Protein AF-0000000070123126 (afdb_homodimer)

Organism: Pyricularia oryzae (strain 70-15 / ATCC MYA-4617 / FGSC 8958) (NCBI:txid242507)

Structure (mmCIF, N/CA/C/O backbone):
data_AF-0000000070123126-model_v1
#
loop_
_entity.id
_entity.type
_entity.pdbx_description
1 polymer 'Oxidase ustYa'
#
loop_
_atom_site.group_PDB
_atom_site.id
_atom_site.type_symbol
_atom_site.label_atom_id
_atom_site.label_alt_id
_atom_site.label_comp_id
_atom_site.label_asym_id
_atom_site.label_entity_id
_atom_site.label_seq_id
_atom_site.pdbx_PDB_ins_code
_atom_site.Cartn_x
_atom_site.Cartn_y
_atom_site.Cartn_z
_atom_site.occupancy
_atom_site.B_iso_or_equiv
_atom_site.auth_seq_id
_atom_site.auth_comp_id
_atom_site.auth_asym_id
_atom_site.auth_atom_id
_atom_site.pdbx_PDB_model_num
ATOM 1 N N . MET A 1 1 ? 43.5 -0.468 22.641 1 24.11 1 MET A N 1
ATOM 2 C CA . MET A 1 1 ? 43.031 0.624 23.484 1 24.11 1 MET A CA 1
ATOM 3 C C . MET A 1 1 ? 44 1.804 23.453 1 24.11 1 MET A C 1
ATOM 5 O O . MET A 1 1 ? 44.625 2.146 24.469 1 24.11 1 MET A O 1
ATOM 9 N N . PRO A 1 2 ? 44.438 2.43 22.344 1 23.34 2 PRO A N 1
ATOM 10 C CA . PRO A 1 2 ? 45.688 3.223 22.344 1 23.34 2 PRO A CA 1
ATOM 11 C C . PRO A 1 2 ? 45.5 4.578 23.016 1 23.34 2 PRO A C 1
ATOM 13 O O . PRO A 1 2 ? 44.406 5.105 23.094 1 23.34 2 PRO A O 1
ATOM 16 N N . SER A 1 3 ? 46.406 5.023 24.047 1 23.77 3 SER A N 1
ATOM 17 C CA . SER A 1 3 ? 46.625 5.926 25.172 1 23.77 3 SER A CA 1
ATOM 18 C C . SER A 1 3 ? 46.969 7.328 24.688 1 23.77 3 SER A C 1
ATOM 20 O O . SER A 1 3 ? 47.469 8.148 25.469 1 23.77 3 SER A O 1
ATOM 22 N N . TYR A 1 4 ? 46.25 7.895 23.719 1 23 4 TYR A N 1
ATOM 23 C CA . TYR A 1 4 ? 46.844 9.102 23.172 1 23 4 TYR A CA 1
ATOM 24 C C . TYR A 1 4 ? 46.938 10.195 24.219 1 23 4 TYR A C 1
ATOM 26 O O . TYR A 1 4 ? 46 10.391 25.016 1 23 4 TYR A O 1
ATOM 34 N N . LYS A 1 5 ? 48.125 10.812 24.516 1 23.92 5 LYS A N 1
ATOM 35 C CA . LYS A 1 5 ? 48.906 11.57 25.5 1 23.92 5 LYS A CA 1
ATOM 36 C C . LYS A 1 5 ? 48.594 13.062 25.422 1 23.92 5 LYS A C 1
ATOM 38 O O . LYS A 1 5 ? 49.031 13.734 24.484 1 23.92 5 LYS A O 1
ATOM 43 N N . TYR A 1 6 ? 47.344 13.523 25.328 1 23.28 6 TYR A N 1
ATOM 44 C CA . TYR A 1 6 ? 47.219 14.938 24.984 1 23.28 6 TYR A CA 1
ATOM 45 C C . TYR A 1 6 ? 47.875 15.812 26.047 1 23.28 6 TYR A C 1
ATOM 47 O O . TYR A 1 6 ? 47.75 15.547 27.25 1 23.28 6 TYR A O 1
ATOM 55 N N . GLU A 1 7 ? 48.906 16.594 25.703 1 19.86 7 GLU A N 1
ATOM 56 C CA . GLU A 1 7 ? 49.969 17.406 26.344 1 19.86 7 GLU A CA 1
ATOM 57 C C . GLU A 1 7 ? 49.375 18.672 26.953 1 19.86 7 GLU A C 1
ATOM 59 O O . GLU A 1 7 ? 48.469 19.281 26.391 1 19.86 7 GLU A O 1
ATOM 64 N N . HIS A 1 8 ? 49.562 18.969 28.266 1 21.56 8 HIS A N 1
ATOM 65 C CA . HIS A 1 8 ? 49.156 19.844 29.375 1 21.56 8 HIS A CA 1
ATOM 66 C C . HIS A 1 8 ? 49.812 21.219 29.234 1 21.56 8 HIS A C 1
ATOM 68 O O . HIS A 1 8 ? 51 21.391 29.453 1 21.56 8 HIS A O 1
ATOM 74 N N . LEU A 1 9 ? 49.562 21.906 28.078 1 20.12 9 LEU A N 1
ATOM 75 C CA . LEU A 1 9 ? 50.344 23.109 27.891 1 20.12 9 LEU A CA 1
ATOM 76 C C . LEU A 1 9 ? 50.219 24.047 29.109 1 20.12 9 LEU A C 1
ATOM 78 O O . LEU A 1 9 ? 49.125 24.125 29.703 1 20.12 9 LEU A O 1
ATOM 82 N N . GLU A 1 10 ? 51.281 24.734 29.484 1 18.98 10 GLU A N 1
ATOM 83 C CA . GLU A 1 10 ? 52.062 25.422 30.531 1 18.98 10 GLU A CA 1
ATOM 84 C C . GLU A 1 10 ? 51.5 26.828 30.797 1 18.98 10 GLU A C 1
ATOM 86 O O . GLU A 1 10 ? 51.031 27.484 29.859 1 18.98 10 GLU A O 1
ATOM 91 N N . THR A 1 11 ? 51.188 27.219 32.031 1 22.55 11 THR A N 1
ATOM 92 C CA . THR A 1 11 ? 50.562 28.203 32.906 1 22.55 11 THR A CA 1
ATOM 93 C C . THR A 1 11 ? 51.406 29.484 32.969 1 22.55 11 THR A C 1
ATOM 95 O O . THR A 1 11 ? 51.188 30.328 33.844 1 22.55 11 THR A O 1
ATOM 98 N N . GLY A 1 12 ? 52 29.953 31.797 1 18.27 12 GLY A N 1
ATOM 99 C CA . GLY A 1 12 ? 53.062 30.906 32.125 1 18.27 12 GLY A CA 1
ATOM 100 C C . GLY A 1 12 ? 52.594 32.094 32.938 1 18.27 12 GLY A C 1
ATOM 101 O O . GLY A 1 12 ? 51.375 32.344 33.031 1 18.27 12 GLY A O 1
ATOM 102 N N . ASP A 1 13 ? 53.5 33 33.344 1 20.27 13 ASP A N 1
ATOM 103 C CA . ASP A 1 13 ? 54.094 33.812 34.438 1 20.27 13 ASP A CA 1
ATOM 104 C C . ASP A 1 13 ? 53.625 35.25 34.375 1 20.27 13 ASP A C 1
ATOM 106 O O . ASP A 1 13 ? 53.969 36.062 35.219 1 20.27 13 ASP A O 1
ATOM 110 N N . ARG A 1 14 ? 52.688 35.656 33.469 1 21.72 14 ARG A N 1
ATOM 111 C CA . ARG A 1 14 ? 52.938 37.031 33.094 1 21.72 14 ARG A CA 1
ATOM 112 C C . ARG A 1 14 ? 52.875 37.969 34.312 1 21.72 14 ARG A C 1
ATOM 114 O O . ARG A 1 14 ? 52.094 37.719 35.219 1 21.72 14 ARG A O 1
ATOM 121 N N . SER A 1 15 ? 53.906 38.938 34.406 1 20.16 15 SER A N 1
ATOM 122 C CA . SER A 1 15 ? 54.625 39.875 35.281 1 20.16 15 SER A CA 1
ATOM 123 C C . SER A 1 15 ? 53.719 41.062 35.688 1 20.16 15 SER A C 1
ATOM 125 O O . SER A 1 15 ? 52.812 41.438 34.938 1 20.16 15 SER A O 1
ATOM 127 N N . PRO A 1 16 ? 53.812 41.5 36.938 1 22.06 16 PRO A N 1
ATOM 128 C CA . PRO A 1 16 ? 53.094 42.312 37.875 1 22.06 16 PRO A CA 1
ATOM 129 C C . PRO A 1 16 ? 53.25 43.812 37.625 1 22.06 16 PRO A C 1
ATOM 131 O O . PRO A 1 16 ? 54.344 44.375 37.781 1 22.06 16 PRO A O 1
ATOM 134 N N . LEU A 1 17 ? 53.062 44.281 36.344 1 19.16 17 LEU A N 1
ATOM 135 C CA . LEU A 1 17 ? 53.594 45.625 36.156 1 19.16 17 LEU A CA 1
ATOM 136 C C . LEU A 1 17 ? 53 46.594 37.188 1 19.16 17 LEU A C 1
ATOM 138 O O . LEU A 1 17 ? 51.844 46.438 37.594 1 19.16 17 LEU A O 1
ATOM 142 N N . SER A 1 18 ? 53.875 47.406 37.781 1 20.62 18 SER A N 1
ATOM 143 C CA . SER A 1 18 ? 54.156 48.281 38.938 1 20.62 18 SER A CA 1
ATOM 144 C C . SER A 1 18 ? 53.438 49.625 38.812 1 20.62 18 SER A C 1
ATOM 146 O O . SER A 1 18 ? 53.562 50.469 39.688 1 20.62 18 SER A O 1
ATOM 148 N N . SER A 1 19 ? 52.688 49.875 37.75 1 20.16 19 SER A N 1
ATOM 149 C CA . SER A 1 19 ? 52.781 51.281 37.438 1 20.16 19 SER A CA 1
ATOM 150 C C . SER A 1 19 ? 52.312 52.156 38.594 1 20.16 19 SER A C 1
ATOM 152 O O . SER A 1 19 ? 51.375 51.781 39.312 1 20.16 19 SER A O 1
ATOM 154 N N . ALA A 1 20 ? 53.062 53.25 38.75 1 23.44 20 ALA A N 1
ATOM 155 C CA . ALA A 1 20 ? 53.375 54.375 39.656 1 23.44 20 ALA A CA 1
ATOM 156 C C . ALA A 1 20 ? 52.188 55.312 39.812 1 23.44 20 ALA A C 1
ATOM 158 O O . ALA A 1 20 ? 51.562 55.688 38.812 1 23.44 20 ALA A O 1
ATOM 159 N N . LEU A 1 21 ? 51.625 55.375 40.938 1 21.94 21 LEU A N 1
ATOM 160 C CA . LEU A 1 21 ? 50.5 56.031 41.594 1 21.94 21 LEU A CA 1
ATOM 161 C C . LEU A 1 21 ? 50.688 57.531 41.656 1 21.94 21 LEU A C 1
ATOM 163 O O . LEU A 1 21 ? 49.875 58.25 42.25 1 21.94 21 LEU A O 1
ATOM 167 N N . PRO A 1 22 ? 51.062 58.219 40.469 1 22.47 22 PRO A N 1
ATOM 168 C CA . PRO A 1 22 ? 51.531 59.531 40.875 1 22.47 22 PRO A CA 1
ATOM 169 C C . PRO A 1 22 ? 50.5 60.281 41.719 1 22.47 22 PRO A C 1
ATOM 171 O O . PRO A 1 22 ? 49.312 60 41.656 1 22.47 22 PRO A O 1
ATOM 174 N N . GLU A 1 23 ? 51 61.094 42.688 1 23.58 23 GLU A N 1
ATOM 175 C CA . GLU A 1 23 ? 50.594 61.781 43.906 1 23.58 23 GLU A CA 1
ATOM 176 C C . GLU A 1 23 ? 49.844 63.062 43.562 1 23.58 23 GLU A C 1
ATOM 178 O O . GLU A 1 23 ? 49.438 63.812 44.469 1 23.58 23 GLU A O 1
ATOM 183 N N . PHE A 1 24 ? 49.312 63.281 42.375 1 23.08 24 PHE A N 1
ATOM 184 C CA . PHE A 1 24 ? 49.094 64.688 42.125 1 23.08 24 PHE A CA 1
ATOM 185 C C . PHE A 1 24 ? 48.219 65.312 43.219 1 23.08 24 PHE A C 1
ATOM 187 O O . PHE A 1 24 ? 47.312 64.688 43.75 1 23.08 24 PHE A O 1
ATOM 194 N N . VAL A 1 25 ? 48.656 66.562 43.625 1 25.8 25 VAL A N 1
ATOM 195 C CA . VAL A 1 25 ? 48.594 67.625 44.625 1 25.8 25 VAL A CA 1
ATOM 196 C C . VAL A 1 25 ? 47.219 68.25 44.625 1 25.8 25 VAL A C 1
ATOM 198 O O . VAL A 1 25 ? 46.625 68.438 43.562 1 25.8 25 VAL A O 1
ATOM 201 N N . PRO A 1 26 ? 46.562 68.438 45.844 1 23.88 26 PRO A N 1
ATOM 202 C CA . PRO A 1 26 ? 45.188 68.688 46.281 1 23.88 26 PRO A CA 1
ATOM 203 C C . PRO A 1 26 ? 44.75 70.125 46.094 1 23.88 26 PRO A C 1
ATOM 205 O O . PRO A 1 26 ? 43.625 70.5 46.469 1 23.88 26 PRO A O 1
ATOM 208 N N . ALA A 1 27 ? 45.562 71 45.312 1 30.16 27 ALA A N 1
ATOM 209 C CA . ALA A 1 27 ? 45.406 72.375 45.844 1 30.16 27 ALA A CA 1
ATOM 210 C C . ALA A 1 27 ? 43.938 72.812 45.781 1 30.16 27 ALA A C 1
ATOM 212 O O . ALA A 1 27 ? 43.281 72.625 44.781 1 30.16 27 ALA A O 1
ATOM 213 N N . THR A 1 28 ? 43.344 73.062 46.969 1 27.06 28 THR A N 1
ATOM 214 C CA . THR A 1 28 ? 41.969 73.312 47.438 1 27.06 28 THR A CA 1
ATOM 215 C C . THR A 1 28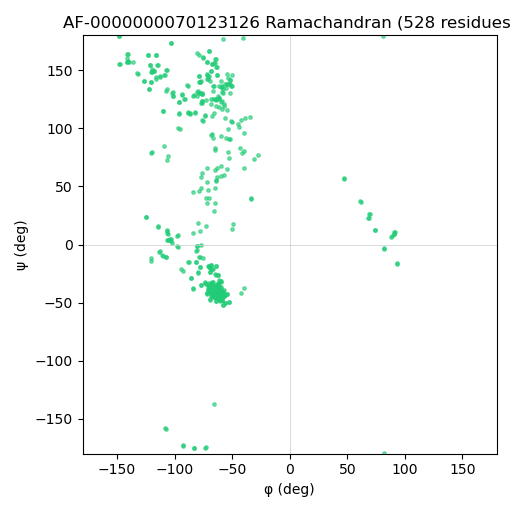 ? 41.469 74.688 46.969 1 27.06 28 THR A C 1
ATOM 217 O O . THR A 1 28 ? 41.875 75.688 47.5 1 27.06 28 THR A O 1
ATOM 220 N N . GLU A 1 29 ? 41.812 75.062 45.656 1 27.44 29 GLU A N 1
ATOM 221 C CA . GLU A 1 29 ? 41.438 76.438 45.438 1 27.44 29 GLU A CA 1
ATOM 222 C C . GLU A 1 29 ? 39.938 76.688 45.719 1 27.44 29 GLU A C 1
ATOM 224 O O . GLU A 1 29 ? 39.125 75.875 45.25 1 27.44 29 GLU A O 1
ATOM 229 N N . GLU A 1 30 ? 39.656 77.375 46.781 1 32.19 30 GLU A N 1
ATOM 230 C CA . GLU A 1 30 ? 38.375 77.688 47.406 1 32.19 30 GLU A CA 1
ATOM 231 C C . GLU A 1 30 ? 37.531 78.562 46.5 1 32.19 30 GLU A C 1
ATOM 233 O O . GLU A 1 30 ? 37.844 79.75 46.312 1 32.19 30 GLU A O 1
ATOM 238 N N . GLY A 1 31 ? 37.531 78.438 45.156 1 24.84 31 GLY A N 1
ATOM 239 C CA . GLY A 1 31 ? 36.938 79.562 44.375 1 24.84 31 GLY A CA 1
ATOM 240 C C . GLY A 1 31 ? 35.5 79.812 44.75 1 24.84 31 GLY A C 1
ATOM 241 O O . GLY A 1 31 ? 34.812 78.938 45.312 1 24.84 31 GLY A O 1
ATOM 242 N N . SER A 1 32 ? 35.156 81.062 45 1 34.38 32 SER A N 1
ATOM 243 C CA . SER A 1 32 ? 34 81.875 45.406 1 34.38 32 SER A CA 1
ATOM 244 C C . SER A 1 32 ? 32.844 81.688 44.438 1 34.38 32 SER A C 1
ATOM 246 O O . SER A 1 32 ? 32.938 82.062 43.25 1 34.38 32 SER A O 1
ATOM 248 N N . THR A 1 33 ? 32.281 80.5 44.219 1 30.58 33 THR A N 1
ATOM 249 C CA . THR A 1 33 ? 31.391 80.312 43.094 1 30.58 33 THR A CA 1
ATOM 250 C C . THR A 1 33 ? 30.109 81.125 43.25 1 30.58 33 THR A C 1
ATOM 252 O O . THR A 1 33 ? 29.438 81.062 44.281 1 30.58 33 THR A O 1
ATOM 255 N N . SER A 1 34 ? 30.156 82.375 42.688 1 35.53 34 SER A N 1
ATOM 256 C CA . SER A 1 34 ? 29.047 83.312 42.5 1 35.53 34 SER A CA 1
ATOM 257 C C . SER A 1 34 ? 27.812 82.562 41.969 1 35.53 34 SER A C 1
ATOM 259 O O . SER A 1 34 ? 27.891 81.812 41 1 35.53 34 SER A O 1
ATOM 261 N N . ARG A 1 35 ? 26.922 82.312 42.906 1 32.97 35 ARG A N 1
ATOM 262 C CA . ARG A 1 35 ? 25.719 81.562 42.688 1 32.97 35 ARG A CA 1
ATOM 263 C C . ARG A 1 35 ? 24.781 82.25 41.688 1 32.97 35 ARG A C 1
ATOM 265 O O . ARG A 1 35 ? 24.188 83.25 42 1 32.97 35 ARG A O 1
ATOM 272 N N . ARG A 1 36 ? 25.344 82.5 40.406 1 38.28 36 ARG A N 1
ATOM 273 C CA . ARG A 1 36 ? 24.344 83 39.469 1 38.28 36 ARG A CA 1
ATOM 274 C C . ARG A 1 36 ? 23.109 82.125 39.469 1 38.28 36 ARG A C 1
ATOM 276 O O . ARG A 1 36 ? 23.203 80.875 39.375 1 38.28 36 ARG A O 1
ATOM 283 N N . ALA A 1 37 ? 22.094 82.688 40.094 1 38.66 37 ALA A N 1
ATOM 284 C CA . ALA A 1 37 ? 20.75 82.062 40.125 1 38.66 37 ALA A CA 1
ATOM 285 C C . ALA A 1 37 ? 20.266 81.75 38.719 1 38.66 37 ALA A C 1
ATOM 287 O O . ALA A 1 37 ? 20.203 82.625 37.844 1 38.66 37 ALA A O 1
ATOM 288 N N . SER A 1 38 ? 20.781 80.625 38.188 1 34.97 38 SER A N 1
ATOM 289 C CA . SER A 1 38 ? 20.375 80.125 36.875 1 34.97 38 SER A CA 1
ATOM 290 C C . SER A 1 38 ? 18.859 80 36.781 1 34.97 38 SER A C 1
ATOM 292 O O . SER A 1 38 ? 18.234 79.312 37.562 1 34.97 38 SER A O 1
ATOM 294 N N . HIS A 1 39 ? 18.203 81.125 36.656 1 38.84 39 HIS A N 1
ATOM 295 C CA . HIS A 1 39 ? 16.812 80.938 36.25 1 38.84 39 HIS A CA 1
ATOM 296 C C . HIS A 1 39 ? 16.688 79.812 35.188 1 38.84 39 HIS A C 1
ATOM 298 O O . HIS A 1 39 ? 17.344 79.875 34.156 1 38.84 39 HIS A O 1
ATOM 304 N N . LEU A 1 40 ? 16.688 78.688 35.594 1 35.62 40 LEU A N 1
ATOM 305 C CA . LEU A 1 40 ? 16.469 77.562 34.656 1 35.62 40 LEU A CA 1
ATOM 306 C C . LEU A 1 40 ? 15.211 77.812 33.844 1 35.62 40 LEU A C 1
ATOM 308 O O . LEU A 1 40 ? 14.164 78.188 34.375 1 35.62 40 LEU A O 1
ATOM 312 N N . PRO A 1 41 ? 15.383 78.5 32.625 1 43.94 41 PRO A N 1
ATOM 313 C CA . PRO A 1 41 ? 14.219 78.562 31.75 1 43.94 41 PRO A CA 1
ATOM 314 C C . PRO A 1 41 ? 13.352 77.312 31.797 1 43.94 41 PRO A C 1
ATOM 316 O O . PRO A 1 41 ? 13.859 76.188 32 1 43.94 41 PRO A O 1
ATOM 319 N N . TRP A 1 42 ? 12.18 77.438 32.375 1 39.72 42 TRP A N 1
ATOM 320 C CA . TRP A 1 42 ? 11.125 76.438 32.375 1 39.72 42 TRP A CA 1
ATOM 321 C C . TRP A 1 42 ? 11.055 75.75 31 1 39.72 42 TRP A C 1
ATOM 323 O O . TRP A 1 42 ? 11.125 76.438 29.953 1 39.72 42 TRP A O 1
ATOM 333 N N . THR A 1 43 ? 11.469 74.5 30.969 1 41.12 43 THR A N 1
ATOM 334 C CA . THR A 1 43 ? 11.391 73.5 29.906 1 41.12 43 THR A CA 1
ATOM 335 C C . THR A 1 43 ? 10.023 73.562 29.219 1 41.12 43 THR A C 1
ATOM 337 O O . THR A 1 43 ? 8.992 73.438 29.891 1 41.12 43 THR A O 1
ATOM 340 N N . THR A 1 44 ? 9.688 74.438 28.344 1 47.62 44 THR A N 1
ATOM 341 C CA . THR A 1 44 ? 8.688 74.188 27.328 1 47.62 44 THR A CA 1
ATOM 342 C C . THR A 1 44 ? 8.688 72.688 26.953 1 47.62 44 THR A C 1
ATOM 344 O O . THR A 1 44 ? 9.641 72.188 26.344 1 47.62 44 THR A O 1
ATOM 347 N N . SER A 1 45 ? 8.188 71.812 27.766 1 50.28 45 SER A N 1
ATOM 348 C CA . SER A 1 45 ? 7.988 70.375 27.766 1 50.28 45 SER A CA 1
ATOM 349 C C . SER A 1 45 ? 7.48 69.875 26.406 1 50.28 45 SER A C 1
ATOM 351 O O . SER A 1 45 ? 6.59 70.5 25.812 1 50.28 45 SER A O 1
ATOM 353 N N . ASN A 1 46 ? 8.195 69.188 25.516 1 56.72 46 ASN A N 1
ATOM 354 C CA . ASN A 1 46 ? 8.141 68.438 24.25 1 56.72 46 ASN A CA 1
ATOM 355 C C . ASN A 1 46 ? 6.828 67.688 24.094 1 56.72 46 ASN A C 1
ATOM 357 O O . ASN A 1 46 ? 6.77 66.438 24.328 1 56.72 46 ASN A O 1
ATOM 361 N N . ARG A 1 47 ? 5.766 68.25 24.469 1 64.19 47 ARG A N 1
ATOM 362 C CA . ARG A 1 47 ? 4.422 67.75 24.25 1 64.19 47 ARG A CA 1
ATOM 363 C C . ARG A 1 47 ? 4.27 67.188 22.812 1 64.19 47 ARG A C 1
ATOM 365 O O . ARG A 1 47 ? 3.611 66.188 22.594 1 64.19 47 ARG A O 1
ATOM 372 N N . ALA A 1 48 ? 4.898 68 21.922 1 74.38 48 ALA A N 1
ATOM 373 C CA . ALA A 1 48 ? 4.848 67.562 20.547 1 74.38 48 ALA A CA 1
ATOM 374 C C . ALA A 1 48 ? 5.59 66.188 20.406 1 74.38 48 ALA A C 1
ATOM 376 O O . ALA A 1 48 ? 5.141 65.312 19.703 1 74.38 48 ALA A O 1
ATOM 377 N N . GLY A 1 49 ? 6.629 66.188 21.156 1 72.31 49 GLY A N 1
ATOM 378 C CA . GLY A 1 49 ? 7.414 64.938 21.141 1 72.31 49 GLY A CA 1
ATOM 379 C C . GLY A 1 49 ? 6.715 63.781 21.812 1 72.31 49 GLY A C 1
ATOM 380 O O . GLY A 1 49 ? 6.762 62.656 21.312 1 72.31 49 GLY A O 1
ATOM 381 N N . THR A 1 50 ? 5.984 64.25 22.875 1 82.94 50 THR A N 1
ATOM 382 C CA . THR A 1 50 ? 5.246 63.219 23.594 1 82.94 50 THR A CA 1
ATOM 383 C C . THR A 1 50 ? 4.035 62.75 22.797 1 82.94 50 THR A C 1
ATOM 385 O O . THR A 1 50 ? 3.736 61.531 22.75 1 82.94 50 THR A O 1
ATOM 388 N N . THR A 1 51 ? 3.461 63.656 22.062 1 85.88 51 THR A N 1
ATOM 389 C CA . THR A 1 51 ? 2.326 63.312 21.203 1 85.88 51 THR A CA 1
ATOM 390 C C . THR A 1 51 ? 2.783 62.469 20 1 85.88 51 THR A C 1
ATOM 392 O O . THR A 1 51 ? 2.131 61.5 19.641 1 85.88 51 THR A O 1
ATOM 395 N N . ALA A 1 52 ? 3.92 62.906 19.469 1 87.19 52 ALA A N 1
ATOM 396 C CA . ALA A 1 52 ? 4.469 62.156 18.344 1 87.19 52 ALA A CA 1
ATOM 397 C C . ALA A 1 52 ? 4.875 60.75 18.75 1 87.19 52 ALA A C 1
ATOM 399 O O . ALA A 1 52 ? 4.648 59.781 18.016 1 87.19 52 ALA A O 1
ATOM 400 N N . LEU A 1 53 ? 5.352 60.625 19.938 1 85.69 53 LEU A N 1
ATOM 401 C CA . LEU A 1 53 ? 5.762 59.344 20.453 1 85.69 53 LEU A CA 1
ATOM 402 C C . LEU A 1 53 ? 4.547 58.438 20.703 1 85.69 53 LEU A C 1
ATOM 404 O O . LEU A 1 53 ? 4.574 57.25 20.406 1 85.69 53 LEU A O 1
ATOM 408 N N . VAL A 1 54 ? 3.512 59.094 21.156 1 81.44 54 VAL A N 1
ATOM 409 C CA . VAL A 1 54 ? 2.279 58.344 21.406 1 81.44 54 VAL A CA 1
ATOM 410 C C . VAL A 1 54 ? 1.688 57.844 20.094 1 81.44 54 VAL A C 1
ATOM 412 O O . VAL A 1 54 ? 1.244 56.688 19.984 1 81.44 54 VAL A O 1
ATOM 415 N N . TRP A 1 55 ? 1.822 58.688 19.031 1 83.69 55 TRP A N 1
ATOM 416 C CA . TRP A 1 55 ? 1.296 58.312 17.719 1 83.69 55 TRP A CA 1
ATOM 417 C C . TRP A 1 55 ? 2.172 57.219 17.078 1 83.69 55 TRP A C 1
ATOM 419 O O . TRP A 1 55 ? 1.663 56.312 16.453 1 83.69 55 TRP A O 1
ATOM 429 N N . LEU A 1 56 ? 3.41 57.281 17.328 1 86.62 56 LEU A N 1
ATOM 430 C CA . LEU A 1 56 ? 4.332 56.281 16.812 1 86.62 56 LEU A CA 1
ATOM 431 C C . LEU A 1 56 ? 4.086 54.938 17.484 1 86.62 56 LEU A C 1
ATOM 433 O O . LEU A 1 56 ? 4.051 53.906 16.812 1 86.62 56 LEU A O 1
ATOM 437 N N . VAL A 1 57 ? 3.842 54.906 18.719 1 80.25 57 VAL A N 1
ATOM 438 C CA . VAL A 1 57 ? 3.562 53.688 19.453 1 80.25 57 VAL A CA 1
ATOM 439 C C . VAL A 1 57 ? 2.234 53.094 18.984 1 80.25 57 VAL A C 1
ATOM 441 O O . VAL A 1 57 ? 2.119 51.875 18.812 1 80.25 57 VAL A O 1
ATOM 444 N N . ARG A 1 58 ? 1.312 54.031 18.703 1 78.44 58 ARG A N 1
ATOM 445 C CA . ARG A 1 58 ? 0.013 53.562 18.219 1 78.44 58 ARG A CA 1
ATOM 446 C C . ARG A 1 58 ? 0.127 52.969 16.828 1 78.44 58 ARG A C 1
ATOM 448 O O . ARG A 1 58 ? -0.487 51.938 16.547 1 78.44 58 ARG A O 1
ATOM 455 N N . ILE A 1 59 ? 0.957 53.5 16.016 1 81 59 ILE A N 1
ATOM 456 C CA . ILE A 1 59 ? 1.142 52.969 14.664 1 81 59 ILE A CA 1
ATOM 457 C C . ILE A 1 59 ? 1.877 51.625 14.719 1 81 59 ILE A C 1
ATOM 459 O O . ILE A 1 59 ? 1.491 50.688 14.039 1 81 59 ILE A O 1
ATOM 463 N N . VAL A 1 60 ? 2.871 51.531 15.555 1 78.38 60 VAL A N 1
ATOM 464 C CA . VAL A 1 60 ? 3.623 50.281 15.711 1 78.38 60 VAL A CA 1
ATOM 465 C C . VAL A 1 60 ? 2.705 49.188 16.25 1 78.38 60 VAL A C 1
ATOM 467 O O . VAL A 1 60 ? 2.758 48.062 15.781 1 78.38 60 VAL A O 1
ATOM 470 N N . LEU A 1 61 ? 1.855 49.562 17.125 1 78.06 61 LEU A N 1
ATOM 471 C CA . LEU A 1 61 ? 0.903 48.625 17.688 1 78.06 61 LEU A CA 1
ATOM 472 C C . LEU A 1 61 ? -0.107 48.188 16.625 1 78.06 61 LEU A C 1
ATOM 474 O O . LEU A 1 61 ? -0.467 47 16.547 1 78.06 61 LEU A O 1
ATOM 478 N N . LEU A 1 62 ? -0.507 49.156 15.797 1 78.44 62 LEU A N 1
ATOM 479 C CA . LEU A 1 62 ? -1.444 48.812 14.727 1 78.44 62 LEU A CA 1
ATOM 480 C C . LEU A 1 62 ? -0.795 47.906 13.695 1 78.44 62 LEU A C 1
ATOM 482 O O . LEU A 1 62 ? -1.409 46.938 13.242 1 78.44 62 LEU A O 1
ATOM 486 N N . VAL A 1 63 ? 0.423 48.188 13.352 1 77.81 63 VAL A N 1
ATOM 487 C CA . VAL A 1 63 ? 1.164 47.375 12.414 1 77.81 63 VAL A CA 1
ATOM 488 C C . VAL A 1 63 ? 1.353 45.969 12.992 1 77.81 63 VAL A C 1
ATOM 490 O O . VAL A 1 63 ? 1.166 44.969 12.297 1 77.81 63 VAL A O 1
ATOM 493 N N . TRP A 1 64 ? 1.671 45.969 14.25 1 74.12 64 TRP A N 1
ATOM 494 C CA . TRP A 1 64 ? 1.813 44.688 14.938 1 74.12 64 TRP A CA 1
ATOM 495 C C . TRP A 1 64 ? 0.496 43.938 14.938 1 74.12 64 TRP A C 1
ATOM 497 O O . TRP A 1 64 ? 0.474 42.719 14.703 1 74.12 64 TRP A O 1
ATOM 507 N N . MET A 1 65 ? -0.591 44.625 15.141 1 74.62 65 MET A N 1
ATOM 508 C CA . MET A 1 65 ? -1.902 44 15.141 1 74.62 65 MET A CA 1
ATOM 509 C C . MET A 1 65 ? -2.246 43.469 13.75 1 74.62 65 MET A C 1
ATOM 511 O O . MET A 1 65 ? -2.795 42.344 13.617 1 74.62 65 MET A O 1
ATOM 515 N N . VAL A 1 66 ? -1.852 44.156 12.711 1 73.38 66 VAL A N 1
ATOM 516 C CA . VAL A 1 66 ? -2.115 43.75 11.336 1 73.38 66 VAL A CA 1
ATOM 517 C C . VAL A 1 66 ? -1.253 42.531 10.992 1 73.38 66 VAL A C 1
ATOM 519 O O . VAL A 1 66 ? -1.734 41.562 10.391 1 73.38 66 VAL A O 1
ATOM 522 N N . ILE A 1 67 ? -0.034 42.531 11.484 1 70.69 67 ILE A N 1
ATOM 523 C CA . ILE A 1 67 ? 0.868 41.438 11.234 1 70.69 67 ILE A CA 1
ATOM 524 C C . ILE A 1 67 ? 0.354 40.188 11.953 1 70.69 67 ILE A C 1
ATOM 526 O O . ILE A 1 67 ? 0.308 39.094 11.367 1 70.69 67 ILE A O 1
ATOM 530 N N . VAL A 1 68 ? -0.091 40.406 13.086 1 69.38 68 VAL A N 1
ATOM 531 C CA . VAL A 1 68 ? -0.598 39.281 13.859 1 69.38 68 VAL A CA 1
ATOM 532 C C . VAL A 1 68 ? -1.901 38.75 13.242 1 69.38 68 VAL A C 1
ATOM 534 O O . VAL A 1 68 ? -2.125 37.562 13.156 1 69.38 68 VAL A O 1
ATOM 537 N N . ALA A 1 69 ? -2.748 39.719 12.781 1 70.62 69 ALA A N 1
ATOM 538 C CA . ALA A 1 69 ? -3.998 39.344 12.133 1 70.62 69 ALA A CA 1
ATOM 539 C C . ALA A 1 69 ? -3.732 38.594 10.828 1 70.62 69 ALA A C 1
ATOM 541 O O . ALA A 1 69 ? -4.352 37.562 10.562 1 70.62 69 ALA A O 1
ATOM 542 N N . ALA A 1 70 ? -2.795 39.031 10.086 1 70.06 70 ALA A N 1
ATOM 543 C CA . ALA A 1 70 ? -2.443 38.375 8.828 1 70.06 70 ALA A CA 1
ATOM 544 C C . ALA A 1 70 ? -1.84 37 9.078 1 70.06 70 ALA A C 1
ATOM 546 O O . ALA A 1 70 ? -2.182 36.031 8.398 1 70.06 70 ALA A O 1
ATOM 547 N N . ALA A 1 71 ? -1.004 36.969 10.023 1 66.56 71 ALA A N 1
ATOM 548 C CA . ALA A 1 71 ? -0.414 35.688 10.391 1 66.56 71 ALA A CA 1
ATOM 549 C C . ALA A 1 71 ? -1.48 34.719 10.891 1 66.56 71 ALA A C 1
ATOM 551 O O . ALA A 1 71 ? -1.452 33.531 10.555 1 66.56 71 ALA A O 1
ATOM 552 N N . SER A 1 72 ? -2.4 35.281 11.578 1 69.25 72 SER A N 1
ATOM 553 C CA . SER A 1 72 ? -3.492 34.438 12.07 1 69.25 72 SER A CA 1
ATOM 554 C C . SER A 1 72 ? -4.352 33.938 10.922 1 69.25 72 SER A C 1
ATOM 556 O O . SER A 1 72 ? -4.77 32.781 10.93 1 69.25 72 SER A O 1
ATOM 558 N N . LEU A 1 73 ? -4.555 34.719 9.969 1 69.38 73 LEU A N 1
ATOM 559 C CA . LEU A 1 73 ? -5.355 34.312 8.82 1 69.38 73 LEU A CA 1
ATOM 560 C C . LEU A 1 73 ? -4.633 33.25 8.008 1 69.38 73 LEU A C 1
ATOM 562 O O . LEU A 1 73 ? -5.258 32.281 7.527 1 69.38 73 LEU A O 1
ATOM 566 N N . ILE A 1 74 ? -3.406 33.375 7.926 1 63.75 74 ILE A N 1
ATOM 567 C CA . ILE A 1 74 ? -2.609 32.375 7.195 1 63.75 74 ILE A CA 1
ATOM 568 C C . ILE A 1 74 ? -2.631 31.047 7.938 1 63.75 74 ILE A C 1
ATOM 570 O O . ILE A 1 74 ? -2.807 29.984 7.324 1 63.75 74 ILE A O 1
ATOM 574 N N . VAL A 1 75 ? -2.473 31.141 9.141 1 63.06 75 VAL A N 1
ATOM 575 C CA . VAL A 1 75 ? -2.514 29.938 9.961 1 63.06 75 VAL A CA 1
ATOM 576 C C . VAL A 1 75 ? -3.895 29.297 9.867 1 63.06 75 VAL A C 1
ATOM 578 O O . VAL A 1 75 ? -4.008 28.078 9.727 1 63.06 75 VAL A O 1
ATOM 581 N N . LEU A 1 76 ? -4.863 30.172 9.906 1 65.81 76 LEU A N 1
ATOM 582 C CA . LEU A 1 76 ? -6.219 29.641 9.812 1 65.81 76 LEU A CA 1
ATOM 583 C C . LEU A 1 76 ? -6.457 29 8.453 1 65.81 76 LEU A C 1
ATOM 585 O O . LEU A 1 76 ? -7.105 27.953 8.367 1 65.81 76 LEU A O 1
ATOM 589 N N . ALA A 1 77 ? -5.977 29.562 7.414 1 63.62 77 ALA A N 1
ATOM 590 C CA . ALA A 1 77 ? -6.113 28.984 6.074 1 63.62 77 ALA A CA 1
ATOM 591 C C . ALA A 1 77 ? -5.359 27.672 5.957 1 63.62 77 ALA A C 1
ATOM 593 O O . ALA A 1 77 ? -5.863 26.703 5.367 1 63.62 77 ALA A O 1
ATOM 594 N N . ASP A 1 78 ? -4.203 27.672 6.461 1 62.94 78 ASP A N 1
ATOM 595 C CA . ASP A 1 78 ? -3.4 26.453 6.445 1 62.94 78 ASP A CA 1
ATOM 596 C C . ASP A 1 78 ? -4.051 25.359 7.285 1 62.94 78 ASP A C 1
ATOM 598 O O . ASP A 1 78 ? -4.051 24.188 6.895 1 62.94 78 ASP A O 1
ATOM 602 N N . LEU A 1 79 ? -4.5 25.875 8.32 1 61.56 79 LEU A N 1
ATOM 603 C CA . LEU A 1 79 ? -5.242 24.922 9.148 1 61.56 79 LEU A CA 1
ATOM 604 C C . LEU A 1 79 ? -6.461 24.391 8.406 1 61.56 79 LEU A C 1
ATOM 606 O O . LEU A 1 79 ? -6.777 23.203 8.492 1 61.56 79 LEU A O 1
ATOM 610 N N . GLY A 1 80 ? -7.105 25.281 7.719 1 58.91 80 GLY A N 1
ATOM 611 C CA . GLY A 1 80 ? -8.234 24.844 6.91 1 58.91 80 GLY A CA 1
ATOM 612 C C . GLY A 1 80 ? -7.852 23.859 5.828 1 58.91 80 GLY A C 1
ATOM 613 O O . GLY A 1 80 ? -8.555 22.859 5.613 1 58.91 80 GLY A O 1
ATOM 614 N N . ARG A 1 81 ? -6.785 24.094 5.227 1 61.12 81 ARG A N 1
ATOM 615 C CA . ARG A 1 81 ? -6.285 23.203 4.18 1 61.12 81 ARG A CA 1
ATOM 616 C C . ARG A 1 81 ? -5.832 21.875 4.762 1 61.12 81 ARG A C 1
ATOM 618 O O . ARG A 1 81 ? -6.094 20.812 4.184 1 61.12 81 ARG A O 1
ATOM 625 N N . SER A 1 82 ? -5.07 22.125 5.82 1 59.38 82 SER A N 1
ATOM 626 C CA . SER A 1 82 ? -4.609 20.922 6.5 1 59.38 82 SER A CA 1
ATOM 627 C C . SER A 1 82 ? -5.781 20.078 7 1 59.38 82 SER A C 1
ATOM 629 O O . SER A 1 82 ? -5.746 18.859 6.941 1 59.38 82 SER A O 1
ATOM 631 N N . LEU A 1 83 ? -6.715 20.938 7.41 1 58.34 83 LEU A N 1
ATOM 632 C CA . LEU A 1 83 ? -7.898 20.266 7.934 1 58.34 83 LEU A CA 1
ATOM 633 C C . LEU A 1 83 ? -8.672 19.562 6.812 1 58.34 83 LEU A C 1
ATOM 635 O O . LEU A 1 83 ? -9.414 18.625 7.062 1 58.34 83 LEU A O 1
ATOM 639 N N . HIS A 1 84 ? -8.281 20.078 5.656 1 59.91 84 HIS A N 1
ATOM 640 C CA . HIS A 1 84 ? -9.094 19.5 4.586 1 59.91 84 HIS A CA 1
ATOM 641 C C . HIS A 1 84 ? -8.289 18.5 3.766 1 59.91 84 HIS A C 1
ATOM 643 O O . HIS A 1 84 ? -8.828 17.859 2.863 1 59.91 84 HIS A O 1
ATOM 649 N N . ARG A 1 85 ? -7.051 18.312 4.242 1 71.44 85 ARG A N 1
ATOM 650 C CA . ARG A 1 85 ? -6.277 17.375 3.434 1 71.44 85 ARG A CA 1
ATOM 651 C C . ARG A 1 85 ? -6.512 15.938 3.881 1 71.44 85 ARG A C 1
ATOM 653 O O . ARG A 1 85 ? -6.371 15.625 5.062 1 71.44 85 ARG A O 1
ATOM 660 N N . VAL A 1 86 ? -7.16 15.188 2.973 1 84.94 86 VAL A N 1
ATOM 661 C CA . VAL A 1 86 ? -7.355 13.766 3.225 1 84.94 86 VAL A CA 1
ATOM 662 C C . VAL A 1 86 ? -6.055 13.008 2.963 1 84.94 86 VAL A C 1
ATOM 664 O O . VAL A 1 86 ? -5.418 13.203 1.925 1 84.94 86 VAL A O 1
ATOM 667 N N . ALA A 1 87 ? -5.594 12.336 3.945 1 92.62 87 ALA A N 1
ATOM 668 C CA . ALA A 1 87 ? -4.328 11.609 3.887 1 92.62 87 ALA A CA 1
ATOM 669 C C . ALA A 1 87 ? -4.379 10.508 2.834 1 92.62 87 ALA A C 1
ATOM 671 O O . ALA A 1 87 ? -5.434 9.914 2.596 1 92.62 87 ALA A O 1
ATOM 672 N N . VAL A 1 88 ? -3.215 10.289 2.203 1 97 88 VAL A N 1
ATOM 673 C CA . VAL A 1 88 ? -3.092 9.188 1.254 1 97 88 VAL A CA 1
ATOM 674 C C . VAL A 1 88 ? -3.6 7.895 1.893 1 97 88 VAL A C 1
ATOM 676 O O . VAL A 1 88 ? -3.291 7.605 3.051 1 97 88 VAL A O 1
ATOM 679 N N . GLY A 1 89 ? -4.383 7.094 1.141 1 97.88 89 GLY A N 1
ATOM 680 C CA . GLY A 1 89 ? -4.879 5.816 1.621 1 97.88 89 GLY A CA 1
ATOM 681 C C . GLY A 1 89 ? -5.992 5.953 2.643 1 97.88 89 GLY A C 1
ATOM 682 O O . GLY A 1 89 ? -6.297 5.008 3.371 1 97.88 89 GLY A O 1
ATOM 683 N N . SER A 1 90 ? -6.566 7.16 2.797 1 97.44 90 SER A N 1
ATOM 684 C CA . SER A 1 90 ? -7.672 7.371 3.727 1 97.44 90 SER A CA 1
ATOM 685 C C . SER A 1 90 ? -8.992 7.555 2.986 1 97.44 90 SER A C 1
ATOM 687 O O . SER A 1 90 ? -9.008 8.008 1.841 1 97.44 90 SER A O 1
ATOM 689 N N . ASP A 1 91 ? -10.031 7.129 3.686 1 96.88 91 ASP A N 1
ATOM 690 C CA . ASP A 1 91 ? -11.375 7.332 3.143 1 96.88 91 ASP A CA 1
ATOM 691 C C . ASP A 1 91 ? -11.648 8.812 2.908 1 96.88 91 ASP A C 1
ATOM 693 O O . ASP A 1 91 ? -11.586 9.617 3.842 1 96.88 91 ASP A O 1
ATOM 697 N N . HIS A 1 92 ? -11.984 9.172 1.703 1 95 92 HIS A N 1
ATOM 698 C CA . HIS A 1 92 ? -12.234 10.562 1.352 1 95 92 HIS A CA 1
ATOM 699 C C . HIS A 1 92 ? -13.695 10.938 1.588 1 95 92 HIS A C 1
ATOM 701 O O . HIS A 1 92 ? -14.047 12.117 1.577 1 95 92 HIS A O 1
ATOM 707 N N . SER A 1 93 ? -14.531 9.93 1.756 1 94 93 SER A N 1
ATOM 708 C CA . SER A 1 93 ? -15.969 10.188 1.866 1 94 93 SER A CA 1
ATOM 709 C C . SER A 1 93 ? -16.344 10.625 3.277 1 94 93 SER A C 1
ATOM 711 O O . SER A 1 93 ? -17.469 11.086 3.512 1 94 93 SER A O 1
ATOM 713 N N . GLY A 1 94 ? -15.523 10.453 4.215 1 92.19 94 GLY A N 1
ATOM 714 C CA . GLY A 1 94 ? -15.766 10.914 5.574 1 92.19 94 GLY A CA 1
ATOM 715 C C . GLY A 1 94 ? -16.453 9.875 6.441 1 92.19 94 GLY A C 1
ATOM 716 O O . GLY A 1 94 ? -16.891 10.18 7.555 1 92.19 94 GLY A O 1
ATOM 717 N N . ASN A 1 95 ? -16.578 8.625 6 1 95.5 95 ASN A N 1
ATOM 718 C CA . ASN A 1 95 ? -17.234 7.566 6.766 1 95.5 95 ASN A CA 1
ATOM 719 C C . ASN A 1 95 ? -16.281 6.918 7.758 1 95.5 95 ASN A C 1
ATOM 721 O O . ASN A 1 95 ? -16.688 6.488 8.836 1 95.5 95 ASN A O 1
ATOM 725 N N . VAL A 1 96 ? -15.023 6.766 7.344 1 96.81 96 VAL A N 1
ATOM 726 C CA . VAL A 1 96 ? -14 6.148 8.188 1 96.81 96 VAL A CA 1
ATOM 727 C C . VAL A 1 96 ? -13.117 7.223 8.805 1 96.81 96 VAL A C 1
ATOM 729 O O . VAL A 1 96 ? -12.617 8.109 8.102 1 96.81 96 VAL A O 1
ATOM 732 N N . PRO A 1 97 ? -12.922 7.223 10.109 1 95 97 PRO A N 1
ATOM 733 C CA . PRO A 1 97 ? -12.094 8.258 10.734 1 95 97 PRO A CA 1
ATOM 734 C C . PRO A 1 97 ? -10.609 8.117 10.406 1 95 97 PRO A C 1
ATOM 736 O O . PRO A 1 97 ? -10.195 7.105 9.828 1 95 97 PRO A O 1
ATOM 739 N N . ALA A 1 98 ? -9.898 9.148 10.703 1 93.19 98 ALA A N 1
ATOM 740 C CA . ALA A 1 98 ? -8.445 9.055 10.648 1 93.19 98 ALA A CA 1
ATOM 741 C C . ALA A 1 98 ? -7.91 8.211 11.805 1 93.19 98 ALA A C 1
ATOM 743 O O . ALA A 1 98 ? -8.492 8.188 12.891 1 93.19 98 ALA A O 1
ATOM 744 N N . PHE A 1 99 ? -6.844 7.496 11.555 1 95.81 99 PHE A N 1
ATOM 745 C CA . PHE A 1 99 ? -6.188 6.68 12.57 1 95.81 99 PHE A CA 1
ATOM 746 C C . PHE A 1 99 ? -4.766 7.164 12.82 1 95.81 99 PHE A C 1
ATOM 748 O O . PHE A 1 99 ? -4.137 7.738 11.93 1 95.81 99 PHE A O 1
ATOM 755 N N . PRO A 1 100 ? -4.32 6.984 14.047 1 93.31 100 PRO A N 1
ATOM 756 C CA . PRO A 1 100 ? -2.938 7.391 14.312 1 93.31 100 PRO A CA 1
ATOM 757 C C . PRO A 1 100 ? -1.922 6.582 13.508 1 93.31 100 PRO A C 1
ATOM 759 O O . PRO A 1 100 ? -2.23 5.484 13.047 1 93.31 100 PRO A O 1
ATOM 762 N N . SER A 1 101 ? -0.789 7.188 13.242 1 94.75 101 SER A N 1
ATOM 763 C CA . SER A 1 101 ? 0.334 6.527 12.586 1 94.75 101 SER A CA 1
ATOM 764 C C . SER A 1 101 ? 1.588 6.574 13.453 1 94.75 101 SER A C 1
ATOM 766 O O . SER A 1 101 ? 1.685 7.391 14.367 1 94.75 101 SER A O 1
ATOM 768 N N . ALA A 1 102 ? 2.477 5.621 13.25 1 95.75 102 ALA A N 1
ATOM 769 C CA . ALA A 1 102 ? 3.74 5.543 13.984 1 95.75 102 ALA A CA 1
ATOM 770 C C . ALA A 1 102 ? 4.84 4.941 13.109 1 95.75 102 ALA A C 1
ATOM 772 O O . ALA A 1 102 ?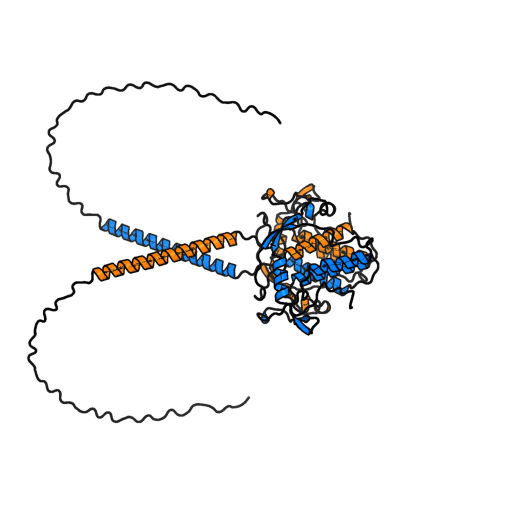 4.555 4.238 12.141 1 95.75 102 ALA A O 1
ATOM 773 N N . ILE A 1 103 ? 6.031 5.277 13.438 1 96 103 ILE A N 1
ATOM 774 C CA . ILE A 1 103 ? 7.176 4.641 12.797 1 96 103 ILE A CA 1
ATOM 775 C C . ILE A 1 103 ? 7.371 3.238 13.359 1 96 103 ILE A C 1
ATOM 777 O O . ILE A 1 103 ? 7.484 3.062 14.578 1 96 103 ILE A O 1
ATOM 781 N N . LYS A 1 104 ? 7.375 2.24 12.5 1 95.94 104 LYS A N 1
ATOM 782 C CA . LYS A 1 104 ? 7.508 0.843 12.906 1 95.94 104 LYS A CA 1
ATOM 783 C C . LYS A 1 104 ? 8.547 0.12 12.055 1 95.94 104 LYS A C 1
ATOM 785 O O . LYS A 1 104 ? 8.68 0.387 10.859 1 95.94 104 LYS A O 1
ATOM 790 N N . TYR A 1 105 ? 9.234 -0.848 12.711 1 94.88 105 TYR A N 1
ATOM 791 C CA . TYR A 1 105 ? 10.094 -1.765 11.961 1 94.88 105 TYR A CA 1
ATOM 792 C C . TYR A 1 105 ? 9.266 -2.855 11.289 1 94.88 105 TYR A C 1
ATOM 794 O O . TYR A 1 105 ? 8.312 -3.367 11.875 1 94.88 105 TYR A O 1
ATOM 802 N N . PHE A 1 106 ? 9.672 -3.164 10.055 1 95.19 106 PHE A N 1
ATOM 803 C CA . PHE A 1 106 ? 9.125 -4.387 9.477 1 95.19 106 PHE A CA 1
ATOM 804 C C . PHE A 1 106 ? 9.75 -5.617 10.125 1 95.19 106 PHE A C 1
ATOM 806 O O . PHE A 1 106 ? 10.953 -5.848 10 1 95.19 106 PHE A O 1
ATOM 813 N N . ASP A 1 107 ? 8.922 -6.312 10.859 1 91.94 107 ASP A N 1
ATOM 814 C CA . ASP A 1 107 ? 9.336 -7.566 11.484 1 91.94 107 ASP A CA 1
ATOM 815 C C . ASP A 1 107 ? 8.914 -8.766 10.633 1 91.94 107 ASP A C 1
ATOM 817 O O . ASP A 1 107 ? 7.781 -9.234 10.727 1 91.94 107 ASP A O 1
ATOM 821 N N . TYR A 1 108 ? 9.844 -9.273 9.898 1 91.56 108 TYR A N 1
ATOM 822 C CA . TYR A 1 108 ? 9.555 -10.359 8.977 1 91.56 108 TYR A CA 1
ATOM 823 C C . TYR A 1 108 ? 9.469 -11.695 9.711 1 91.56 108 TYR A C 1
ATOM 825 O O . TYR A 1 108 ? 10.336 -12.016 10.523 1 91.56 108 TYR A O 1
ATOM 833 N N . VAL A 1 109 ? 8.43 -12.391 9.438 1 87.69 109 VAL A N 1
ATOM 834 C CA . VAL A 1 109 ? 8.234 -13.711 10.023 1 87.69 109 VAL A CA 1
ATOM 835 C C . VAL A 1 109 ? 7.984 -14.734 8.93 1 87.69 109 VAL A C 1
ATOM 837 O O . VAL A 1 109 ? 7.285 -14.453 7.949 1 87.69 109 VAL A O 1
ATOM 840 N N . PRO A 1 110 ? 8.523 -15.914 9.055 1 86.12 110 PRO A N 1
ATOM 841 C CA . PRO A 1 110 ? 8.398 -16.922 8 1 86.12 110 PRO A CA 1
ATOM 842 C C . PRO A 1 110 ? 7.059 -17.656 8.039 1 86.12 110 PRO A C 1
ATOM 844 O O . PRO A 1 110 ? 6.719 -18.375 7.102 1 86.12 110 PRO A O 1
ATOM 847 N N . ASP A 1 111 ? 6.16 -17.391 8.969 1 90.81 111 ASP A N 1
ATOM 848 C CA . ASP A 1 111 ? 4.98 -18.203 9.234 1 90.81 111 ASP A CA 1
ATOM 849 C C . ASP A 1 111 ? 3.859 -17.891 8.25 1 90.81 111 ASP A C 1
ATOM 851 O O . ASP A 1 111 ? 2.848 -18.594 8.211 1 90.81 111 ASP A O 1
ATOM 855 N N . PHE A 1 112 ? 4.047 -16.938 7.434 1 95.19 112 PHE A N 1
ATOM 856 C CA . PHE A 1 112 ? 2.961 -16.531 6.551 1 95.19 112 PHE A CA 1
ATOM 857 C C . PHE A 1 112 ? 3.203 -17.031 5.129 1 95.19 112 PHE A C 1
ATOM 859 O O . PHE A 1 112 ? 2.457 -16.688 4.211 1 95.19 112 PHE A O 1
ATOM 866 N N . THR A 1 113 ? 4.207 -17.781 4.941 1 94.56 113 THR A N 1
ATOM 867 C CA . THR A 1 113 ? 4.508 -18.359 3.639 1 94.56 113 THR A CA 1
ATOM 868 C C . THR A 1 113 ? 5.02 -19.797 3.793 1 94.56 113 THR A C 1
ATOM 870 O O . THR A 1 113 ? 5.352 -20.219 4.898 1 94.56 113 THR A O 1
ATOM 873 N N . VAL A 1 114 ? 5.023 -20.531 2.709 1 93.5 114 VAL A N 1
ATOM 874 C CA . VAL A 1 114 ? 5.602 -21.875 2.654 1 93.5 114 VAL A CA 1
ATOM 875 C C . VAL A 1 114 ? 6.336 -22.062 1.33 1 93.5 114 VAL A C 1
ATOM 877 O O . VAL A 1 114 ? 6.133 -21.297 0.384 1 93.5 114 VAL A O 1
ATOM 880 N N . ASP A 1 115 ? 7.281 -23.047 1.396 1 91.31 115 ASP A N 1
ATOM 881 C CA . ASP A 1 115 ? 7.762 -23.562 0.119 1 91.31 115 ASP A CA 1
ATOM 882 C C . ASP A 1 115 ? 6.73 -24.5 -0.517 1 91.31 115 ASP A C 1
ATOM 884 O O . ASP A 1 115 ? 6.582 -25.641 -0.099 1 91.31 115 ASP A O 1
ATOM 888 N N . ALA A 1 116 ? 6.113 -24 -1.532 1 90.56 116 ALA A N 1
ATOM 889 C CA . ALA A 1 116 ? 4.941 -24.672 -2.09 1 90.56 116 ALA A CA 1
ATOM 890 C C . ALA A 1 116 ? 5.301 -26.047 -2.625 1 90.56 116 ALA A C 1
ATOM 892 O O . ALA A 1 116 ? 4.48 -26.969 -2.584 1 90.56 116 ALA A O 1
ATOM 893 N N . SER A 1 117 ? 6.48 -26.172 -3.133 1 90.25 117 SER A N 1
ATOM 894 C CA . SER A 1 117 ? 6.875 -27.438 -3.723 1 90.25 117 SER A CA 1
ATOM 895 C C . SER A 1 117 ? 7.039 -28.516 -2.654 1 90.25 117 SER A C 1
ATOM 897 O O . SER A 1 117 ? 6.895 -29.703 -2.939 1 90.25 117 SER A O 1
ATOM 899 N N . GLU A 1 118 ? 7.27 -28.156 -1.469 1 92 118 GLU A N 1
ATOM 900 C CA . GLU A 1 118 ? 7.551 -29.109 -0.393 1 92 118 GLU A CA 1
ATOM 901 C C . GLU A 1 118 ? 6.43 -29.109 0.643 1 92 118 GLU A C 1
ATOM 903 O O . GLU A 1 118 ? 6.41 -29.953 1.54 1 92 118 GLU A O 1
ATOM 908 N N . ALA A 1 119 ? 5.539 -28.234 0.475 1 93.38 119 ALA A N 1
ATOM 909 C CA . ALA A 1 119 ? 4.535 -28.031 1.516 1 93.38 119 ALA A CA 1
ATOM 910 C C . ALA A 1 119 ? 3.473 -29.125 1.474 1 93.38 119 ALA A C 1
ATOM 912 O O . ALA A 1 119 ? 3.053 -29.547 0.394 1 93.38 119 ALA A O 1
ATOM 913 N N . SER A 1 120 ? 3.047 -29.578 2.674 1 94.69 120 SER A N 1
ATOM 914 C CA . SER A 1 120 ? 1.905 -30.484 2.803 1 94.69 120 SER A CA 1
ATOM 915 C C . SER A 1 120 ? 0.587 -29.719 2.729 1 94.69 120 SER A C 1
ATOM 917 O O . SER A 1 120 ? 0.567 -28.5 2.852 1 94.69 120 SER A O 1
ATOM 919 N N . ASP A 1 121 ? -0.503 -30.453 2.52 1 92.5 121 ASP A N 1
ATOM 920 C CA . ASP A 1 121 ? -1.822 -29.828 2.539 1 92.5 121 ASP A CA 1
ATOM 921 C C . ASP A 1 121 ? -2.107 -29.188 3.895 1 92.5 121 ASP A C 1
ATOM 923 O O . ASP A 1 121 ? -2.729 -28.109 3.967 1 92.5 121 ASP A O 1
ATOM 927 N N . ALA A 1 122 ? -1.681 -29.828 4.93 1 93.69 122 ALA A N 1
ATOM 928 C CA . ALA A 1 122 ? -1.883 -29.297 6.277 1 93.69 122 ALA A CA 1
ATOM 929 C C . ALA A 1 122 ? -1.177 -27.953 6.457 1 93.69 122 ALA A C 1
ATOM 931 O O . ALA A 1 122 ? -1.702 -27.062 7.109 1 93.69 122 ALA A O 1
ATOM 932 N N . GLU A 1 123 ? 0.008 -27.859 5.926 1 93.75 123 GLU A N 1
ATOM 933 C CA . GLU A 1 123 ? 0.756 -26.609 6.008 1 93.75 123 GLU A CA 1
ATOM 934 C C . GLU A 1 123 ? 0.06 -25.5 5.227 1 93.75 123 GLU A C 1
ATOM 936 O O . GLU A 1 123 ? -0.003 -24.344 5.688 1 93.75 123 GLU A O 1
ATOM 941 N N . VAL A 1 124 ? -0.416 -25.844 4.09 1 90.81 124 VAL A N 1
ATOM 942 C CA . VAL A 1 124 ? -1.138 -24.875 3.271 1 90.81 124 VAL A CA 1
ATOM 943 C C . VAL A 1 124 ? -2.418 -24.453 3.984 1 90.81 124 VAL A C 1
ATOM 945 O O . VAL A 1 124 ? -2.779 -23.266 3.973 1 90.81 124 VAL A O 1
ATOM 948 N N . ASP A 1 125 ? -3.104 -25.375 4.672 1 89.5 125 ASP A N 1
ATOM 949 C CA . ASP A 1 125 ? -4.301 -25.062 5.441 1 89.5 125 ASP A CA 1
ATOM 950 C C . ASP A 1 125 ? -3.973 -24.141 6.613 1 89.5 125 ASP A C 1
ATOM 952 O O . ASP A 1 125 ? -4.754 -23.234 6.941 1 89.5 125 ASP A O 1
ATOM 956 N N . SER A 1 126 ? -2.916 -24.406 7.207 1 93.31 126 SER A N 1
ATOM 957 C CA . SER A 1 126 ? -2.5 -23.562 8.328 1 93.31 126 SER A CA 1
ATOM 958 C C . SER A 1 126 ? -2.244 -22.125 7.875 1 93.31 126 SER A C 1
ATOM 960 O O . SER A 1 126 ? -2.459 -21.188 8.641 1 93.31 126 SER A O 1
ATOM 962 N N . LEU A 1 127 ? -1.739 -21.953 6.656 1 94.5 127 LEU A N 1
ATOM 963 C CA . LEU A 1 127 ? -1.546 -20.625 6.105 1 94.5 127 LEU A CA 1
ATOM 964 C C . LEU A 1 127 ? -2.873 -19.875 6.004 1 94.5 127 LEU A C 1
ATOM 966 O O . LEU A 1 127 ? -2.945 -18.688 6.309 1 94.5 127 LEU A O 1
ATOM 970 N N . ARG A 1 128 ? -3.865 -20.562 5.574 1 94.19 128 ARG A N 1
ATOM 971 C CA . ARG A 1 128 ? -5.184 -19.938 5.469 1 94.19 128 ARG A CA 1
ATOM 972 C C . ARG A 1 128 ? -5.645 -19.406 6.82 1 94.19 128 ARG A C 1
ATOM 974 O O . ARG A 1 128 ? -6.184 -18.297 6.902 1 94.19 128 ARG A O 1
ATOM 981 N N . GLU A 1 129 ? -5.461 -20.172 7.797 1 94.88 129 GLU A N 1
ATOM 982 C CA . GLU A 1 129 ? -5.855 -19.766 9.141 1 94.88 129 GLU A CA 1
ATOM 983 C C . GLU A 1 129 ? -5.082 -18.531 9.586 1 94.88 129 GLU A C 1
ATOM 985 O O . GLU A 1 129 ? -5.66 -17.594 10.141 1 94.88 129 GLU A O 1
ATOM 990 N N . ARG A 1 130 ? -3.809 -18.516 9.336 1 96.31 130 ARG A N 1
ATOM 991 C CA . ARG A 1 130 ? -2.963 -17.391 9.742 1 96.31 130 ARG A CA 1
ATOM 992 C C . ARG A 1 130 ? -3.35 -16.109 9 1 96.31 130 ARG A C 1
ATOM 994 O O . ARG A 1 130 ? -3.461 -15.047 9.609 1 96.31 130 ARG A O 1
ATOM 1001 N N . TRP A 1 131 ? -3.539 -16.266 7.73 1 97.62 131 TRP A N 1
ATOM 1002 C CA . TRP A 1 131 ? -3.955 -15.102 6.949 1 97.62 131 TRP A CA 1
ATOM 1003 C C . TRP A 1 131 ? -5.367 -14.664 7.332 1 97.62 131 TRP A C 1
ATOM 1005 O O . TRP A 1 131 ? -5.688 -13.477 7.285 1 97.62 131 TRP A O 1
ATOM 1015 N N . GLY A 1 132 ? -6.219 -15.633 7.691 1 97.12 132 GLY A N 1
ATOM 1016 C CA . GLY A 1 132 ? -7.559 -15.32 8.164 1 97.12 132 GLY A CA 1
ATOM 1017 C C . GLY A 1 132 ? -7.57 -14.453 9.406 1 97.12 132 GLY A C 1
ATOM 1018 O O . GLY A 1 132 ? -8.492 -13.656 9.602 1 97.12 132 GLY A O 1
ATOM 1019 N N . GLU A 1 133 ? -6.578 -14.609 10.203 1 96.88 133 GLU A N 1
ATOM 1020 C CA . GLU A 1 133 ? -6.484 -13.828 11.43 1 96.88 133 GLU A CA 1
ATOM 1021 C C . GLU A 1 133 ? -6.238 -12.352 11.133 1 96.88 133 GLU A C 1
ATOM 1023 O O . GLU A 1 133 ? -6.48 -11.492 11.977 1 96.88 133 GLU A O 1
ATOM 1028 N N . LEU A 1 134 ? -5.742 -12.07 9.969 1 98 134 LEU A N 1
ATOM 1029 C CA . LEU A 1 134 ? -5.484 -10.688 9.578 1 98 134 LEU A CA 1
ATOM 1030 C C . LEU A 1 134 ? -6.777 -9.984 9.172 1 98 134 LEU A C 1
ATOM 1032 O O . LEU A 1 134 ? -6.824 -8.758 9.102 1 98 134 LEU A O 1
ATOM 1036 N N . ILE A 1 135 ? -7.797 -10.781 8.852 1 98.44 135 ILE A N 1
ATOM 1037 C CA . ILE A 1 135 ? -9.078 -10.273 8.375 1 98.44 135 ILE A CA 1
ATOM 1038 C C . ILE A 1 135 ? -10.039 -10.117 9.547 1 98.44 135 ILE A C 1
ATOM 1040 O O . ILE A 1 135 ? -10.18 -11.023 10.375 1 98.44 135 ILE A O 1
ATOM 1044 N N . PRO A 1 136 ? -10.664 -8.938 9.672 1 98.44 136 PRO A N 1
ATOM 1045 C CA . PRO A 1 136 ? -11.625 -8.766 10.766 1 98.44 136 PRO A CA 1
ATOM 1046 C C . PRO A 1 136 ? -12.875 -9.625 10.602 1 98.44 136 PRO A C 1
ATOM 1048 O O . PRO A 1 136 ? -13.227 -9.992 9.484 1 98.44 136 PRO A O 1
ATOM 1051 N N . LYS A 1 137 ? -13.508 -9.891 11.82 1 97.12 137 LYS A N 1
ATOM 1052 C CA . LYS A 1 137 ? -14.875 -10.383 11.727 1 97.12 137 LYS A CA 1
ATOM 1053 C C . LYS A 1 137 ? -15.734 -9.469 10.859 1 97.12 137 LYS A C 1
ATOM 1055 O O . LYS A 1 137 ? -15.664 -8.242 10.984 1 97.12 137 LYS A O 1
ATOM 1060 N N . GLY A 1 138 ? -16.594 -10.086 9.992 1 96.19 138 GLY A N 1
ATOM 1061 C CA . GLY A 1 138 ? -17.312 -9.312 8.992 1 96.19 138 GLY A CA 1
ATOM 1062 C C . GLY A 1 138 ? -16.594 -9.25 7.656 1 96.19 138 GLY A C 1
ATOM 1063 O O . GLY A 1 138 ? -17.156 -8.789 6.664 1 96.19 138 GLY A O 1
ATOM 1064 N N . ARG A 1 139 ? -15.258 -9.586 7.566 1 96.56 139 ARG A N 1
ATOM 1065 C CA . ARG A 1 139 ? -14.406 -9.758 6.395 1 96.56 139 ARG A CA 1
ATOM 1066 C C . ARG A 1 139 ? -14.156 -8.422 5.699 1 96.56 139 ARG A C 1
ATOM 1068 O O . ARG A 1 139 ? -13.938 -8.383 4.488 1 96.56 139 ARG A O 1
ATOM 1075 N N . GLY A 1 140 ? -14.305 -7.375 6.453 1 97.31 140 GLY A N 1
ATOM 1076 C CA . GLY A 1 140 ? -13.938 -6.062 5.941 1 97.31 140 GLY A CA 1
ATOM 1077 C C . GLY A 1 140 ? -15.062 -5.371 5.203 1 97.31 140 GLY A C 1
ATOM 1078 O O . GLY A 1 140 ? -14.859 -4.316 4.594 1 97.31 140 GLY A O 1
ATOM 1079 N N . TRP A 1 141 ? -16.266 -5.957 5.227 1 96.75 141 TRP A N 1
ATOM 1080 C CA . TRP A 1 141 ? -17.453 -5.305 4.68 1 96.75 141 TRP A CA 1
ATOM 1081 C C . TRP A 1 141 ? -18.062 -4.344 5.691 1 96.75 141 TRP A C 1
ATOM 1083 O O . TRP A 1 141 ? -18.297 -4.715 6.848 1 96.75 141 TRP A O 1
ATOM 1093 N N . ALA A 1 142 ? -18.281 -3.133 5.215 1 95.81 142 ALA A N 1
ATOM 1094 C CA . ALA A 1 142 ? -18.781 -2.121 6.137 1 95.81 142 ALA A CA 1
ATOM 1095 C C . ALA A 1 142 ? -20.141 -1.591 5.68 1 95.81 142 ALA A C 1
ATOM 1097 O O . ALA A 1 142 ? -20.406 -1.496 4.477 1 95.81 142 ALA A O 1
ATOM 1098 N N . HIS A 1 143 ? -20.844 -1.207 6.691 1 90.69 143 HIS A N 1
ATOM 1099 C CA . HIS A 1 143 ? -22.109 -0.509 6.461 1 90.69 143 HIS A CA 1
ATOM 1100 C C . HIS A 1 143 ? -21.891 0.997 6.348 1 90.69 143 HIS A C 1
ATOM 1102 O O . HIS A 1 143 ? -21.531 1.65 7.332 1 90.69 143 HIS A O 1
ATOM 1108 N N . ILE A 1 144 ? -22.125 1.484 5.164 1 92.38 144 ILE A N 1
ATOM 1109 C CA . ILE A 1 144 ? -21.859 2.895 4.902 1 92.38 144 ILE A CA 1
ATOM 1110 C C . ILE A 1 144 ? -23.188 3.654 4.801 1 92.38 144 ILE A C 1
ATOM 1112 O O . ILE A 1 144 ? -24.094 3.23 4.094 1 92.38 144 ILE A O 1
ATOM 1116 N N . THR A 1 145 ? -23.25 4.801 5.48 1 84.88 145 THR A N 1
ATOM 1117 C CA . THR A 1 145 ? -24.516 5.504 5.613 1 84.88 145 THR A CA 1
ATOM 1118 C C . THR A 1 145 ? -24.422 6.902 5.012 1 84.88 145 THR A C 1
ATOM 1120 O O . THR A 1 145 ? -25.453 7.539 4.75 1 84.88 145 THR A O 1
ATOM 1123 N N . HIS A 1 146 ? -23.297 7.363 4.754 1 89.75 146 HIS A N 1
ATOM 1124 C CA . HIS A 1 146 ? -23.203 8.742 4.273 1 89.75 146 HIS A CA 1
ATOM 1125 C C . HIS A 1 146 ? -22.141 8.867 3.184 1 89.75 146 HIS A C 1
ATOM 1127 O O . HIS A 1 146 ? -21.312 7.977 3.014 1 89.75 146 HIS A O 1
ATOM 1133 N N . GLY A 1 147 ? -22.281 9.898 2.469 1 89.94 147 GLY A N 1
ATOM 1134 C CA . GLY A 1 147 ? -21.312 10.203 1.416 1 89.94 147 GLY A CA 1
ATOM 1135 C C . GLY A 1 147 ? -21.391 9.234 0.249 1 89.94 147 GLY A C 1
ATOM 1136 O O . GLY A 1 147 ? -20.406 9.023 -0.451 1 89.94 147 GLY A O 1
ATOM 1137 N N . LEU A 1 148 ? -22.547 8.664 0.076 1 90.81 148 LEU A N 1
ATOM 1138 C CA . LEU A 1 148 ? -22.703 7.613 -0.924 1 90.81 148 LEU A CA 1
ATOM 1139 C C . LEU A 1 148 ? -22.484 8.156 -2.33 1 90.81 148 LEU A C 1
ATOM 1141 O O . LEU A 1 148 ? -22.078 7.418 -3.23 1 90.81 148 LEU A O 1
ATOM 1145 N N . ASP A 1 149 ? -22.703 9.438 -2.52 1 91.56 149 ASP A N 1
ATOM 1146 C CA . ASP A 1 149 ? -22.516 10.07 -3.82 1 91.56 149 ASP A CA 1
ATOM 1147 C C . ASP A 1 149 ? -21.031 10.102 -4.203 1 91.56 149 ASP A C 1
ATOM 1149 O O . ASP A 1 149 ? -20.703 10.242 -5.383 1 91.56 149 ASP A O 1
ATOM 1153 N N . GLN A 1 150 ? -20.188 9.93 -3.254 1 93.44 150 GLN A N 1
ATOM 1154 C CA . GLN A 1 150 ? -18.75 9.984 -3.498 1 93.44 150 GLN A CA 1
ATOM 1155 C C . GLN A 1 150 ? -18.172 8.586 -3.686 1 93.44 150 GLN A C 1
ATOM 1157 O O . GLN A 1 150 ? -16.969 8.43 -3.955 1 93.44 150 GLN A O 1
ATOM 1162 N N . LEU A 1 151 ? -19.047 7.613 -3.557 1 95.38 151 LEU A N 1
ATOM 1163 C CA . LEU A 1 151 ? -18.562 6.234 -3.574 1 95.38 151 LEU A CA 1
ATOM 1164 C C . LEU A 1 151 ? -19.094 5.492 -4.801 1 95.38 151 LEU A C 1
ATOM 1166 O O . LEU A 1 151 ? -20.109 5.879 -5.375 1 95.38 151 LEU A O 1
ATOM 1170 N N . SER A 1 152 ? -18.312 4.488 -5.176 1 93.38 152 SER A N 1
ATOM 1171 C CA . SER A 1 152 ? -18.797 3.584 -6.223 1 93.38 152 SER A CA 1
ATOM 1172 C C . SER A 1 152 ? -20.031 2.816 -5.773 1 93.38 152 SER A C 1
ATOM 1174 O O . SER A 1 152 ? -20.281 2.678 -4.574 1 93.38 152 SER A O 1
ATOM 1176 N N . PRO A 1 153 ? -20.797 2.289 -6.855 1 92.62 153 PRO A N 1
ATOM 1177 C CA . PRO A 1 153 ? -21.953 1.475 -6.465 1 92.62 153 PRO A CA 1
ATOM 1178 C C . PRO A 1 153 ? -21.578 0.326 -5.535 1 92.62 153 PRO A C 1
ATOM 1180 O O . PRO A 1 153 ? -20.531 -0.297 -5.707 1 92.62 153 PRO A O 1
ATOM 1183 N N . PRO A 1 154 ? -22.438 0.14 -4.539 1 94 154 PRO A N 1
ATOM 1184 C CA . PRO A 1 154 ? -22.125 -0.894 -3.549 1 94 154 PRO A CA 1
ATOM 1185 C C . PRO A 1 154 ? -22.125 -2.301 -4.141 1 94 154 PRO A C 1
ATOM 1187 O O . PRO A 1 154 ? -22.734 -2.525 -5.195 1 94 154 PRO A O 1
ATOM 1190 N N . SER A 1 155 ? -21.375 -3.18 -3.455 1 92.88 155 SER A N 1
ATOM 1191 C CA . SER A 1 155 ? -21.484 -4.617 -3.689 1 92.88 155 SER A CA 1
ATOM 1192 C C . SER A 1 155 ? -22.484 -5.258 -2.73 1 92.88 155 SER A C 1
ATOM 1194 O O . SER A 1 155 ? -23.297 -4.562 -2.125 1 92.88 155 SER A O 1
ATOM 1196 N N . SER A 1 156 ? -22.484 -6.645 -2.83 1 90.5 156 SER A N 1
ATOM 1197 C CA . SER A 1 156 ? -23.344 -7.391 -1.909 1 90.5 156 SER A CA 1
ATOM 1198 C C . SER A 1 156 ? -22.516 -8.383 -1.09 1 90.5 156 SER A C 1
ATOM 1200 O O . SER A 1 156 ? -21.625 -9.055 -1.622 1 90.5 156 SER A O 1
ATOM 1202 N N . ASP A 1 157 ? -22.812 -8.367 0.24 1 86.88 157 ASP A N 1
ATOM 1203 C CA . ASP A 1 157 ? -22.141 -9.375 1.048 1 86.88 157 ASP A CA 1
ATOM 1204 C C . ASP A 1 157 ? -22.875 -10.711 0.981 1 86.88 157 ASP A C 1
ATOM 1206 O O . ASP A 1 157 ? -23.797 -10.875 0.186 1 86.88 157 ASP A O 1
ATOM 1210 N N . ALA A 1 158 ? -22.344 -11.648 1.796 1 83.44 158 ALA A N 1
ATOM 1211 C CA . ALA A 1 158 ? -22.891 -13 1.758 1 83.44 158 ALA A CA 1
ATOM 1212 C C . ALA A 1 158 ? -24.344 -13.031 2.221 1 83.44 158 ALA A C 1
ATOM 1214 O O . ALA A 1 158 ? -25.094 -13.93 1.854 1 83.44 158 ALA A O 1
ATOM 1215 N N . GLU A 1 159 ? -24.781 -11.992 2.924 1 86.44 159 GLU A N 1
ATOM 1216 C CA . GLU A 1 159 ? -26.141 -11.953 3.465 1 86.44 159 GLU A CA 1
ATOM 1217 C C . GLU A 1 159 ? -27.031 -11.047 2.629 1 86.44 159 GLU A C 1
ATOM 1219 O O . GLU A 1 159 ? -28.203 -10.844 2.963 1 86.44 159 GLU A O 1
ATOM 1224 N N . GLY A 1 160 ? -26.547 -10.508 1.598 1 88.25 160 GLY A N 1
ATOM 1225 C CA . GLY A 1 160 ? -27.344 -9.75 0.647 1 88.25 160 GLY A CA 1
ATOM 1226 C C . GLY A 1 160 ? -27.422 -8.273 0.974 1 88.25 160 GLY A C 1
ATOM 1227 O O . GLY A 1 160 ? -28.188 -7.531 0.347 1 88.25 160 GLY A O 1
ATOM 1228 N N . HIS A 1 161 ? -26.656 -7.855 1.901 1 90.69 161 HIS A N 1
ATOM 1229 C CA . HIS A 1 161 ? -26.641 -6.438 2.252 1 90.69 161 HIS A CA 1
ATOM 1230 C C . HIS A 1 161 ? -25.812 -5.633 1.264 1 90.69 161 HIS A C 1
ATOM 1232 O O . HIS A 1 161 ? -24.797 -6.125 0.751 1 90.69 161 HIS A O 1
ATOM 1238 N N . ASP A 1 162 ? -26.266 -4.363 0.985 1 92.69 162 ASP A N 1
ATOM 1239 C CA . ASP A 1 162 ? -25.391 -3.43 0.273 1 92.69 162 ASP A CA 1
ATOM 1240 C C . ASP A 1 162 ? -24.188 -3.045 1.124 1 92.69 162 ASP A C 1
ATOM 1242 O O . ASP A 1 162 ? -24.344 -2.561 2.246 1 92.69 162 ASP A O 1
ATOM 1246 N N . VAL A 1 163 ? -23.016 -3.277 0.492 1 95.25 163 VAL A N 1
ATOM 1247 C CA . VAL A 1 163 ? -21.828 -3.09 1.319 1 95.25 163 VAL A CA 1
ATOM 1248 C C . VAL A 1 163 ? -20.719 -2.451 0.49 1 95.25 163 VAL A C 1
ATOM 1250 O O . VAL A 1 163 ? -20.766 -2.455 -0.742 1 95.25 163 VAL A O 1
ATOM 1253 N N . HIS A 1 164 ? -19.797 -1.806 1.175 1 97.25 164 HIS A N 1
ATOM 1254 C CA . HIS A 1 164 ? -18.5 -1.399 0.642 1 97.25 164 HIS A CA 1
ATOM 1255 C C . HIS A 1 164 ? -17.359 -2.105 1.367 1 97.25 164 HIS A C 1
ATOM 1257 O O . HIS A 1 164 ? -17.469 -2.395 2.561 1 97.25 164 HIS A O 1
ATOM 1263 N N . ALA A 1 165 ? -16.391 -2.418 0.59 1 97.5 165 ALA A N 1
ATOM 1264 C CA . ALA A 1 165 ? -15.211 -3.057 1.163 1 97.5 165 ALA A CA 1
ATOM 1265 C C . ALA A 1 165 ? -14.203 -2.018 1.639 1 97.5 165 ALA A C 1
ATOM 1267 O O . ALA A 1 165 ? -13.969 -1.013 0.961 1 97.5 165 ALA A O 1
ATOM 1268 N N . ILE A 1 166 ? -13.641 -2.248 2.828 1 98.44 166 ILE A N 1
ATOM 1269 C CA . ILE A 1 166 ? -12.484 -1.467 3.25 1 98.44 166 ILE A CA 1
ATOM 1270 C C . ILE A 1 166 ? -11.242 -1.956 2.518 1 98.44 166 ILE A C 1
ATOM 1272 O O . ILE A 1 166 ? -10.914 -3.145 2.555 1 98.44 166 ILE A O 1
ATOM 1276 N N . ALA A 1 167 ? -10.523 -1.118 1.953 1 98.75 167 ALA A N 1
ATOM 1277 C CA . ALA A 1 167 ? -9.523 -1.421 0.927 1 98.75 167 ALA A CA 1
ATOM 1278 C C . ALA A 1 167 ? -8.453 -2.357 1.466 1 98.75 167 ALA A C 1
ATOM 1280 O O . ALA A 1 167 ? -8.062 -3.316 0.794 1 98.75 167 ALA A O 1
ATOM 1281 N N . VAL A 1 168 ? -7.969 -2.123 2.672 1 98.88 168 VAL A N 1
ATOM 1282 C CA . VAL A 1 168 ? -6.836 -2.902 3.164 1 98.88 168 VAL A CA 1
ATOM 1283 C C . VAL A 1 168 ? -7.223 -4.375 3.254 1 98.88 168 VAL A C 1
ATOM 1285 O O . VAL A 1 168 ? -6.402 -5.258 2.982 1 98.88 168 VAL A O 1
ATOM 1288 N N . PHE A 1 169 ? -8.406 -4.688 3.586 1 98.62 169 PHE A N 1
ATOM 1289 C CA . PHE A 1 169 ? -8.805 -6.082 3.729 1 98.62 169 PHE A CA 1
ATOM 1290 C C . PHE A 1 169 ? -9.023 -6.727 2.365 1 98.62 169 PHE A C 1
ATOM 1292 O O . PHE A 1 169 ? -8.766 -7.918 2.188 1 98.62 169 PHE A O 1
ATOM 1299 N N . HIS A 1 170 ? -9.531 -5.938 1.432 1 98.06 170 HIS A N 1
ATOM 1300 C CA . HIS A 1 170 ? -9.547 -6.398 0.047 1 98.06 170 HIS A CA 1
ATOM 1301 C C . HIS A 1 170 ? -8.133 -6.664 -0.46 1 98.06 170 HIS A C 1
ATOM 1303 O O . HIS A 1 170 ? -7.883 -7.688 -1.101 1 98.06 170 HIS A O 1
ATOM 1309 N N . GLU A 1 171 ? -7.211 -5.746 -0.151 1 98.69 171 GLU A N 1
ATOM 1310 C CA . GLU A 1 171 ? -5.816 -5.879 -0.557 1 98.69 171 GLU A CA 1
ATOM 1311 C C . GLU A 1 171 ? -5.199 -7.16 -0.009 1 98.69 171 GLU A C 1
ATOM 1313 O O . GLU A 1 171 ? -4.562 -7.918 -0.749 1 98.69 171 GLU A O 1
ATOM 1318 N N . ILE A 1 172 ? -5.387 -7.41 1.253 1 98.62 172 ILE A N 1
ATOM 1319 C CA . ILE A 1 172 ? -4.844 -8.602 1.901 1 98.62 172 ILE A CA 1
ATOM 1320 C C . ILE A 1 172 ? -5.492 -9.852 1.316 1 98.62 172 ILE A C 1
ATOM 1322 O O . ILE A 1 172 ? -4.82 -10.859 1.083 1 98.62 172 ILE A O 1
ATOM 1326 N N . HIS A 1 173 ? -6.738 -9.773 1.067 1 97.75 173 HIS A N 1
ATOM 1327 C CA . HIS A 1 173 ? -7.43 -10.891 0.445 1 97.75 173 HIS A CA 1
ATOM 1328 C C . HIS A 1 173 ? -6.844 -11.203 -0.929 1 97.75 173 HIS A C 1
ATOM 1330 O O . HIS A 1 173 ? -6.625 -12.375 -1.265 1 97.75 173 HIS A O 1
ATOM 1336 N N . CYS A 1 174 ? -6.641 -10.172 -1.68 1 97.81 174 CYS A N 1
ATOM 1337 C CA . CYS A 1 174 ? -6.074 -10.367 -3.01 1 97.81 174 CYS A CA 1
ATOM 1338 C C . CYS A 1 174 ? -4.676 -10.969 -2.922 1 97.81 174 CYS A C 1
ATOM 1340 O O . CYS A 1 174 ? -4.336 -11.875 -3.686 1 97.81 174 CYS A O 1
ATOM 1342 N N . LEU A 1 175 ? -3.861 -10.438 -2.037 1 98.5 175 LEU A N 1
ATOM 1343 C CA . LEU A 1 175 ? -2.514 -10.977 -1.897 1 98.5 175 LEU A CA 1
ATOM 1344 C C . LEU A 1 175 ? -2.559 -12.445 -1.508 1 98.5 175 LEU A C 1
ATOM 1346 O O . LEU A 1 175 ? -1.809 -13.266 -2.055 1 98.5 175 LEU A O 1
ATOM 1350 N N . TYR A 1 176 ? -3.398 -12.773 -0.581 1 97.56 176 TYR A N 1
ATOM 1351 C CA . TYR A 1 176 ? -3.561 -14.172 -0.193 1 97.56 176 TYR A CA 1
ATOM 1352 C C . TYR A 1 176 ? -4.023 -15.016 -1.375 1 97.56 176 TYR A C 1
ATOM 1354 O O . TYR A 1 176 ? -3.543 -16.141 -1.574 1 97.56 176 TYR A O 1
ATOM 1362 N N . THR A 1 177 ? -5.023 -14.531 -2.111 1 96.62 177 THR A N 1
ATOM 1363 C CA . THR A 1 177 ? -5.559 -15.258 -3.258 1 96.62 177 THR A CA 1
ATOM 1364 C C . THR A 1 177 ? -4.453 -15.57 -4.262 1 96.62 177 THR A C 1
ATOM 1366 O O . THR A 1 177 ? -4.379 -16.688 -4.793 1 96.62 177 THR A O 1
ATOM 1369 N N . ILE A 1 178 ? -3.602 -14.57 -4.516 1 96.94 178 ILE A N 1
ATOM 1370 C CA . ILE A 1 178 ? -2.461 -14.797 -5.395 1 96.94 178 ILE A CA 1
ATOM 1371 C C . ILE A 1 178 ? -1.57 -15.891 -4.809 1 96.94 178 ILE A C 1
ATOM 1373 O O . ILE A 1 178 ? -1.15 -16.812 -5.523 1 96.94 178 ILE A O 1
ATOM 1377 N N . MET A 1 179 ? -1.263 -15.828 -3.52 1 96.81 179 MET A N 1
ATOM 1378 C CA . MET A 1 179 ? -0.394 -16.812 -2.879 1 96.81 179 MET A CA 1
ATOM 1379 C C . MET A 1 179 ? -0.996 -18.203 -2.967 1 96.81 179 MET A C 1
ATOM 1381 O O . MET A 1 179 ? -0.299 -19.172 -3.299 1 96.81 179 MET A O 1
ATOM 1385 N N . ALA A 1 180 ? -2.262 -18.297 -2.648 1 95.62 180 ALA A N 1
ATOM 1386 C CA . ALA A 1 180 ? -2.939 -19.594 -2.699 1 95.62 180 ALA A CA 1
ATOM 1387 C C . ALA A 1 180 ? -2.91 -20.172 -4.109 1 95.62 180 ALA A C 1
ATOM 1389 O O . ALA A 1 180 ? -2.654 -21.359 -4.293 1 95.62 180 ALA A O 1
ATOM 1390 N N . ASP A 1 181 ? -3.158 -19.328 -5.074 1 95.69 181 ASP A N 1
ATOM 1391 C CA . ASP A 1 181 ? -3.156 -19.781 -6.461 1 95.69 181 ASP A CA 1
ATOM 1392 C C . ASP A 1 181 ? -1.746 -20.156 -6.91 1 95.69 181 ASP A C 1
ATOM 1394 O O . ASP A 1 181 ? -1.569 -21.078 -7.699 1 95.69 181 ASP A O 1
ATOM 1398 N N . TYR A 1 182 ? -0.805 -19.359 -6.48 1 95.88 182 TYR A N 1
ATOM 1399 C CA . TYR A 1 182 ? 0.587 -19.703 -6.754 1 95.88 182 TYR A CA 1
ATOM 1400 C C . TYR A 1 182 ? 0.935 -21.078 -6.188 1 95.88 182 TYR A C 1
ATOM 1402 O O . TYR A 1 182 ? 1.528 -21.906 -6.879 1 95.88 182 TYR A O 1
ATOM 1410 N N . ASN A 1 183 ? 0.651 -21.281 -4.914 1 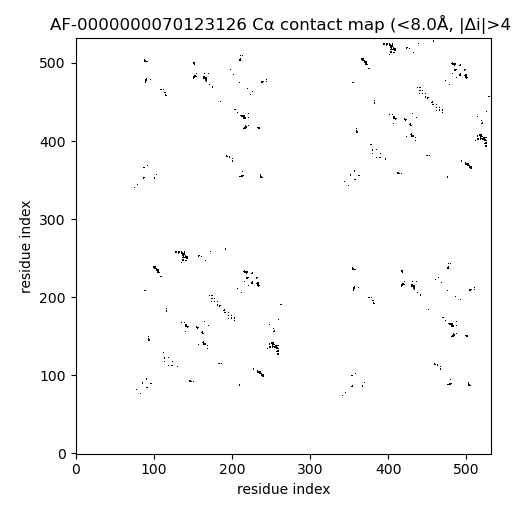94.94 183 ASN A N 1
ATOM 1411 C CA . ASN A 1 183 ? 0.902 -22.578 -4.285 1 94.94 183 ASN A CA 1
ATOM 1412 C C . ASN A 1 183 ? 0.234 -23.703 -5.055 1 94.94 183 ASN A C 1
ATOM 1414 O O . ASN A 1 183 ? 0.831 -24.766 -5.246 1 94.94 183 ASN A O 1
ATOM 1418 N N . ASN A 1 184 ? -0.973 -23.469 -5.48 1 94.62 184 ASN A N 1
ATOM 1419 C CA . ASN A 1 184 ? -1.68 -24.469 -6.273 1 94.62 184 ASN A CA 1
ATOM 1420 C C . ASN A 1 184 ? -0.967 -24.734 -7.598 1 94.62 184 ASN A C 1
ATOM 1422 O O . ASN A 1 184 ? -0.805 -25.891 -7.996 1 94.62 184 ASN A O 1
ATOM 1426 N N . ALA A 1 185 ? -0.584 -23.688 -8.25 1 95.06 185 ALA A N 1
ATOM 1427 C CA . ALA A 1 185 ? 0.092 -23.844 -9.539 1 95.06 185 ALA A CA 1
ATOM 1428 C C . ALA A 1 185 ? 1.376 -24.656 -9.391 1 95.06 185 ALA A C 1
ATOM 1430 O O . ALA A 1 185 ? 1.629 -25.562 -10.172 1 95.06 185 ALA A O 1
ATOM 1431 N N . VAL A 1 186 ? 2.146 -24.328 -8.406 1 95.06 186 VAL A N 1
ATOM 1432 C CA . VAL A 1 186 ? 3.408 -25.016 -8.156 1 95.06 186 VAL A CA 1
ATOM 1433 C C . VAL A 1 186 ? 3.145 -26.484 -7.875 1 95.06 186 VAL A C 1
ATOM 1435 O O . VAL A 1 186 ? 3.936 -27.359 -8.266 1 95.06 186 VAL A O 1
ATOM 1438 N N . ARG A 1 187 ? 2.053 -26.781 -7.328 1 93.44 187 ARG A N 1
ATOM 1439 C CA . ARG A 1 187 ? 1.71 -28.141 -6.926 1 93.44 187 ARG A CA 1
ATOM 1440 C C . ARG A 1 187 ? 0.84 -28.828 -7.98 1 93.44 187 ARG A C 1
ATOM 1442 O O . ARG A 1 187 ? 0.253 -29.875 -7.727 1 93.44 187 ARG A O 1
ATOM 1449 N N . ASN A 1 188 ? 0.661 -28.234 -9.078 1 92.94 188 ASN A N 1
ATOM 1450 C CA . ASN A 1 188 ? -0.12 -28.766 -10.195 1 92.94 188 ASN A CA 1
ATOM 1451 C C . ASN A 1 188 ? -1.576 -28.984 -9.805 1 92.94 188 ASN A C 1
ATOM 1453 O O . ASN A 1 188 ? -2.156 -30.031 -10.133 1 92.94 188 ASN A O 1
ATOM 1457 N N . LYS A 1 189 ? -2.098 -28.094 -8.992 1 92.44 189 LYS A N 1
ATOM 1458 C CA . LYS A 1 189 ? -3.51 -28.094 -8.617 1 92.44 189 LYS A CA 1
ATOM 1459 C C . LYS A 1 189 ? -4.273 -27.016 -9.383 1 92.44 189 LYS A C 1
ATOM 1461 O O . LYS A 1 189 ? -3.676 -26.203 -10.094 1 92.44 189 LYS A O 1
ATOM 1466 N N . THR A 1 190 ? -5.59 -27.031 -9.203 1 91.44 190 THR A N 1
ATOM 1467 C CA . THR A 1 190 ? -6.449 -26.109 -9.945 1 91.44 190 THR A CA 1
ATOM 1468 C C . THR A 1 190 ? -6.184 -24.656 -9.531 1 91.44 190 THR A C 1
ATOM 1470 O O . THR A 1 190 ? -6.012 -24.375 -8.352 1 91.44 190 THR A O 1
ATOM 1473 N N . THR A 1 191 ? -6.109 -23.766 -10.578 1 91.56 191 THR A N 1
ATOM 1474 C CA . THR A 1 191 ? -5.922 -22.344 -10.359 1 91.56 191 THR A CA 1
ATOM 1475 C C . THR A 1 191 ? -7.137 -21.547 -10.844 1 91.56 191 THR A C 1
ATOM 1477 O O . THR A 1 191 ? -8.016 -22.109 -11.508 1 91.56 191 THR A O 1
ATOM 1480 N N . MET A 1 192 ? -7.227 -20.328 -10.391 1 88.94 192 MET A N 1
ATOM 1481 C CA . MET A 1 192 ? -8.289 -19.406 -10.758 1 88.94 192 MET A CA 1
ATOM 1482 C C . MET A 1 192 ? -7.723 -18.156 -11.422 1 88.94 192 MET A C 1
ATOM 1484 O O . MET A 1 192 ? -7.707 -17.078 -10.82 1 88.94 192 MET A O 1
ATOM 1488 N N . PRO A 1 193 ? -7.379 -18.281 -12.719 1 88 193 PRO A N 1
ATOM 1489 C CA . PRO A 1 193 ? -6.633 -17.219 -13.398 1 88 193 PRO A CA 1
ATOM 1490 C C . PRO A 1 193 ? -7.367 -15.875 -13.391 1 88 193 PRO A C 1
ATOM 1492 O O . PRO A 1 193 ? -6.742 -14.82 -13.234 1 88 193 PRO A O 1
ATOM 1495 N N . ALA A 1 194 ? -8.68 -15.891 -13.578 1 85.25 194 ALA A N 1
ATOM 1496 C CA . ALA A 1 194 ? -9.438 -14.641 -13.602 1 85.25 194 ALA A CA 1
ATOM 1497 C C . ALA A 1 194 ? -9.289 -13.883 -12.281 1 85.25 194 ALA A C 1
ATOM 1499 O O . ALA A 1 194 ? -9.109 -12.664 -12.273 1 85.25 194 ALA A O 1
ATOM 1500 N N . HIS A 1 195 ? -9.328 -14.648 -11.172 1 88.75 195 HIS A N 1
ATOM 1501 C CA . HIS A 1 195 ? -9.195 -14.023 -9.867 1 88.75 195 HIS A CA 1
ATOM 1502 C C . HIS A 1 195 ? -7.793 -13.469 -9.656 1 88.75 195 HIS A C 1
ATOM 1504 O O . HIS A 1 195 ? -7.625 -12.359 -9.141 1 88.75 195 HIS A O 1
ATOM 1510 N N . VAL A 1 196 ? -6.879 -14.164 -10.086 1 93.75 196 VAL A N 1
ATOM 1511 C CA . VAL A 1 196 ? -5.488 -13.766 -9.898 1 93.75 196 VAL A CA 1
ATOM 1512 C C . VAL A 1 196 ? -5.184 -12.531 -10.742 1 93.75 196 VAL A C 1
ATOM 1514 O O . VAL A 1 196 ? -4.496 -11.617 -10.297 1 93.75 196 VAL A O 1
ATOM 1517 N N . ARG A 1 197 ? -5.707 -12.469 -11.961 1 93.06 197 ARG A N 1
ATOM 1518 C CA . ARG A 1 197 ? -5.492 -11.305 -12.812 1 93.06 197 ARG A CA 1
ATOM 1519 C C . ARG A 1 197 ? -6.117 -10.055 -12.195 1 93.06 197 ARG A C 1
ATOM 1521 O O . ARG A 1 197 ? -5.52 -8.977 -12.227 1 93.06 197 ARG A O 1
ATOM 1528 N N . HIS A 1 198 ? -7.312 -10.227 -11.68 1 93.62 198 HIS A N 1
ATOM 1529 C CA . HIS A 1 198 ? -7.961 -9.156 -10.93 1 93.62 198 HIS A CA 1
ATOM 1530 C C . HIS A 1 198 ? -7.055 -8.633 -9.82 1 93.62 198 HIS A C 1
ATOM 1532 O O . HIS A 1 198 ? -6.875 -7.426 -9.672 1 93.62 198 HIS A O 1
ATOM 1538 N N . CYS A 1 199 ? -6.535 -9.57 -9.062 1 96.56 199 CYS A N 1
ATOM 1539 C CA . CYS A 1 199 ? -5.738 -9.227 -7.891 1 96.56 199 CYS A CA 1
ATOM 1540 C C . CYS A 1 199 ? -4.453 -8.516 -8.297 1 96.56 199 CYS A C 1
ATOM 1542 O O . CYS A 1 199 ? -4.051 -7.535 -7.66 1 96.56 199 CYS A O 1
ATOM 1544 N N . PHE A 1 200 ? -3.791 -8.961 -9.367 1 97.19 200 PHE A N 1
ATOM 1545 C CA . PHE A 1 200 ? -2.557 -8.32 -9.805 1 97.19 200 PHE A CA 1
ATOM 1546 C C . PHE A 1 200 ? -2.818 -6.887 -10.242 1 97.19 200 PHE A C 1
ATOM 1548 O O . PHE A 1 200 ? -2.076 -5.973 -9.875 1 97.19 200 PHE A O 1
ATOM 1555 N N . GLU A 1 201 ? -3.803 -6.688 -11.062 1 96.56 201 GLU A N 1
ATOM 1556 C CA . GLU A 1 201 ? -4.125 -5.352 -11.555 1 96.56 201 GLU A CA 1
ATOM 1557 C C . GLU A 1 201 ? -4.523 -4.422 -10.414 1 96.56 201 GLU A C 1
ATOM 1559 O O . GLU A 1 201 ? -4.066 -3.275 -10.352 1 96.56 201 GLU A O 1
ATOM 1564 N N . TYR A 1 202 ? -5.371 -4.93 -9.562 1 97.38 202 TYR A N 1
ATOM 1565 C CA . TYR A 1 202 ? -5.824 -4.152 -8.414 1 97.38 202 TYR A CA 1
ATOM 1566 C C . TYR A 1 202 ? -4.652 -3.75 -7.531 1 97.38 202 TYR A C 1
ATOM 1568 O O . TYR A 1 202 ? -4.508 -2.58 -7.168 1 97.38 202 TYR A O 1
ATOM 1576 N N . LEU A 1 203 ? -3.719 -4.695 -7.172 1 98.56 203 LEU A N 1
ATOM 1577 C CA . LEU A 1 203 ? -2.59 -4.414 -6.293 1 98.56 203 LEU A CA 1
ATOM 1578 C C . LEU A 1 203 ? -1.576 -3.508 -6.984 1 98.56 203 LEU A C 1
ATOM 1580 O O . LEU A 1 203 ? -0.934 -2.68 -6.332 1 98.56 203 LEU A O 1
ATOM 1584 N N . ARG A 1 204 ? -1.409 -3.633 -8.297 1 98.38 204 ARG A N 1
ATOM 1585 C CA . ARG A 1 204 ? -0.547 -2.721 -9.047 1 98.38 204 ARG A CA 1
ATOM 1586 C C . ARG A 1 204 ? -0.974 -1.271 -8.836 1 98.38 204 ARG A C 1
ATOM 1588 O O . ARG A 1 204 ? -0.156 -0.425 -8.469 1 98.38 204 ARG A O 1
ATOM 1595 N N . LEU A 1 205 ? -2.244 -1.018 -9.016 1 98 205 LEU A N 1
ATOM 1596 C CA . LEU A 1 205 ? -2.764 0.337 -8.867 1 98 205 LEU A CA 1
ATOM 1597 C C . LEU A 1 205 ? -2.688 0.787 -7.41 1 98 205 LEU A C 1
ATOM 1599 O O . LEU A 1 205 ? -2.41 1.955 -7.133 1 98 205 LEU A O 1
ATOM 1603 N N . THR A 1 206 ? -2.939 -0.16 -6.48 1 98.69 206 THR A N 1
ATOM 1604 C CA . THR A 1 206 ? -2.885 0.138 -5.055 1 98.69 206 THR A CA 1
ATOM 1605 C C . THR A 1 206 ? -1.491 0.619 -4.656 1 98.69 206 THR A C 1
ATOM 1607 O O . THR A 1 206 ? -1.351 1.651 -3.998 1 98.69 206 THR A O 1
ATOM 1610 N N . LEU A 1 207 ? -0.47 -0.117 -5.094 1 98.88 207 LEU A N 1
ATOM 1611 C CA . LEU A 1 207 ? 0.905 0.224 -4.746 1 98.88 207 LEU A CA 1
ATOM 1612 C C . LEU A 1 207 ? 1.313 1.551 -5.379 1 98.88 207 LEU A C 1
ATOM 1614 O O . LEU A 1 207 ? 1.944 2.387 -4.727 1 98.88 207 LEU A O 1
ATOM 1618 N N . MET A 1 208 ? 0.937 1.791 -6.594 1 98.69 208 MET A N 1
ATOM 1619 C CA . MET A 1 208 ? 1.235 3.049 -7.277 1 98.69 208 MET A CA 1
ATOM 1620 C C . MET A 1 208 ? 0.508 4.211 -6.609 1 98.69 208 MET A C 1
ATOM 1622 O O . MET A 1 208 ? 1.03 5.328 -6.559 1 98.69 208 MET A O 1
ATOM 1626 N N . CYS A 1 209 ? -0.707 3.959 -6.137 1 98.75 209 CYS A N 1
ATOM 1627 C CA . CYS A 1 209 ? -1.493 4.984 -5.457 1 98.75 209 CYS A CA 1
ATOM 1628 C C . CYS A 1 209 ? -0.83 5.402 -4.148 1 98.75 209 CYS A C 1
ATOM 1630 O O . CYS A 1 209 ? -0.73 6.594 -3.855 1 98.75 209 CYS A O 1
ATOM 1632 N N . HIS A 1 210 ? -0.394 4.422 -3.387 1 98.75 210 HIS A N 1
ATOM 1633 C CA . HIS A 1 210 ? 0.275 4.742 -2.133 1 98.75 210 HIS A CA 1
ATOM 1634 C C . HIS A 1 210 ? 1.617 5.426 -2.381 1 98.75 210 HIS A C 1
ATOM 1636 O O . HIS A 1 210 ? 1.978 6.371 -1.678 1 98.75 210 HIS A O 1
ATOM 1642 N N . ALA A 1 211 ? 2.357 4.902 -3.383 1 98.81 211 ALA A N 1
ATOM 1643 C CA . ALA A 1 211 ? 3.658 5.438 -3.779 1 98.81 211 ALA A CA 1
ATOM 1644 C C . ALA A 1 211 ? 4.547 5.676 -2.562 1 98.81 211 ALA A C 1
ATOM 1646 O O . ALA A 1 211 ? 5.051 6.785 -2.361 1 98.81 211 ALA A O 1
ATOM 1647 N N . ASP A 1 212 ? 4.766 4.645 -1.792 1 98.88 212 ASP A N 1
ATOM 1648 C CA . ASP A 1 212 ? 5.52 4.684 -0.542 1 98.88 212 ASP A CA 1
ATOM 1649 C C . ASP A 1 212 ? 6.957 5.129 -0.784 1 98.88 212 ASP A C 1
ATOM 1651 O O . ASP A 1 212 ? 7.676 4.527 -1.586 1 98.88 212 ASP A O 1
ATOM 1655 N N . THR A 1 213 ? 7.434 6.148 -0.09 1 98.56 213 THR A N 1
ATOM 1656 C CA . THR A 1 213 ? 8.75 6.715 -0.347 1 98.56 213 THR A CA 1
ATOM 1657 C C . THR A 1 213 ? 9.734 6.324 0.754 1 98.56 213 THR A C 1
ATOM 1659 O O . THR A 1 213 ? 10.805 6.922 0.875 1 98.56 213 THR A O 1
ATOM 1662 N N . THR A 1 214 ? 9.336 5.387 1.575 1 98.31 214 THR A N 1
ATOM 1663 C CA . THR A 1 214 ? 10.258 4.859 2.578 1 98.31 214 THR A CA 1
ATOM 1664 C C . THR A 1 214 ? 11.57 4.426 1.933 1 98.31 214 THR A C 1
ATOM 1666 O O . THR A 1 214 ? 11.57 3.842 0.846 1 98.31 214 THR A O 1
ATOM 1669 N N . LEU A 1 215 ? 12.648 4.688 2.65 1 97.81 215 LEU A N 1
ATOM 1670 C CA . LEU A 1 215 ? 13.953 4.219 2.205 1 97.81 215 LEU A CA 1
ATOM 1671 C C . LEU A 1 215 ? 14.32 2.908 2.893 1 97.81 215 LEU A C 1
ATOM 1673 O O . LEU A 1 215 ? 14.43 2.854 4.121 1 97.81 215 LEU A O 1
ATOM 1677 N N . GLU A 1 216 ? 14.578 1.901 2.01 1 97.19 216 GLU A N 1
ATOM 1678 C CA . GLU A 1 216 ? 14.797 0.552 2.523 1 97.19 216 GLU A CA 1
ATOM 1679 C C . GLU A 1 216 ? 16.234 0.107 2.305 1 97.19 216 GLU A C 1
ATOM 1681 O O . GLU A 1 216 ? 16.844 0.414 1.272 1 97.19 216 GLU A O 1
ATOM 1686 N N . GLY A 1 217 ? 16.703 -0.648 3.291 1 95 217 GLY A N 1
ATOM 1687 C CA . GLY A 1 217 ? 18.078 -1.132 3.215 1 95 217 GLY A CA 1
ATOM 1688 C C . GLY A 1 217 ? 18.172 -2.615 2.916 1 95 217 GLY A C 1
ATOM 1689 O O . GLY A 1 217 ? 17.219 -3.213 2.404 1 95 217 GLY A O 1
ATOM 1690 N N . ARG A 1 218 ? 19.281 -3.205 3.252 1 92.38 218 ARG A N 1
ATOM 1691 C CA . ARG A 1 218 ? 19.688 -4.555 2.885 1 92.38 218 ARG A CA 1
ATOM 1692 C C . ARG A 1 218 ? 18.703 -5.594 3.408 1 92.38 218 ARG A C 1
ATOM 1694 O O . ARG A 1 218 ? 18.312 -6.508 2.68 1 92.38 218 ARG A O 1
ATOM 1701 N N . PRO A 1 219 ? 18.234 -5.492 4.586 1 90.75 219 PRO A N 1
ATOM 1702 C CA . PRO A 1 219 ? 17.344 -6.535 5.098 1 90.75 219 PRO A CA 1
ATOM 1703 C C . PRO A 1 219 ? 16.047 -6.656 4.289 1 90.75 219 PRO A C 1
ATOM 1705 O O . PRO A 1 219 ? 15.445 -7.727 4.246 1 90.75 219 PRO A O 1
ATOM 1708 N N . ASP A 1 220 ? 15.625 -5.594 3.656 1 94.12 220 ASP A N 1
ATOM 1709 C CA . ASP A 1 220 ? 14.352 -5.578 2.953 1 94.12 220 ASP A CA 1
ATOM 1710 C C . ASP A 1 220 ? 14.5 -6.117 1.532 1 94.12 220 ASP A C 1
ATOM 1712 O O . ASP A 1 220 ? 13.547 -6.664 0.969 1 94.12 220 ASP A O 1
ATOM 1716 N N . VAL A 1 221 ? 15.727 -5.922 0.985 1 90.88 221 VAL A N 1
ATOM 1717 C CA . VAL A 1 221 ? 15.789 -6.094 -0.462 1 90.88 221 VAL A CA 1
ATOM 1718 C C . VAL A 1 221 ? 16.516 -7.395 -0.795 1 90.88 221 VAL A C 1
ATOM 1720 O O . VAL A 1 221 ? 16.469 -7.871 -1.932 1 90.88 221 VAL A O 1
ATOM 1723 N N . ILE A 1 222 ? 17.141 -8.016 0.188 1 85.38 222 ILE A N 1
ATOM 1724 C CA . ILE A 1 222 ? 17.844 -9.273 -0.046 1 85.38 222 ILE A CA 1
ATOM 1725 C C . ILE A 1 222 ? 17.094 -10.422 0.625 1 85.38 222 ILE A C 1
ATOM 1727 O O . ILE A 1 222 ? 17.078 -10.523 1.853 1 85.38 222 ILE A O 1
ATOM 1731 N N . PRO A 1 223 ? 16.547 -11.375 -0.153 1 83.88 223 PRO A N 1
ATOM 1732 C CA . PRO A 1 223 ? 15.695 -12.445 0.379 1 83.88 223 PRO A CA 1
ATOM 1733 C C . PRO A 1 223 ? 16.375 -13.266 1.461 1 83.88 223 PRO A C 1
ATOM 1735 O O . PRO A 1 223 ? 15.781 -13.562 2.496 1 83.88 223 PRO A O 1
ATOM 1738 N N . ASP A 1 224 ? 17.594 -13.57 1.359 1 82.44 224 ASP A N 1
ATOM 1739 C CA . ASP A 1 224 ? 18.312 -14.43 2.297 1 82.44 224 ASP A CA 1
ATOM 1740 C C . ASP A 1 224 ? 18.531 -13.734 3.635 1 82.44 224 ASP A C 1
ATOM 1742 O O . ASP A 1 224 ? 18.703 -14.391 4.664 1 82.44 224 ASP A O 1
ATOM 1746 N N . THR A 1 225 ? 18.422 -12.477 3.66 1 82.56 225 THR A N 1
ATOM 1747 C CA . THR A 1 225 ? 18.719 -11.703 4.863 1 82.56 225 THR A CA 1
ATOM 1748 C C . THR A 1 225 ? 17.453 -11.453 5.672 1 82.56 225 THR A C 1
ATOM 1750 O O . THR A 1 225 ? 17.516 -11.328 6.898 1 82.56 225 THR A O 1
ATOM 1753 N N . MET A 1 226 ? 16.344 -11.539 5.062 1 83.06 226 MET A N 1
ATOM 1754 C CA . MET A 1 226 ? 15.086 -11.078 5.637 1 83.06 226 MET A CA 1
ATOM 1755 C C . MET A 1 226 ? 14.68 -11.945 6.816 1 83.06 226 MET A C 1
ATOM 1757 O O . MET A 1 226 ? 14.164 -11.445 7.816 1 83.06 226 MET A O 1
ATOM 1761 N N . PHE A 1 227 ? 15.031 -13.242 6.742 1 81.12 227 PHE A N 1
ATOM 1762 C CA . PHE A 1 227 ? 14.508 -14.148 7.758 1 81.12 227 PHE A CA 1
ATOM 1763 C C . PHE A 1 227 ? 15.602 -14.523 8.758 1 81.12 227 PHE A C 1
ATOM 1765 O O . PHE A 1 227 ? 15.398 -15.406 9.594 1 81.12 227 PHE A O 1
ATOM 1772 N N . GLN A 1 228 ? 16.703 -13.836 8.633 1 84.75 228 GLN A N 1
ATOM 1773 C CA . GLN A 1 228 ? 17.766 -14.125 9.57 1 84.75 228 GLN A CA 1
ATOM 1774 C C . GLN A 1 228 ? 17.422 -13.633 10.977 1 84.75 228 GLN A C 1
ATOM 1776 O O . GLN A 1 228 ? 16.812 -12.57 11.133 1 84.75 228 GLN A O 1
ATOM 1781 N N . PRO A 1 229 ? 17.859 -14.469 11.93 1 82.56 229 PRO A N 1
ATOM 1782 C CA . PRO A 1 229 ? 17.562 -14.078 13.312 1 82.56 229 PRO A CA 1
ATOM 1783 C C . PRO A 1 229 ? 18.156 -12.711 13.672 1 82.56 229 PRO A C 1
ATOM 1785 O O . PRO A 1 229 ? 19.297 -12.414 13.328 1 82.56 229 PRO A O 1
ATOM 1788 N N . GLY A 1 230 ? 17.359 -11.906 14.336 1 82.69 230 GLY A N 1
ATOM 1789 C CA . GLY A 1 230 ? 17.812 -10.625 14.852 1 82.69 230 GLY A CA 1
ATOM 1790 C C . GLY A 1 230 ? 17.812 -9.523 13.812 1 82.69 230 GLY A C 1
ATOM 1791 O O . GLY A 1 230 ? 18.125 -8.367 14.109 1 82.69 230 GLY A O 1
ATOM 1792 N N . VAL A 1 231 ? 17.469 -9.906 12.609 1 85.31 231 VAL A N 1
ATOM 1793 C CA . VAL A 1 231 ? 17.453 -8.906 11.547 1 85.31 231 VAL A CA 1
ATOM 1794 C C . VAL A 1 231 ? 16.078 -8.281 11.445 1 85.31 231 VAL A C 1
ATOM 1796 O O . VAL A 1 231 ? 15.062 -8.992 11.398 1 85.31 231 VAL A O 1
ATOM 1799 N N . MET A 1 232 ? 16.078 -6.965 11.539 1 90.12 232 MET A N 1
ATOM 1800 C CA . MET A 1 232 ? 14.844 -6.215 11.344 1 90.12 232 MET A CA 1
ATOM 1801 C C . MET A 1 232 ? 14.875 -5.453 10.023 1 90.12 232 MET A C 1
ATOM 1803 O O . MET A 1 232 ? 15.93 -4.996 9.586 1 90.12 232 MET A O 1
ATOM 1807 N N . GLY A 1 233 ? 13.719 -5.367 9.453 1 93.69 233 GLY A N 1
ATOM 1808 C CA . GLY A 1 233 ? 13.602 -4.562 8.25 1 93.69 233 GLY A CA 1
ATOM 1809 C C . GLY A 1 233 ? 13.656 -3.072 8.516 1 93.69 233 GLY A C 1
ATOM 1810 O O . GLY A 1 233 ? 13.945 -2.648 9.641 1 93.69 233 GLY A O 1
ATOM 1811 N N . SER A 1 234 ? 13.453 -2.346 7.504 1 95.44 234 SER A N 1
ATOM 1812 C CA . SER A 1 234 ? 13.492 -0.89 7.602 1 95.44 234 SER A CA 1
ATOM 1813 C C . SER A 1 234 ? 12.273 -0.353 8.352 1 95.44 234 SER A C 1
ATOM 1815 O O . SER A 1 234 ? 11.258 -1.034 8.453 1 95.44 234 SER A O 1
ATOM 1817 N N . ARG A 1 235 ? 12.453 0.847 8.891 1 95.62 235 ARG A N 1
ATOM 1818 C CA . ARG A 1 235 ? 11.359 1.532 9.555 1 95.62 235 ARG A CA 1
ATOM 1819 C C . ARG A 1 235 ? 10.43 2.203 8.547 1 95.62 235 ARG A C 1
ATOM 1821 O O . ARG A 1 235 ? 10.898 2.883 7.629 1 95.62 235 ARG A O 1
ATOM 1828 N N . HIS A 1 236 ? 9.195 1.977 8.734 1 97.88 236 HIS A N 1
ATOM 1829 C CA . HIS A 1 236 ? 8.141 2.588 7.93 1 97.88 236 HIS A CA 1
ATOM 1830 C C . HIS A 1 236 ? 7.191 3.402 8.797 1 97.88 236 HIS A C 1
ATOM 1832 O O . HIS A 1 236 ? 7.027 3.119 9.984 1 97.88 236 HIS A O 1
ATOM 1838 N N . VAL A 1 237 ? 6.613 4.5 8.211 1 97.94 237 VAL A N 1
ATOM 1839 C CA . VAL A 1 237 ? 5.5 5.176 8.867 1 97.94 237 VAL A CA 1
ATOM 1840 C C . VAL A 1 237 ? 4.195 4.445 8.562 1 97.94 237 VAL A C 1
ATOM 1842 O O . VAL A 1 237 ? 3.729 4.453 7.422 1 97.94 237 VAL A O 1
ATOM 1845 N N . CYS A 1 238 ? 3.641 3.875 9.633 1 98.25 238 CYS A N 1
ATOM 1846 C CA . CYS A 1 238 ? 2.512 2.975 9.43 1 98.25 238 CYS A CA 1
ATOM 1847 C C . CYS A 1 238 ? 1.277 3.477 10.172 1 98.25 238 CYS A C 1
ATOM 1849 O O . CYS A 1 238 ? 1.385 3.996 11.281 1 98.25 238 CYS A O 1
ATOM 1851 N N . ARG A 1 239 ? 0.157 3.33 9.477 1 98 239 ARG A N 1
ATOM 1852 C CA . ARG A 1 239 ? -1.125 3.5 10.156 1 98 239 ARG A CA 1
ATOM 1853 C C . ARG A 1 239 ? -1.369 2.377 11.156 1 98 239 ARG A C 1
ATOM 1855 O O . ARG A 1 239 ? -0.915 1.249 10.961 1 98 239 ARG A O 1
ATOM 1862 N N . ASP A 1 240 ? -2.072 2.688 12.211 1 98.19 240 ASP A N 1
ATOM 1863 C CA . ASP A 1 240 ? -2.404 1.675 13.211 1 98.19 240 ASP A CA 1
ATOM 1864 C C . ASP A 1 240 ? -3.373 0.64 12.641 1 98.19 240 ASP A C 1
ATOM 1866 O O . ASP A 1 240 ? -4.59 0.807 12.734 1 98.19 240 ASP A O 1
ATOM 1870 N N . TYR A 1 241 ? -2.838 -0.444 12.156 1 98.62 241 TYR A N 1
ATOM 1871 C CA . TYR A 1 241 ? -3.625 -1.499 11.523 1 98.62 241 TYR A CA 1
ATOM 1872 C C . TYR A 1 241 ? -4.641 -2.074 12.508 1 98.62 241 TYR A C 1
ATOM 1874 O O . TYR A 1 241 ? -5.777 -2.373 12.125 1 98.62 241 TYR A O 1
ATOM 1882 N N . GLY A 1 242 ? -4.219 -2.295 13.719 1 98.56 242 GLY A N 1
ATOM 1883 C CA . GLY A 1 242 ? -5.117 -2.818 14.734 1 98.56 242 GLY A CA 1
ATOM 1884 C C . GLY A 1 242 ? -6.34 -1.945 14.953 1 98.56 242 GLY A C 1
ATOM 1885 O O . GLY A 1 242 ? -7.457 -2.453 15.086 1 98.56 242 GLY A O 1
ATOM 1886 N N . ALA A 1 243 ? -6.113 -0.648 14.992 1 98.62 243 ALA A N 1
ATOM 1887 C CA . ALA A 1 243 ? -7.227 0.281 15.164 1 98.62 243 ALA A CA 1
ATOM 1888 C C . ALA A 1 243 ? -8.18 0.228 13.977 1 98.62 243 ALA A C 1
ATOM 1890 O O . ALA A 1 243 ? -9.398 0.288 14.141 1 98.62 243 ALA A O 1
ATOM 1891 N N . VAL A 1 244 ? -7.645 0.143 12.781 1 98.69 244 VAL A N 1
ATOM 1892 C CA . VAL A 1 244 ? -8.469 0.032 11.586 1 98.69 244 VAL A CA 1
ATOM 1893 C C . VAL A 1 244 ? -9.297 -1.247 11.641 1 98.69 244 VAL A C 1
ATOM 1895 O O . VAL A 1 244 ? -10.5 -1.225 11.375 1 98.69 244 VAL A O 1
ATOM 1898 N N . LYS A 1 245 ? -8.633 -2.312 11.977 1 98.75 245 LYS A N 1
ATOM 1899 C CA . LYS A 1 245 ? -9.312 -3.6 12.086 1 98.75 245 LYS A CA 1
ATOM 1900 C C . LYS A 1 245 ? -10.43 -3.545 13.133 1 98.75 245 LYS A C 1
ATOM 1902 O O . LYS A 1 245 ? -11.539 -4.031 12.891 1 98.75 245 LYS A O 1
ATOM 1907 N N . ALA A 1 246 ? -10.172 -2.955 14.266 1 98.5 246 ALA A N 1
ATOM 1908 C CA . ALA A 1 246 ? -11.18 -2.824 15.312 1 98.5 246 ALA A CA 1
ATOM 1909 C C . ALA A 1 246 ? -12.375 -2.004 14.828 1 98.5 246 ALA A C 1
ATOM 1911 O O . ALA A 1 246 ? -13.523 -2.35 15.109 1 98.5 246 ALA A O 1
ATOM 1912 N N . TRP A 1 247 ? -12.07 -0.958 14.227 1 98.38 247 TRP A N 1
ATOM 1913 C CA . TRP A 1 247 ? -13.148 -0.142 13.672 1 98.38 247 TRP A CA 1
ATOM 1914 C C . TRP A 1 247 ? -14 -0.953 12.703 1 98.38 247 TRP A C 1
ATOM 1916 O O . TRP A 1 247 ? -15.234 -0.862 12.727 1 98.38 247 TRP A O 1
ATOM 1926 N N . ALA A 1 248 ? -13.367 -1.73 11.82 1 98.38 248 ALA A N 1
ATOM 1927 C CA . ALA A 1 248 ? -14.078 -2.557 10.844 1 98.38 248 ALA A CA 1
ATOM 1928 C C . ALA A 1 248 ? -15.008 -3.547 11.539 1 98.38 248 ALA A C 1
ATOM 1930 O O . ALA A 1 248 ? -16.141 -3.748 11.102 1 98.38 248 ALA A O 1
ATOM 1931 N N . VAL A 1 249 ? -14.539 -4.141 12.586 1 98.19 249 VAL A N 1
ATOM 1932 C CA . VAL A 1 249 ? -15.344 -5.098 13.336 1 98.19 249 VAL A CA 1
ATOM 1933 C C . VAL A 1 249 ? -16.594 -4.414 13.875 1 98.19 249 VAL A C 1
ATOM 1935 O O . VAL A 1 249 ? -17.688 -4.98 13.82 1 98.19 249 VAL A O 1
ATOM 1938 N N . ASN A 1 250 ? -16.453 -3.215 14.305 1 97.19 250 ASN A N 1
ATOM 1939 C CA . ASN A 1 250 ? -17.547 -2.494 14.945 1 97.19 250 ASN A CA 1
ATOM 1940 C C . ASN A 1 250 ? -18.531 -1.951 13.914 1 97.19 250 ASN A C 1
ATOM 1942 O O . ASN A 1 250 ? -19.641 -1.545 14.266 1 97.19 250 ASN A O 1
ATOM 1946 N N . HIS A 1 251 ? -18.188 -1.999 12.656 1 96.56 251 HIS A N 1
ATOM 1947 C CA . HIS A 1 251 ? -19.062 -1.46 11.617 1 96.56 251 HIS A CA 1
ATOM 1948 C C . HIS A 1 251 ? -19.375 -2.514 10.555 1 96.56 251 HIS A C 1
ATOM 1950 O O . HIS A 1 251 ? -19.719 -2.176 9.422 1 96.56 251 HIS A O 1
ATOM 1956 N N . ARG A 1 252 ? -19.266 -3.717 10.953 1 96.25 252 ARG A N 1
ATOM 1957 C CA . ARG A 1 252 ? -19.438 -4.836 10.031 1 96.25 252 ARG A CA 1
ATOM 1958 C C . ARG A 1 252 ? -20.906 -5.062 9.695 1 96.25 252 ARG A C 1
ATOM 1960 O O . ARG A 1 252 ? -21.781 -4.66 10.453 1 96.25 252 ARG A O 1
ATOM 1967 N N . THR A 1 253 ? -21.125 -5.785 8.562 1 94.81 253 THR A N 1
ATOM 1968 C CA . THR A 1 253 ? -22.484 -6.043 8.094 1 94.81 253 THR A CA 1
ATOM 1969 C C . THR A 1 253 ? -22.844 -7.52 8.258 1 94.81 253 THR A C 1
ATOM 1971 O O . THR A 1 253 ? -24 -7.91 8.047 1 94.81 253 THR A O 1
ATOM 1974 N N . ASN A 1 254 ? -21.875 -8.312 8.578 1 94.38 254 ASN A N 1
ATOM 1975 C CA . ASN A 1 254 ? -22.078 -9.75 8.719 1 94.38 254 ASN A CA 1
ATOM 1976 C C . ASN A 1 254 ? -21.156 -10.336 9.781 1 94.38 254 ASN A C 1
ATOM 1978 O O . ASN A 1 254 ? -20.359 -9.617 10.391 1 94.38 254 ASN A O 1
ATOM 1982 N N . GLU A 1 255 ? -21.312 -11.711 9.969 1 94.69 255 GLU A N 1
ATOM 1983 C CA . GLU A 1 255 ? -20.578 -12.336 11.07 1 94.69 255 GLU A CA 1
ATOM 1984 C C . GLU A 1 255 ? -19.531 -13.32 10.555 1 94.69 255 GLU A C 1
ATOM 1986 O O . GLU A 1 255 ? -19.031 -14.148 11.312 1 94.69 255 GLU A O 1
ATOM 1991 N N . GLN A 1 256 ? -19.219 -13.234 9.281 1 93.88 256 GLN A N 1
ATOM 1992 C CA . GLN A 1 256 ? -18.266 -14.18 8.703 1 93.88 256 GLN A CA 1
ATOM 1993 C C . GLN A 1 256 ? -16.859 -13.922 9.211 1 93.88 256 GLN A C 1
ATOM 1995 O O . GLN A 1 256 ? -16.484 -12.781 9.484 1 93.88 256 GLN A O 1
ATOM 2000 N N . THR A 1 257 ? -16.125 -15.062 9.367 1 94.69 257 THR A N 1
ATOM 2001 C CA . THR A 1 257 ? -14.75 -14.961 9.828 1 94.69 257 THR A CA 1
ATOM 2002 C C . THR A 1 257 ? -13.797 -15.617 8.836 1 94.69 257 THR A C 1
ATOM 2004 O O . THR A 1 257 ? -14.227 -16.359 7.941 1 94.69 257 THR A O 1
ATOM 2007 N N . GLY A 1 258 ? -12.539 -15.281 8.984 1 93.69 258 GLY A N 1
ATOM 2008 C CA . GLY A 1 258 ? -11.516 -15.891 8.148 1 93.69 258 GLY A CA 1
ATOM 2009 C C . GLY A 1 258 ? -11.406 -15.25 6.781 1 93.69 258 GLY A C 1
ATOM 2010 O O . GLY A 1 258 ? -12.07 -14.25 6.504 1 93.69 258 GLY A O 1
ATOM 2011 N N . ILE A 1 259 ? -10.492 -15.758 6.008 1 93.19 259 ILE A N 1
ATOM 2012 C CA . ILE A 1 259 ? -10.242 -15.234 4.672 1 93.19 259 ILE A CA 1
ATOM 2013 C C . ILE A 1 259 ? -10.906 -16.141 3.629 1 93.19 259 ILE A C 1
ATOM 2015 O O . ILE A 1 259 ? -10.852 -17.359 3.736 1 93.19 259 ILE A O 1
ATOM 2019 N N . LEU A 1 260 ? -11.641 -15.5 2.729 1 84.56 260 LEU A N 1
ATOM 2020 C CA . LEU A 1 260 ? -12.328 -16.266 1.69 1 84.56 260 LEU A CA 1
ATOM 2021 C C . LEU A 1 260 ? -11.336 -16.953 0.772 1 84.56 260 LEU A C 1
ATOM 2023 O O . LEU A 1 260 ? -10.352 -16.344 0.343 1 84.56 260 LEU A O 1
ATOM 2027 N N . ASN A 1 261 ? -11.484 -18.219 0.657 1 77.38 261 ASN A N 1
ATOM 2028 C CA . ASN A 1 261 ? -10.719 -18.984 -0.314 1 77.38 261 ASN A CA 1
ATOM 2029 C C . ASN A 1 261 ? -11.5 -19.203 -1.604 1 77.38 261 ASN A C 1
ATOM 2031 O O . ASN A 1 261 ? -12.523 -19.906 -1.604 1 77.38 261 ASN A O 1
ATOM 2035 N N . VAL A 1 262 ? -11.055 -18.609 -2.6 1 72.81 262 VAL A N 1
ATOM 2036 C CA . VAL A 1 262 ? -11.805 -18.625 -3.854 1 72.81 262 VAL A CA 1
ATOM 2037 C C . VAL A 1 262 ? -11.812 -20.047 -4.426 1 72.81 262 VAL A C 1
ATOM 2039 O O . VAL A 1 262 ? -12.641 -20.359 -5.289 1 72.81 262 VAL A O 1
ATOM 2042 N N . HIS A 1 263 ? -10.883 -20.859 -4.016 1 69.62 263 HIS A N 1
ATOM 2043 C CA . HIS A 1 263 ? -10.852 -22.234 -4.488 1 69.62 263 HIS A CA 1
ATOM 2044 C C . HIS A 1 263 ? -11.859 -23.094 -3.738 1 69.62 263 HIS A C 1
ATOM 2046 O O . HIS A 1 263 ? -12.188 -24.203 -4.18 1 69.62 263 HIS A O 1
ATOM 2052 N N . HIS A 1 264 ? -12.258 -22.734 -2.51 1 56.78 264 HIS A N 1
ATOM 2053 C CA . HIS A 1 264 ? -13.172 -23.578 -1.742 1 56.78 264 HIS A CA 1
ATOM 2054 C C . HIS A 1 264 ? -14.57 -22.969 -1.699 1 56.78 264 HIS A C 1
ATOM 2056 O O . HIS A 1 264 ? -14.773 -21.906 -1.126 1 56.78 264 HIS A O 1
ATOM 2062 N N . HIS A 1 265 ? -15.273 -23.094 -2.779 1 41.56 265 HIS A N 1
ATOM 2063 C CA . HIS A 1 265 ? -16.688 -22.719 -2.732 1 41.56 265 HIS A CA 1
ATOM 2064 C C . HIS A 1 265 ? -17.391 -23.359 -1.543 1 41.56 265 HIS A C 1
ATOM 2066 O O . HIS A 1 265 ? -18.594 -23.203 -1.365 1 41.56 265 HIS A O 1
ATOM 2072 N N . GLY A 1 266 ? -16.766 -23.844 -0.545 1 32.72 266 GLY A N 1
ATOM 2073 C CA . GLY A 1 266 ? -17.703 -24.578 0.285 1 32.72 266 GLY A CA 1
ATOM 2074 C C . GLY A 1 266 ? -18.703 -23.688 0.995 1 32.72 266 GLY A C 1
ATOM 2075 O O . GLY A 1 266 ? -18.453 -22.5 1.174 1 32.72 266 GLY A O 1
ATOM 2076 N N . MET B 1 1 ? -49.438 18.547 -19.156 1 26.14 1 MET B N 1
ATOM 2077 C CA . MET B 1 1 ? -49.031 19.875 -18.734 1 26.14 1 MET B CA 1
ATOM 2078 C C . MET B 1 1 ? -50.188 20.625 -18.078 1 26.14 1 MET B C 1
ATOM 2080 O O . MET B 1 1 ? -51.125 21.016 -18.75 1 26.14 1 MET B O 1
ATOM 2084 N N . PRO B 1 2 ? -50.656 20.297 -16.812 1 25.91 2 PRO B N 1
ATOM 2085 C CA . PRO B 1 2 ? -51.906 20.688 -16.109 1 25.91 2 PRO B CA 1
ATOM 2086 C C . PRO B 1 2 ? -51.938 22.172 -15.758 1 25.91 2 PRO B C 1
ATOM 2088 O O . PRO B 1 2 ? -50.875 22.797 -15.609 1 25.91 2 PRO B O 1
ATOM 2091 N N . SER B 1 3 ? -52.906 23.016 -16.203 1 26.91 3 SER B N 1
ATOM 2092 C CA . SER B 1 3 ? -53.312 24.406 -16.375 1 26.91 3 SER B CA 1
ATOM 2093 C C . SER B 1 3 ? -53.656 25.047 -15.031 1 26.91 3 SER B C 1
ATOM 2095 O O . SER B 1 3 ? -54.312 26.094 -14.992 1 26.91 3 SER B O 1
ATOM 2097 N N . TYR B 1 4 ? -52.906 24.672 -13.938 1 24.27 4 TYR B N 1
ATOM 2098 C CA . TYR B 1 4 ? -53.594 25 -12.695 1 24.27 4 TYR B CA 1
ATOM 2099 C C . TYR B 1 4 ? -53.812 26.516 -12.562 1 24.27 4 TYR B C 1
ATOM 2101 O O . TYR B 1 4 ? -52.938 27.297 -12.969 1 24.27 4 TYR B O 1
ATOM 2109 N N . LYS B 1 5 ? -54.969 27.109 -12.312 1 27.66 5 LYS B N 1
ATOM 2110 C CA . LYS B 1 5 ? -55.938 28.203 -12.398 1 27.66 5 LYS B CA 1
ATOM 2111 C C . LYS B 1 5 ? -55.656 29.266 -11.344 1 27.66 5 LYS B C 1
ATOM 2113 O O . LYS B 1 5 ? -56.438 30.188 -11.172 1 27.66 5 LYS B O 1
ATOM 2118 N N . TYR B 1 6 ? -54.531 29.297 -10.57 1 22.08 6 TYR B N 1
ATOM 2119 C CA . TYR B 1 6 ? -54.812 29.766 -9.219 1 22.08 6 TYR B CA 1
ATOM 2120 C C . TYR B 1 6 ? -55.031 31.266 -9.18 1 22.08 6 TYR B C 1
ATOM 2122 O O . TYR B 1 6 ? -55.625 31.797 -8.234 1 22.08 6 TYR B O 1
ATOM 2130 N N . GLU B 1 7 ? -54.719 32.031 -10.273 1 20.97 7 GLU B N 1
ATOM 2131 C CA . GLU B 1 7 ? -54.062 33.219 -9.742 1 20.97 7 GLU B CA 1
ATOM 2132 C C . GLU B 1 7 ? -55.031 34.062 -8.914 1 20.97 7 GLU B C 1
ATOM 2134 O O . GLU B 1 7 ? -56.25 33.844 -8.945 1 20.97 7 GLU B O 1
ATOM 2139 N N . HIS B 1 8 ? -54.969 35.469 -9.125 1 22.03 8 HIS B N 1
ATOM 2140 C CA . HIS B 1 8 ? -54.531 36.656 -8.391 1 22.03 8 HIS B CA 1
ATOM 2141 C C . HIS B 1 8 ? -55.75 37.5 -7.965 1 22.03 8 HIS B C 1
ATOM 2143 O O . HIS B 1 8 ? -56.531 37.938 -8.805 1 22.03 8 HIS B O 1
ATOM 2149 N N . LEU B 1 9 ? -56.312 37.156 -6.883 1 21.81 9 LEU B N 1
ATOM 2150 C CA . LEU B 1 9 ? -57.5 37.719 -6.223 1 21.81 9 LEU B CA 1
ATOM 2151 C C . LEU B 1 9 ? -57.375 39.219 -6.051 1 21.81 9 LEU B C 1
ATOM 2153 O O . LEU B 1 9 ? -56.281 39.75 -5.793 1 21.81 9 LEU B O 1
ATOM 2157 N N . GLU B 1 10 ? -58.312 39.969 -6.414 1 22.53 10 GLU B N 1
ATOM 2158 C CA . GLU B 1 10 ? -58.844 41.312 -6.699 1 22.53 10 GLU B CA 1
ATOM 2159 C C . GLU B 1 10 ? -58.906 42.156 -5.438 1 22.53 10 GLU B C 1
ATOM 2161 O O . GLU B 1 10 ? -59.531 41.781 -4.445 1 22.53 10 GLU B O 1
ATOM 2166 N N . THR B 1 11 ? -57.656 42.75 -5.152 1 25.16 11 THR B N 1
ATOM 2167 C CA . THR B 1 11 ? -57.375 43.594 -3.996 1 25.16 11 THR B CA 1
ATOM 2168 C C . THR B 1 11 ? -58.406 44.719 -3.861 1 25.16 11 THR B C 1
ATOM 2170 O O . THR B 1 11 ? -58.656 45.438 -4.812 1 25.16 11 THR B O 1
ATOM 2173 N N . GLY B 1 12 ? -59.312 44.656 -2.926 1 21.25 12 GLY B N 1
ATOM 2174 C CA . GLY B 1 12 ? -60.531 45.312 -2.482 1 21.25 12 GLY B CA 1
ATOM 2175 C C . GLY B 1 12 ? -60.312 46.75 -2.117 1 21.25 12 GLY B C 1
ATOM 2176 O O . GLY B 1 12 ? -59.188 47.188 -1.815 1 21.25 12 GLY B O 1
ATOM 2177 N N . ASP B 1 13 ? -61.125 47.625 -2.479 1 24.3 13 ASP B N 1
ATOM 2178 C CA . ASP B 1 13 ? -61.5 49.031 -2.668 1 24.3 13 ASP B CA 1
ATOM 2179 C C . ASP B 1 13 ? -61.594 49.75 -1.33 1 24.3 13 ASP B C 1
ATOM 2181 O O . ASP B 1 13 ? -62.5 49.5 -0.538 1 24.3 13 ASP B O 1
ATOM 2185 N N . ARG B 1 14 ? -60.469 49.688 -0.571 1 23.84 14 ARG B N 1
ATOM 2186 C CA . ARG B 1 14 ? -60.594 50.219 0.78 1 23.84 14 ARG B CA 1
ATOM 2187 C C . ARG B 1 14 ? -61.125 51.656 0.752 1 23.84 14 ARG B C 1
ATOM 2189 O O . ARG B 1 14 ? -60.656 52.469 -0.055 1 23.84 14 ARG B O 1
ATOM 2196 N N . SER B 1 15 ? -62.312 51.969 1.294 1 23.06 15 SER B N 1
ATOM 2197 C CA . SER B 1 15 ? -63.25 53.062 1.424 1 23.06 15 SER B CA 1
ATOM 2198 C C . SER B 1 15 ? -62.625 54.219 2.217 1 23.06 15 SER B C 1
ATOM 2200 O O . SER B 1 15 ? -61.938 54 3.197 1 23.06 15 SER B O 1
ATOM 2202 N N . PRO B 1 16 ? -62.5 55.375 1.653 1 24.5 16 PRO B N 1
ATOM 2203 C CA . PRO B 1 16 ? -61.844 56.656 1.923 1 24.5 16 PRO B CA 1
ATOM 2204 C C . PRO B 1 16 ? -62.406 57.375 3.148 1 24.5 16 PRO B C 1
ATOM 2206 O O . PRO B 1 16 ? -63.594 57.719 3.17 1 24.5 16 PRO B O 1
ATOM 2209 N N . LEU B 1 17 ? -62.25 56.781 4.324 1 21.3 17 LEU B N 1
ATOM 2210 C CA . LEU B 1 17 ? -62.906 57.344 5.492 1 21.3 17 LEU B CA 1
ATOM 2211 C C . LEU B 1 17 ? -62.625 58.844 5.613 1 21.3 17 LEU B C 1
ATOM 2213 O O . LEU B 1 17 ? -61.594 59.312 5.148 1 21.3 17 LEU B O 1
ATOM 2217 N N . SER B 1 18 ? -63.594 59.562 6.105 1 23.52 18 SER B N 1
ATOM 2218 C CA . SER B 1 18 ? -64.25 60.875 6.258 1 23.52 18 SER B CA 1
ATOM 2219 C C . SER B 1 18 ? -63.469 61.75 7.281 1 23.52 18 SER B C 1
ATOM 2221 O O . SER B 1 18 ? -63.5 61.438 8.477 1 23.52 18 SER B O 1
ATOM 2223 N N . SER B 1 19 ? -62.25 62.094 7.09 1 22.17 19 SER B N 1
ATOM 2224 C CA . SER B 1 19 ? -61.344 62.719 8.023 1 22.17 19 SER B CA 1
ATOM 2225 C C . SER B 1 19 ? -61.875 64.062 8.492 1 22.17 19 SER B C 1
ATOM 2227 O O . SER B 1 19 ? -61.812 65.062 7.762 1 22.17 19 SER B O 1
ATOM 2229 N N . ALA B 1 20 ? -63.062 64.125 9.117 1 25.5 20 ALA B N 1
ATOM 2230 C CA . ALA B 1 20 ? -63.625 65.438 9.453 1 25.5 20 ALA B CA 1
ATOM 2231 C C . ALA B 1 20 ? -62.688 66.188 10.352 1 25.5 20 ALA B C 1
ATOM 2233 O O . ALA B 1 20 ? -62.25 65.75 11.398 1 25.5 20 ALA B O 1
ATOM 2234 N N . LEU B 1 21 ? -61.844 67 9.789 1 23.25 21 LEU B N 1
ATOM 2235 C CA . LEU B 1 21 ? -60.75 67.812 10.289 1 23.25 21 LEU B CA 1
ATOM 2236 C C . LEU B 1 21 ? -61.281 68.875 11.266 1 23.25 21 LEU B C 1
ATOM 2238 O O . LEU B 1 21 ? -62.062 69.75 10.883 1 23.25 21 LEU B O 1
ATOM 2242 N N . PRO B 1 22 ? -61.844 68.5 12.469 1 25.94 22 PRO B N 1
ATOM 2243 C CA . PRO B 1 22 ? -62.5 69.562 13.219 1 25.94 22 PRO B CA 1
ATOM 2244 C C . PRO B 1 22 ? -61.531 70.688 13.516 1 25.94 22 PRO B C 1
ATOM 2246 O O . PRO B 1 22 ? -60.312 70.5 13.516 1 25.94 22 PRO B O 1
ATOM 2249 N N . GLU B 1 23 ? -61.875 72 13.312 1 26.84 23 GLU B N 1
ATOM 2250 C CA . GLU B 1 23 ? -61.281 73.312 13.258 1 26.84 23 GLU B CA 1
ATOM 2251 C C . GLU B 1 23 ? -60.844 73.812 14.641 1 26.84 23 GLU B C 1
ATOM 2253 O O . GLU B 1 23 ? -61.688 74.062 15.516 1 26.84 23 GLU B O 1
ATOM 2258 N N . PHE B 1 24 ? -60.156 73 15.438 1 24.88 24 PHE B N 1
ATOM 2259 C CA . PHE B 1 24 ? -59.938 73.438 16.828 1 24.88 24 PHE B CA 1
ATOM 2260 C C . PHE B 1 24 ? -59.25 74.75 16.891 1 24.88 24 PHE B C 1
ATOM 2262 O O . PHE B 1 24 ? -58.281 75 16.188 1 24.88 24 PHE B O 1
ATOM 2269 N N . VAL B 1 25 ? -59.906 75.75 17.5 1 29.84 25 VAL B N 1
ATOM 2270 C CA . VAL B 1 25 ? -59.75 77.188 17.719 1 29.84 25 VAL B CA 1
ATOM 2271 C C . VAL B 1 25 ? -58.562 77.5 18.625 1 29.84 25 VAL B C 1
ATOM 2273 O O . VAL B 1 25 ? -58.375 76.812 19.656 1 29.84 25 VAL B O 1
ATOM 2276 N N . PRO B 1 26 ? -57.406 78.125 18.172 1 27.36 26 PRO B N 1
ATOM 2277 C CA . PRO B 1 26 ? -56.062 78.312 18.719 1 27.36 26 PRO B CA 1
ATOM 2278 C C . PRO B 1 26 ? -56.031 79.312 19.891 1 27.36 26 PRO B C 1
ATOM 2280 O O . PRO B 1 26 ? -56.281 80.5 19.719 1 27.36 26 PRO B O 1
ATOM 2283 N N . ALA B 1 27 ? -56.906 79.062 20.969 1 30.12 27 ALA B N 1
ATOM 2284 C CA . ALA B 1 27 ? -56.938 80.188 21.891 1 30.12 27 ALA B CA 1
ATOM 2285 C C . ALA B 1 27 ? -55.531 80.5 22.406 1 30.12 27 ALA B C 1
ATOM 2287 O O . ALA B 1 27 ? -54.75 79.562 22.703 1 30.12 27 ALA B O 1
ATOM 2288 N N . THR B 1 28 ? -54.938 81.75 22.219 1 29.05 28 THR B N 1
ATOM 2289 C CA . THR B 1 28 ? -53.656 82.438 22.281 1 29.05 28 THR B CA 1
ATOM 2290 C C . THR B 1 28 ? -53.219 82.625 23.719 1 29.05 28 THR B C 1
ATOM 2292 O O . THR B 1 28 ? -52.094 83.062 23.969 1 29.05 28 THR B O 1
ATOM 2295 N N . GLU B 1 29 ? -53.844 81.875 24.75 1 29.2 29 GLU B N 1
ATOM 2296 C CA . GLU B 1 29 ? -53.625 82.625 25.984 1 29.2 29 GLU B CA 1
ATOM 2297 C C . GLU B 1 29 ? -52.156 82.75 26.312 1 29.2 29 GLU B C 1
ATOM 2299 O O . GLU B 1 29 ? -51.406 81.75 26.141 1 29.2 29 GLU B O 1
ATOM 2304 N N . GLU B 1 30 ? -51.562 83.938 26.516 1 33.47 30 GLU B N 1
ATOM 2305 C CA . GLU B 1 30 ? -50.281 84.562 26.703 1 33.47 30 GLU B CA 1
ATOM 2306 C C . GLU B 1 30 ? -49.625 84.125 28.016 1 33.47 30 GLU B C 1
ATOM 2308 O O . GLU B 1 30 ? -49.594 84.938 28.969 1 33.47 30 GLU B O 1
ATOM 2313 N N . GLY B 1 31 ? -49.812 83 28.578 1 25.36 31 GLY B N 1
ATOM 2314 C CA . GLY B 1 31 ? -49.438 82.875 29.984 1 25.36 31 GLY B CA 1
ATOM 2315 C C . GLY B 1 31 ? -47.969 83.188 30.219 1 25.36 31 GLY B C 1
ATOM 2316 O O . GLY B 1 31 ? -47.156 83.125 29.297 1 25.36 31 GLY B O 1
ATOM 2317 N N . SER B 1 32 ? -47.625 84.062 31.203 1 34.69 32 SER B N 1
ATOM 2318 C CA . SER B 1 32 ? -46.469 84.75 31.812 1 34.69 32 SER B CA 1
ATOM 2319 C C . SER B 1 32 ? -45.469 83.75 32.344 1 34.69 32 SER B C 1
ATOM 2321 O O . SER B 1 32 ? -45.75 82.938 33.25 1 34.69 32 SER B O 1
ATOM 2323 N N . THR B 1 33 ? -44.812 83 31.547 1 31.64 33 THR B N 1
ATOM 2324 C CA . THR B 1 33 ? -44 81.875 32 1 31.64 33 THR B CA 1
ATOM 2325 C C . THR B 1 33 ? -42.844 82.312 32.844 1 31.64 33 THR B C 1
ATOM 2327 O O . THR B 1 33 ? -42.031 83.125 32.375 1 31.64 33 THR B O 1
ATOM 2330 N N . SER B 1 34 ? -43.125 82.562 34.156 1 35.69 34 SER B N 1
ATOM 2331 C CA . SER B 1 34 ? -42.125 82.875 35.188 1 35.69 34 SER B CA 1
ATOM 2332 C C . SER B 1 34 ? -40.938 81.938 35.094 1 35.69 34 SER B C 1
ATOM 2334 O O . SER B 1 34 ? -41.094 80.75 35.062 1 35.69 34 SER B O 1
ATOM 2336 N N . ARG B 1 35 ? -39.844 82.5 34.531 1 33.75 35 ARG B N 1
ATOM 2337 C CA . ARG B 1 35 ? -38.594 81.875 34.188 1 33.75 35 ARG B CA 1
ATOM 2338 C C . ARG B 1 35 ? -37.875 81.375 35.438 1 33.75 35 ARG B C 1
ATOM 2340 O O . ARG B 1 35 ? -37.344 82.125 36.219 1 33.75 35 ARG B O 1
ATOM 2347 N N . ARG B 1 36 ? -38.625 80.5 36.281 1 38.53 36 ARG B N 1
ATOM 2348 C CA . ARG B 1 36 ? -37.812 80 37.406 1 38.53 36 ARG B CA 1
ATOM 2349 C C . ARG B 1 36 ? -36.531 79.375 36.906 1 38.53 36 ARG B C 1
ATOM 2351 O O . ARG B 1 36 ? -36.562 78.5 36.031 1 38.53 36 ARG B O 1
ATOM 2358 N N . ALA B 1 37 ? -35.469 80.188 37 1 39.12 37 ALA B N 1
ATOM 2359 C CA . ALA B 1 37 ? -34.125 79.75 36.688 1 39.12 37 ALA B CA 1
ATOM 2360 C C . ALA B 1 37 ? -33.719 78.5 37.469 1 39.12 37 ALA B C 1
ATOM 2362 O O . ALA B 1 37 ? -33.688 78.562 38.719 1 39.12 37 ALA B O 1
ATOM 2363 N N . SER B 1 38 ? -34.406 77.375 37.188 1 37.41 38 SER B N 1
ATOM 2364 C CA . SER B 1 38 ? -34 76.188 37.906 1 37.41 38 SER B CA 1
ATOM 2365 C C . SER B 1 38 ? -32.5 75.938 37.781 1 37.41 38 SER B C 1
ATOM 2367 O O . SER B 1 38 ? -31.938 76.062 36.688 1 37.41 38 SER B O 1
ATOM 2369 N N . HIS B 1 39 ? -31.703 76.5 38.75 1 41.88 39 HIS B N 1
ATOM 2370 C CA . HIS B 1 39 ? -30.297 76.125 38.906 1 41.88 39 HIS B CA 1
ATOM 2371 C C . HIS B 1 39 ? -30.141 74.562 38.781 1 41.88 39 HIS B C 1
ATOM 2373 O O . HIS B 1 39 ? -30.797 73.812 39.469 1 41.88 39 HIS B O 1
ATOM 2379 N N . LEU B 1 40 ? -30.078 74.125 37.562 1 36.91 40 LEU B N 1
ATOM 2380 C CA . LEU B 1 40 ? -29.797 72.688 37.375 1 36.91 40 LEU B CA 1
ATOM 2381 C C . LEU B 1 40 ? -28.5 72.312 38.094 1 36.91 40 LEU B C 1
ATOM 2383 O O . LEU B 1 40 ? -27.484 73 37.969 1 36.91 40 LEU B O 1
ATOM 2387 N N . PRO B 1 41 ? -28.562 71.875 39.344 1 45.91 41 PRO B N 1
ATOM 2388 C CA . PRO B 1 41 ? -27.359 71.312 40 1 45.91 41 PRO B CA 1
ATOM 2389 C C . PRO B 1 41 ? -26.547 70.438 39.031 1 45.91 41 PRO B C 1
ATOM 2391 O O . PRO B 1 41 ? -27.047 69.375 38.594 1 45.91 41 PRO B O 1
ATOM 2394 N N . TRP B 1 42 ? -26.016 71.062 38.062 1 37.28 42 TRP B N 1
ATOM 2395 C CA . TRP B 1 42 ? -25.344 70.188 37.094 1 37.28 42 TRP B CA 1
ATOM 2396 C C . TRP B 1 42 ? -24.562 69.062 37.781 1 37.28 42 TRP B C 1
ATOM 2398 O O . TRP B 1 42 ? -24.219 69.188 38.969 1 37.28 42 TRP B O 1
ATOM 2408 N N . THR B 1 43 ? -23.953 68.188 36.844 1 40.66 43 THR B N 1
ATOM 2409 C CA . THR B 1 43 ? -23.453 66.875 36.656 1 40.66 43 THR B CA 1
ATOM 2410 C C . THR B 1 43 ? -22.141 66.625 37.406 1 40.66 43 THR B C 1
ATOM 2412 O O . THR B 1 43 ? -21.141 67.312 37.125 1 40.66 43 THR B O 1
ATOM 2415 N N . THR B 1 44 ? -22.062 66.625 38.656 1 47 44 THR B N 1
ATOM 2416 C CA . THR B 1 44 ? -20.953 65.812 39.188 1 47 44 THR B CA 1
ATOM 2417 C C . THR B 1 44 ? -20.594 64.688 38.281 1 47 44 THR B C 1
ATOM 2419 O O . THR B 1 44 ? -21.391 63.75 38.125 1 47 44 THR B O 1
ATOM 2422 N N . SER B 1 45 ? -19.875 64.812 37.156 1 49.91 45 SER B N 1
ATOM 2423 C CA . SER B 1 45 ? -19.312 64 36.094 1 49.91 45 SER B CA 1
ATOM 2424 C C . SER B 1 45 ? -18.734 62.688 36.656 1 49.91 45 SER B C 1
ATOM 2426 O O . SER B 1 45 ? -17.938 62.719 37.594 1 49.91 45 SER B O 1
ATOM 2428 N N . ASN B 1 46 ? -19.375 61.562 36.688 1 55.81 46 ASN B N 1
ATOM 2429 C CA . ASN B 1 46 ? -19.156 60.125 36.969 1 55.81 46 ASN B CA 1
ATOM 2430 C C . ASN B 1 46 ? -17.75 59.688 36.531 1 55.81 46 ASN B C 1
ATOM 2432 O O . ASN B 1 46 ? -17.594 59.125 35.469 1 55.81 46 ASN B O 1
ATOM 2436 N N . ARG B 1 47 ? -16.766 60.5 36.75 1 63.88 47 ARG B N 1
ATOM 2437 C CA . ARG B 1 47 ? -15.352 60.156 36.562 1 63.88 47 ARG B CA 1
ATOM 2438 C C . ARG B 1 47 ? -15.055 58.75 37.031 1 63.88 47 ARG B C 1
ATOM 2440 O O . ARG B 1 47 ? -14.258 58.031 36.406 1 63.88 47 ARG B O 1
ATOM 2447 N N . ALA B 1 48 ? -15.766 58.438 38.156 1 74.38 48 ALA B N 1
ATOM 2448 C CA . ALA B 1 48 ? -15.57 57.062 38.625 1 74.38 48 ALA B CA 1
ATOM 2449 C C . ALA B 1 48 ? -16.125 56.062 37.625 1 74.38 48 ALA B C 1
ATOM 2451 O O . ALA B 1 48 ? -15.508 55.031 37.375 1 74.38 48 ALA B O 1
ATOM 2452 N N . GLY B 1 49 ? -17.203 56.469 37.062 1 71.81 49 GLY B N 1
ATOM 2453 C CA . GLY B 1 49 ? -17.812 55.625 36.062 1 71.81 49 GLY B CA 1
ATOM 2454 C C . GLY B 1 49 ? -17 55.531 34.781 1 71.81 49 GLY B C 1
ATOM 2455 O O . GLY B 1 49 ? -16.859 54.438 34.188 1 71.81 49 GLY B O 1
ATOM 2456 N N . THR B 1 50 ? -16.453 56.719 34.469 1 83 50 THR B N 1
ATOM 2457 C CA . THR B 1 50 ? -15.633 56.75 33.281 1 83 50 THR B CA 1
ATOM 2458 C C . THR B 1 50 ? -14.32 56 33.5 1 83 50 THR B C 1
ATOM 2460 O O . THR B 1 50 ? -13.859 55.281 32.625 1 83 50 THR B O 1
ATOM 2463 N N . THR B 1 51 ? -13.812 56.094 34.688 1 85.81 51 THR B N 1
ATOM 2464 C CA . THR B 1 51 ? -12.594 55.375 35.031 1 85.81 51 THR B CA 1
ATOM 2465 C C . THR B 1 51 ? -12.859 53.875 35.125 1 85.81 51 THR B C 1
ATOM 2467 O O . THR B 1 51 ? -12.055 53.062 34.625 1 85.81 51 THR B O 1
ATOM 2470 N N . ALA B 1 52 ? -14.008 53.562 35.688 1 86.94 52 ALA B N 1
ATOM 2471 C CA . ALA B 1 52 ? -14.383 52.156 35.781 1 86.94 52 ALA B CA 1
ATOM 2472 C C . ALA B 1 52 ? -14.617 51.531 34.406 1 86.94 52 ALA B C 1
ATOM 2474 O O . ALA B 1 52 ? -14.211 50.406 34.156 1 86.94 52 ALA B O 1
ATOM 2475 N N . LEU B 1 53 ? -15.148 52.281 33.531 1 85.94 53 LEU B N 1
ATOM 2476 C CA . LEU B 1 53 ? -15.406 51.844 32.188 1 85.94 53 LEU B CA 1
ATOM 2477 C C . LEU B 1 53 ? -14.102 51.656 31.406 1 85.94 53 LEU B C 1
ATOM 2479 O O . LEU B 1 53 ? -13.938 50.688 30.672 1 85.94 53 LEU B O 1
ATOM 2483 N N . VAL B 1 54 ? -13.195 52.562 31.688 1 81.62 54 VAL B N 1
ATOM 2484 C CA . VAL B 1 54 ? -11.891 52.469 31.047 1 81.62 54 VAL B CA 1
ATOM 2485 C C . VAL B 1 54 ? -11.148 51.219 31.531 1 81.62 54 VAL B C 1
ATOM 2487 O O . VAL B 1 54 ? -10.547 50.5 30.734 1 81.62 54 VAL B O 1
ATOM 2490 N N . TRP B 1 55 ? -11.336 50.906 32.844 1 83.56 55 TRP B N 1
ATOM 2491 C CA . TRP B 1 55 ? -10.68 49.719 33.406 1 83.56 55 TRP B CA 1
ATOM 2492 C C . TRP B 1 55 ? -11.352 48.438 32.938 1 83.56 55 TRP B C 1
ATOM 2494 O O . TRP B 1 55 ? -10.68 47.438 32.656 1 83.56 55 TRP B O 1
ATOM 2504 N N . LEU B 1 56 ? -12.602 48.469 32.719 1 86.38 56 LEU B N 1
ATOM 2505 C CA . LEU B 1 56 ? -13.328 47.312 32.188 1 86.38 56 LEU B CA 1
ATOM 2506 C C . LEU B 1 56 ? -12.938 47.031 30.75 1 86.38 56 LEU B C 1
ATOM 2508 O O . LEU B 1 56 ? -12.711 45.875 30.391 1 86.38 56 LEU B O 1
ATOM 2512 N N . VAL B 1 57 ? -12.789 48.031 29.984 1 80.19 57 VAL B N 1
ATOM 2513 C CA . VAL B 1 57 ? -12.391 47.875 28.594 1 80.19 57 VAL B CA 1
ATOM 2514 C C . VAL B 1 57 ? -10.961 47.344 28.516 1 80.19 57 VAL B C 1
ATOM 2516 O O . VAL B 1 57 ? -10.656 46.469 27.703 1 80.19 57 VAL B O 1
ATOM 2519 N N . ARG B 1 58 ? -10.156 47.812 29.484 1 78 58 ARG B N 1
ATOM 2520 C CA . ARG B 1 58 ? -8.773 47.344 29.516 1 78 58 ARG B CA 1
ATOM 2521 C C . ARG B 1 58 ? -8.711 45.875 29.922 1 78 58 ARG B C 1
ATOM 2523 O O . ARG B 1 58 ? -7.934 45.094 29.359 1 78 58 ARG B O 1
ATOM 2530 N N . ILE B 1 59 ? -9.555 45.469 30.781 1 80.94 59 ILE B N 1
ATOM 2531 C CA . ILE B 1 59 ? -9.57 44.094 31.234 1 80.94 59 ILE B CA 1
ATOM 2532 C C . ILE B 1 59 ? -10.109 43.188 30.109 1 80.94 59 ILE B C 1
ATOM 2534 O O . ILE B 1 59 ? -9.547 42.125 29.844 1 80.94 59 ILE B O 1
ATOM 2538 N N . VAL B 1 60 ? -11.141 43.625 29.438 1 78.19 60 VAL B N 1
ATOM 2539 C CA . VAL B 1 60 ? -11.711 42.875 28.328 1 78.19 60 VAL B CA 1
ATOM 2540 C C . VAL B 1 60 ? -10.68 42.719 27.203 1 78.19 60 VAL B C 1
ATOM 2542 O O . VAL B 1 60 ? -10.539 41.656 26.609 1 78.19 60 VAL B O 1
ATOM 2545 N N . LEU B 1 61 ? -9.953 43.781 26.984 1 77.62 61 LEU B N 1
ATOM 2546 C CA . LEU B 1 61 ? -8.914 43.75 25.969 1 77.62 61 LEU B CA 1
ATOM 2547 C C . LEU B 1 61 ? -7.781 42.812 26.375 1 77.62 61 LEU B C 1
ATOM 2549 O O . LEU B 1 61 ? -7.25 42.062 25.547 1 77.62 61 LEU B O 1
ATOM 2553 N N . LEU B 1 62 ? -7.469 42.812 27.672 1 78.5 62 LEU B N 1
ATOM 2554 C CA . LEU B 1 62 ? -6.418 41.938 28.172 1 78.5 62 LEU B CA 1
ATOM 2555 C C . LEU B 1 62 ? -6.855 40.469 28.078 1 78.5 62 LEU B C 1
ATOM 2557 O O . LEU B 1 62 ? -6.074 39.625 27.656 1 78.5 62 LEU B O 1
ATOM 2561 N N . VAL B 1 63 ? -8.086 40.219 28.422 1 77.81 63 VAL B N 1
ATOM 2562 C CA . VAL B 1 63 ? -8.633 38.875 28.344 1 77.81 63 VAL B CA 1
ATOM 2563 C C . VAL B 1 63 ? -8.656 38.438 26.875 1 77.81 63 VAL B C 1
ATOM 2565 O O . VAL B 1 63 ? -8.281 37.281 26.562 1 77.81 63 VAL B O 1
ATOM 2568 N N . TRP B 1 64 ? -9.062 39.344 26.078 1 74.62 64 TRP B N 1
ATOM 2569 C CA . TRP B 1 64 ? -9.062 39.062 24.641 1 74.62 64 TRP B CA 1
ATOM 2570 C C . TRP B 1 64 ? -7.652 38.781 24.141 1 74.62 64 TRP B C 1
ATOM 2572 O O . TRP B 1 64 ? -7.434 37.844 23.359 1 74.62 64 TRP B O 1
ATOM 2582 N N . MET B 1 65 ? -6.695 39.531 24.625 1 74.31 65 MET B N 1
ATOM 2583 C CA . MET B 1 65 ? -5.305 39.312 24.219 1 74.31 65 MET B CA 1
ATOM 2584 C C . MET B 1 65 ? -4.793 37.969 24.719 1 74.31 65 MET B C 1
ATOM 2586 O O . MET B 1 65 ? -4.082 37.281 24 1 74.31 65 MET B O 1
ATOM 2590 N N . VAL B 1 66 ? -5.199 37.562 25.891 1 73.75 66 VAL B N 1
ATOM 2591 C CA . VAL B 1 66 ? -4.777 36.281 26.469 1 73.75 66 VAL B CA 1
ATOM 2592 C C . VAL B 1 66 ? -5.426 35.125 25.688 1 73.75 66 VAL B C 1
ATOM 2594 O O . VAL B 1 66 ? -4.766 34.156 25.375 1 73.75 66 VAL B O 1
ATOM 2597 N N . ILE B 1 67 ? -6.668 35.344 25.312 1 70.88 67 ILE B N 1
ATOM 2598 C CA . ILE B 1 67 ? -7.375 34.312 24.547 1 70.88 67 ILE B CA 1
ATOM 2599 C C . ILE B 1 67 ? -6.738 34.188 23.172 1 70.88 67 ILE B C 1
ATOM 2601 O O . ILE B 1 67 ? -6.492 33.062 22.719 1 70.88 67 ILE B O 1
ATOM 2605 N N . VAL B 1 68 ? -6.418 35.25 22.641 1 69.5 68 VAL B N 1
ATOM 2606 C CA . VAL B 1 68 ? -5.809 35.219 21.312 1 69.5 68 VAL B CA 1
ATOM 2607 C C . VAL B 1 68 ? -4.402 34.625 21.406 1 69.5 68 VAL B C 1
ATOM 2609 O O . VAL B 1 68 ? -3.998 33.844 20.547 1 69.5 68 VAL B O 1
ATOM 2612 N N . ALA B 1 69 ? -3.678 35 22.484 1 70.56 69 ALA B N 1
ATOM 2613 C CA . ALA B 1 69 ? -2.34 34.438 22.688 1 70.56 69 ALA B CA 1
ATOM 2614 C C . ALA B 1 69 ? -2.396 32.938 22.906 1 70.56 69 ALA B C 1
ATOM 2616 O O . ALA B 1 69 ? -1.613 32.188 22.328 1 70.56 69 ALA B O 1
ATOM 2617 N N . ALA B 1 70 ? -3.324 32.5 23.672 1 70.19 70 ALA B N 1
ATOM 2618 C CA . ALA B 1 70 ? -3.479 31.078 23.953 1 70.19 70 ALA B CA 1
ATOM 2619 C C . ALA B 1 70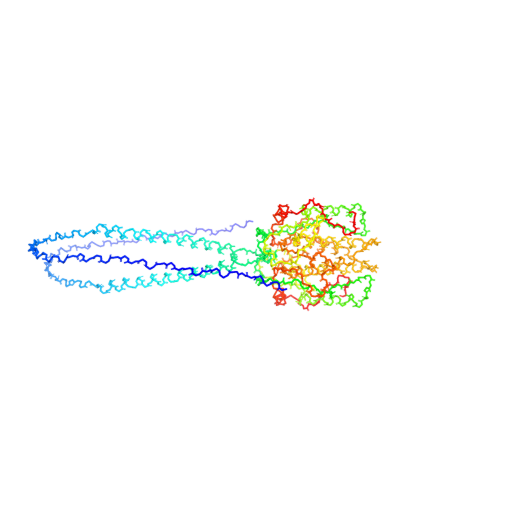 ? -3.893 30.312 22.688 1 70.19 70 ALA B C 1
ATOM 2621 O O . ALA B 1 70 ? -3.363 29.25 22.391 1 70.19 70 ALA B O 1
ATOM 2622 N N . ALA B 1 71 ? -4.801 30.922 22.031 1 66.94 71 ALA B N 1
ATOM 2623 C CA . ALA B 1 71 ? -5.223 30.312 20.766 1 66.94 71 ALA B CA 1
ATOM 2624 C C . ALA B 1 71 ? -4.066 30.25 19.766 1 66.94 71 ALA B C 1
ATOM 2626 O O . ALA B 1 71 ? -3.895 29.25 19.078 1 66.94 71 ALA B O 1
ATOM 2627 N N . SER B 1 72 ? -3.281 31.266 19.812 1 68.62 72 SER B N 1
ATOM 2628 C CA . SER B 1 72 ? -2.119 31.297 18.922 1 68.62 72 SER B CA 1
ATOM 2629 C C . SER B 1 72 ? -1.111 30.219 19.312 1 68.62 72 SER B C 1
ATOM 2631 O O . SER B 1 72 ? -0.532 29.562 18.438 1 68.62 72 SER B O 1
ATOM 2633 N N . LEU B 1 73 ? -0.954 30.016 20.547 1 69.5 73 LEU B N 1
ATOM 2634 C CA . LEU B 1 73 ? -0.018 28.984 21 1 69.5 73 LEU B CA 1
ATOM 2635 C C . LEU B 1 73 ? -0.517 27.594 20.656 1 69.5 73 LEU B C 1
ATOM 2637 O O . LEU B 1 73 ? 0.271 26.719 20.281 1 69.5 73 LEU B O 1
ATOM 2641 N N . ILE B 1 74 ? -1.741 27.422 20.719 1 63.97 74 ILE B N 1
ATOM 2642 C CA . ILE B 1 74 ? -2.332 26.125 20.375 1 63.97 74 ILE B CA 1
ATOM 2643 C C . ILE B 1 74 ? -2.172 25.875 18.875 1 63.97 74 ILE B C 1
ATOM 2645 O O . ILE B 1 74 ? -1.802 24.766 18.469 1 63.97 74 ILE B O 1
ATOM 2649 N N . VAL B 1 75 ? -2.438 26.828 18.188 1 63.19 75 VAL B N 1
ATOM 2650 C CA . VAL B 1 75 ? -2.285 26.719 16.734 1 63.19 75 VAL B CA 1
ATOM 2651 C C . VAL B 1 75 ? -0.823 26.453 16.391 1 63.19 75 VAL B C 1
ATOM 2653 O O . VAL B 1 75 ? -0.525 25.609 15.547 1 63.19 75 VAL B O 1
ATOM 2656 N N . LEU B 1 76 ? 0.006 27.172 17.094 1 65.69 76 LEU B N 1
ATOM 2657 C CA . LEU B 1 76 ? 1.427 26.969 16.828 1 65.69 76 LEU B CA 1
ATOM 2658 C C . LEU B 1 76 ? 1.857 25.562 17.203 1 65.69 76 LEU B C 1
ATOM 2660 O O . LEU B 1 76 ? 2.652 24.938 16.5 1 65.69 76 LEU B O 1
ATOM 2664 N N . ALA B 1 77 ? 1.371 25.047 18.25 1 63.34 77 ALA B N 1
ATOM 2665 C CA . ALA B 1 77 ? 1.685 23.688 18.688 1 63.34 77 ALA B CA 1
ATOM 2666 C C . ALA B 1 77 ? 1.141 22.656 17.688 1 63.34 77 ALA B C 1
ATOM 2668 O O . ALA B 1 77 ? 1.818 21.672 17.359 1 63.34 77 ALA B O 1
ATOM 2669 N N . ASP B 1 78 ? -0.04 22.891 17.312 1 63 78 ASP B N 1
ATOM 2670 C CA . ASP B 1 78 ? -0.653 22 16.328 1 63 78 ASP B CA 1
ATOM 2671 C C . ASP B 1 78 ? 0.085 22.062 14.992 1 63 78 ASP B C 1
ATOM 2673 O O . ASP B 1 78 ? 0.28 21.031 14.344 1 63 78 ASP B O 1
ATOM 2677 N N . LEU B 1 79 ? 0.382 23.219 14.75 1 61.25 79 LEU B N 1
ATOM 2678 C CA . LEU B 1 79 ? 1.19 23.391 13.547 1 61.25 79 LEU B CA 1
ATOM 2679 C C . LEU B 1 79 ? 2.523 22.656 13.688 1 61.25 79 LEU B C 1
ATOM 2681 O O . LEU B 1 79 ? 2.998 22.031 12.734 1 61.25 79 LEU B O 1
ATOM 2685 N N . GLY B 1 80 ? 3.082 22.781 14.852 1 58.81 80 GLY B N 1
ATOM 2686 C CA . GLY B 1 80 ? 4.316 22.047 15.102 1 58.81 80 GLY B CA 1
ATOM 2687 C C . GLY B 1 80 ? 4.156 20.547 15 1 58.81 80 GLY B C 1
ATOM 2688 O O . GLY B 1 80 ? 5.004 19.875 14.414 1 58.81 80 GLY B O 1
ATOM 2689 N N . ARG B 1 81 ? 3.105 20.078 15.492 1 61.16 81 ARG B N 1
ATOM 2690 C CA . ARG B 1 81 ? 2.812 18.656 15.445 1 61.16 81 ARG B CA 1
ATOM 2691 C C . ARG B 1 81 ? 2.51 18.203 14.016 1 61.16 81 ARG B C 1
ATOM 2693 O O . ARG B 1 81 ? 2.961 17.141 13.586 1 61.16 81 ARG B O 1
ATOM 2700 N N . SER B 1 82 ? 1.647 19.062 13.492 1 59.59 82 SER B N 1
ATOM 2701 C CA . SER B 1 82 ? 1.313 18.766 12.102 1 59.59 82 SER B CA 1
ATOM 2702 C C . SER B 1 82 ? 2.553 18.812 11.219 1 59.59 82 SER B C 1
ATOM 2704 O O . SER B 1 82 ? 2.697 18 10.305 1 59.59 82 SER B O 1
ATOM 2706 N N . LEU B 1 83 ? 3.322 19.797 11.672 1 58.34 83 LEU B N 1
ATOM 2707 C CA . LEU B 1 83 ? 4.543 19.953 10.891 1 58.34 83 LEU B CA 1
ATOM 2708 C C . LEU B 1 83 ? 5.492 18.781 11.117 1 58.34 83 LEU B C 1
ATOM 2710 O O . LEU B 1 83 ? 6.344 18.5 10.273 1 58.34 83 LEU B O 1
ATOM 2714 N N . HIS B 1 84 ? 5.137 18.172 12.227 1 59.81 84 HIS B N 1
ATOM 2715 C CA . HIS B 1 84 ? 6.098 17.109 12.516 1 59.81 84 HIS B CA 1
ATOM 2716 C C . HIS B 1 84 ? 5.504 15.734 12.219 1 59.81 84 HIS B C 1
ATOM 2718 O O . HIS B 1 84 ? 6.195 14.719 12.328 1 59.81 84 HIS B O 1
ATOM 2724 N N . ARG B 1 85 ? 4.281 15.805 11.695 1 71.19 85 ARG B N 1
ATOM 2725 C CA . ARG B 1 85 ? 3.703 14.492 11.445 1 71.19 85 ARG B CA 1
ATOM 2726 C C . ARG B 1 85 ? 4.117 13.969 10.07 1 71.19 85 ARG B C 1
ATOM 2728 O O . ARG B 1 85 ? 3.939 14.656 9.062 1 71.19 85 ARG B O 1
ATOM 2735 N N . VAL B 1 86 ? 4.938 12.906 10.117 1 84.81 86 VAL B N 1
ATOM 2736 C CA . VAL B 1 86 ? 5.324 12.242 8.875 1 84.81 86 VAL B CA 1
ATOM 2737 C C . VAL B 1 86 ? 4.168 11.383 8.367 1 84.81 86 VAL B C 1
ATOM 2739 O O . VAL B 1 86 ? 3.582 10.609 9.133 1 84.81 86 VAL B O 1
ATOM 2742 N N . ALA B 1 87 ? 3.754 11.664 7.195 1 92.62 87 ALA B N 1
ATOM 2743 C CA . ALA B 1 87 ? 2.611 10.984 6.586 1 92.62 87 ALA B CA 1
ATOM 2744 C C . ALA B 1 87 ? 2.891 9.492 6.406 1 92.62 87 ALA B C 1
ATOM 2746 O O . ALA B 1 87 ? 4.035 9.094 6.172 1 92.62 87 ALA B O 1
ATOM 2747 N N . VAL B 1 88 ? 1.82 8.703 6.551 1 97 88 VAL B N 1
ATOM 2748 C CA . VAL B 1 88 ? 1.922 7.273 6.297 1 97 88 VAL B CA 1
ATOM 2749 C C . VAL B 1 88 ? 2.562 7.035 4.934 1 97 88 VAL B C 1
ATOM 2751 O O . VAL B 1 88 ? 2.221 7.703 3.953 1 97 88 VAL B O 1
ATOM 2754 N N . GLY B 1 89 ? 3.506 6.066 4.844 1 97.88 89 GLY B N 1
ATOM 2755 C CA . GLY B 1 89 ? 4.148 5.715 3.59 1 97.88 89 GLY B CA 1
ATOM 2756 C C . GLY B 1 89 ? 5.156 6.746 3.123 1 97.88 89 GLY B C 1
ATOM 2757 O O . GLY B 1 89 ? 5.543 6.762 1.952 1 97.88 89 GLY B O 1
ATOM 2758 N N . SER B 1 90 ? 5.539 7.691 3.998 1 97.44 90 SER B N 1
ATOM 2759 C CA . SER B 1 90 ? 6.531 8.695 3.643 1 97.44 90 SER B CA 1
ATOM 2760 C C . SER B 1 90 ? 7.859 8.438 4.344 1 97.44 90 SER B C 1
ATOM 2762 O O . SER B 1 90 ? 7.891 7.836 5.422 1 97.44 90 SER B O 1
ATOM 2764 N N . ASP B 1 91 ? 8.898 8.867 3.643 1 96.75 91 ASP B N 1
ATOM 2765 C CA . ASP B 1 91 ? 10.227 8.766 4.238 1 96.75 91 ASP B CA 1
ATOM 2766 C C . ASP B 1 91 ? 10.305 9.555 5.543 1 96.75 91 ASP B C 1
ATOM 2768 O O . ASP B 1 91 ? 10.07 10.766 5.562 1 96.75 91 ASP B O 1
ATOM 2772 N N . HIS B 1 92 ? 10.656 8.891 6.613 1 94.88 92 HIS B N 1
ATOM 2773 C CA . HIS B 1 92 ? 10.727 9.523 7.922 1 94.88 92 HIS B CA 1
ATOM 2774 C C . HIS B 1 92 ? 12.094 10.156 8.164 1 94.88 92 HIS B C 1
ATOM 2776 O O . HIS B 1 92 ? 12.266 10.938 9.102 1 94.88 92 HIS B O 1
ATOM 2782 N N . SER B 1 93 ? 13.062 9.789 7.344 1 93.81 93 SER B N 1
ATOM 2783 C CA . SER B 1 93 ? 14.43 10.242 7.574 1 93.81 93 SER B CA 1
ATOM 2784 C C . SER B 1 93 ? 14.641 11.648 7.035 1 93.81 93 SER B C 1
ATOM 2786 O O . SER B 1 93 ? 15.664 12.281 7.312 1 93.81 93 SER B O 1
ATOM 2788 N N . GLY B 1 94 ? 13.805 12.148 6.25 1 91.88 94 GLY B N 1
ATOM 2789 C CA . GLY B 1 94 ? 13.875 13.516 5.758 1 91.88 94 GLY B CA 1
ATOM 2790 C C . GLY B 1 94 ? 14.641 13.641 4.453 1 91.88 94 GLY B C 1
ATOM 2791 O O . GLY B 1 94 ? 14.945 14.742 4.008 1 91.88 94 GLY B O 1
ATOM 2792 N N . ASN B 1 95 ? 14.977 12.539 3.773 1 95.31 95 ASN B N 1
ATOM 2793 C CA . ASN B 1 95 ? 15.719 12.562 2.521 1 95.31 95 ASN B CA 1
ATOM 2794 C C . ASN B 1 95 ? 14.805 12.789 1.323 1 95.31 95 ASN B C 1
ATOM 2796 O O . ASN B 1 95 ? 15.203 13.422 0.343 1 95.31 95 ASN B O 1
ATOM 2800 N N . VAL B 1 96 ? 13.625 12.188 1.382 1 96.69 96 VAL B N 1
ATOM 2801 C CA . VAL B 1 96 ? 12.656 12.297 0.296 1 96.69 96 VAL B CA 1
ATOM 2802 C C . VAL B 1 96 ? 11.578 13.32 0.665 1 96.69 96 VAL B C 1
ATOM 2804 O O . VAL B 1 96 ? 11 13.25 1.753 1 96.69 96 VAL B O 1
ATOM 2807 N N . PRO B 1 97 ? 11.312 14.281 -0.188 1 94.81 97 PRO B N 1
ATOM 2808 C CA . PRO B 1 97 ? 10.305 15.297 0.144 1 94.81 97 PRO B CA 1
ATOM 2809 C C . PRO B 1 97 ? 8.883 14.734 0.143 1 94.81 97 PRO B C 1
ATOM 2811 O O . PRO B 1 97 ? 8.664 13.602 -0.296 1 94.81 97 PRO B O 1
ATOM 2814 N N . ALA B 1 98 ? 8 15.516 0.702 1 93.19 98 ALA B N 1
ATOM 2815 C CA . ALA B 1 98 ? 6.578 15.203 0.563 1 93.19 98 ALA B CA 1
ATOM 2816 C C . ALA B 1 98 ? 6.09 15.484 -0.855 1 93.19 98 ALA B C 1
ATOM 2818 O O . ALA B 1 98 ? 6.594 16.391 -1.522 1 93.19 98 ALA B O 1
ATOM 2819 N N . PHE B 1 99 ? 5.16 14.688 -1.316 1 95.88 99 PHE B N 1
ATOM 2820 C CA . PHE B 1 99 ? 4.562 14.867 -2.635 1 95.88 99 PHE B CA 1
ATOM 2821 C C . PHE B 1 99 ? 3.07 15.148 -2.518 1 95.88 99 PHE B C 1
ATOM 2823 O O . PHE B 1 99 ? 2.428 14.727 -1.553 1 95.88 99 PHE B O 1
ATOM 2830 N N . PRO B 1 100 ? 2.566 15.906 -3.463 1 93.31 100 PRO B N 1
ATOM 2831 C CA . PRO B 1 100 ? 1.124 16.156 -3.416 1 93.31 100 PRO B CA 1
ATOM 2832 C C . PRO B 1 100 ? 0.295 14.891 -3.592 1 93.31 100 PRO B C 1
ATOM 2834 O O . PRO B 1 100 ? 0.792 13.898 -4.121 1 93.31 100 PRO B O 1
ATOM 2837 N N . SER B 1 101 ? -0.894 14.891 -3.041 1 94.81 101 SER B N 1
ATOM 2838 C CA . SER B 1 101 ? -1.858 13.812 -3.205 1 94.81 101 SER B CA 1
ATOM 2839 C C . SER B 1 101 ? -3.164 14.32 -3.809 1 94.81 101 SER B C 1
ATOM 2841 O O . SER B 1 101 ? -3.443 15.516 -3.771 1 94.81 101 SER B O 1
ATOM 2843 N N . ALA B 1 102 ? -3.887 13.438 -4.465 1 95.75 102 ALA B N 1
ATOM 2844 C CA . ALA B 1 102 ? -5.176 13.766 -5.074 1 95.75 102 ALA B CA 1
ATOM 2845 C C . ALA B 1 102 ? -6.109 12.562 -5.062 1 95.75 102 ALA B C 1
ATOM 2847 O O . ALA B 1 102 ? -5.656 11.414 -4.965 1 95.75 102 ALA B O 1
ATOM 2848 N N . ILE B 1 103 ? -7.359 12.844 -5.098 1 96 103 ILE B N 1
ATOM 2849 C CA . ILE B 1 103 ? -8.352 11.789 -5.258 1 96 103 ILE B CA 1
ATOM 2850 C C . ILE B 1 103 ? -8.375 11.32 -6.711 1 96 103 ILE B C 1
ATOM 2852 O O . ILE B 1 103 ? -8.555 12.125 -7.625 1 96 103 ILE B O 1
ATOM 2856 N N . LYS B 1 104 ? -8.164 10.023 -6.938 1 96 104 LYS B N 1
ATOM 2857 C CA . LYS B 1 104 ? -8.117 9.453 -8.273 1 96 104 LYS B CA 1
ATOM 2858 C C . LYS B 1 104 ? -8.977 8.195 -8.367 1 96 104 LYS B C 1
ATOM 2860 O O . LYS B 1 104 ? -9.055 7.418 -7.414 1 96 104 LYS B O 1
ATOM 2865 N N . TYR B 1 105 ? -9.57 8 -9.57 1 95.06 105 TYR B N 1
ATOM 2866 C CA . TYR B 1 105 ? -10.227 6.73 -9.859 1 95.06 105 TYR B CA 1
ATOM 2867 C C . TYR B 1 105 ? -9.203 5.656 -10.203 1 95.06 105 TYR B C 1
ATOM 2869 O O . TYR B 1 105 ? -8.227 5.922 -10.906 1 95.06 105 TYR B O 1
ATOM 2877 N N . PHE B 1 106 ? -9.477 4.445 -9.68 1 95.38 106 PHE B N 1
ATOM 2878 C CA . PHE B 1 106 ? -8.719 3.318 -10.211 1 95.38 106 PHE B CA 1
ATOM 2879 C C . PHE B 1 106 ? -9.195 2.957 -11.609 1 95.38 106 PHE B C 1
ATOM 2881 O O . PHE B 1 106 ? -10.344 2.539 -11.789 1 95.38 106 PHE B O 1
ATOM 2888 N N . ASP B 1 107 ? -8.328 3.221 -12.562 1 92.19 107 ASP B N 1
ATOM 2889 C CA . ASP B 1 107 ? -8.586 2.855 -13.953 1 92.19 107 ASP B CA 1
ATOM 2890 C C . ASP B 1 107 ? -7.941 1.516 -14.297 1 92.19 107 ASP B C 1
ATOM 2892 O O . ASP B 1 107 ? -6.758 1.46 -14.641 1 92.19 107 ASP B O 1
ATOM 2896 N N . TYR B 1 108 ? -8.734 0.499 -14.273 1 91.88 108 TYR B N 1
ATOM 2897 C CA . TYR B 1 108 ? -8.227 -0.851 -14.5 1 91.88 108 TYR B CA 1
ATOM 2898 C C . TYR B 1 108 ? -8 -1.104 -15.984 1 91.88 108 TYR B C 1
ATOM 2900 O O . TYR B 1 108 ? -8.875 -0.814 -16.812 1 91.88 108 TYR B O 1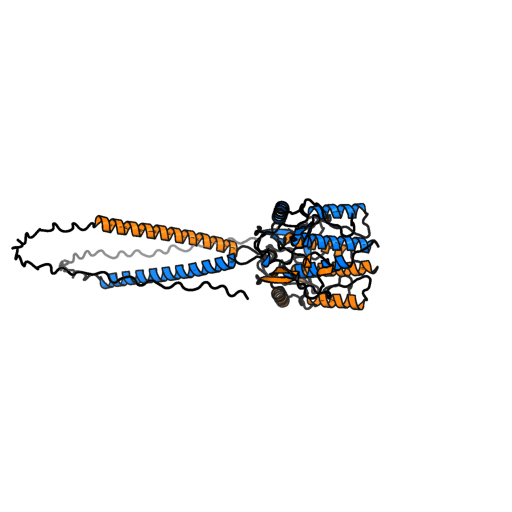
ATOM 2908 N N . VAL B 1 109 ? -6.848 -1.598 -16.281 1 87.88 109 VAL B N 1
ATOM 2909 C CA . VAL B 1 109 ? -6.508 -1.94 -17.656 1 87.88 109 VAL B CA 1
ATOM 2910 C C . VAL B 1 109 ? -6.027 -3.389 -17.734 1 87.88 109 VAL B C 1
ATOM 2912 O O . VAL B 1 109 ? -5.316 -3.855 -16.844 1 87.88 109 VAL B O 1
ATOM 2915 N N . PRO B 1 110 ? -6.391 -4.109 -18.75 1 86.38 110 PRO B N 1
ATOM 2916 C CA . PRO B 1 110 ? -6.047 -5.527 -18.844 1 86.38 110 PRO B CA 1
ATOM 2917 C C . PRO B 1 110 ? -4.617 -5.758 -19.344 1 86.38 110 PRO B C 1
ATOM 2919 O O . PRO B 1 110 ? -4.109 -6.879 -19.281 1 86.38 110 PRO B O 1
ATOM 2922 N N . ASP B 1 111 ? -3.838 -4.738 -19.672 1 90.75 111 ASP B N 1
ATOM 2923 C CA . ASP B 1 111 ? -2.574 -4.867 -20.391 1 90.75 111 ASP B CA 1
ATOM 2924 C C . ASP B 1 111 ? -1.444 -5.27 -19.438 1 90.75 111 ASP B C 1
ATOM 2926 O O . ASP B 1 111 ? -0.338 -5.582 -19.875 1 90.75 111 ASP B O 1
ATOM 2930 N N . PHE B 1 112 ? -1.715 -5.348 -18.203 1 95.25 112 PHE B N 1
ATOM 2931 C CA . PHE B 1 112 ? -0.641 -5.617 -17.25 1 95.25 112 PHE B CA 1
ATOM 2932 C C . PHE B 1 112 ? -0.708 -7.055 -16.75 1 95.25 112 PHE B C 1
ATOM 2934 O O . PHE B 1 112 ? 0.048 -7.445 -15.859 1 95.25 112 PHE B O 1
ATOM 2941 N N . THR B 1 113 ? -1.582 -7.801 -17.266 1 94.5 113 THR B N 1
ATOM 2942 C CA . THR B 1 113 ? -1.707 -9.211 -16.906 1 94.5 113 THR B CA 1
ATOM 2943 C C . THR B 1 113 ? -2.008 -10.055 -18.141 1 94.5 113 THR B C 1
ATOM 2945 O O . THR B 1 113 ? -2.342 -9.523 -19.203 1 94.5 113 THR B O 1
ATOM 2948 N N . VAL B 1 114 ? -1.824 -11.352 -18.031 1 93.38 114 VAL B N 1
ATOM 2949 C CA . VAL B 1 114 ? -2.191 -12.312 -19.062 1 93.38 114 VAL B CA 1
ATOM 2950 C C . VAL B 1 114 ? -2.797 -13.562 -18.422 1 93.38 114 VAL B C 1
ATOM 2952 O O . VAL B 1 114 ? -2.646 -13.781 -17.219 1 93.38 114 VAL B O 1
ATOM 2955 N N . ASP B 1 115 ? -3.588 -14.258 -19.281 1 91.25 115 ASP B N 1
ATOM 2956 C CA . ASP B 1 115 ? -3.898 -15.633 -18.906 1 91.25 115 ASP B CA 1
ATOM 2957 C C . ASP B 1 115 ? -2.701 -16.547 -19.141 1 91.25 115 ASP B C 1
ATOM 2959 O O . ASP B 1 115 ? -2.412 -16.922 -20.281 1 91.25 115 ASP B O 1
ATOM 2963 N N . ALA B 1 116 ? -2.102 -16.922 -18.062 1 90.44 116 ALA B N 1
ATOM 2964 C CA . ALA B 1 116 ? -0.81 -17.609 -18.125 1 90.44 116 ALA B CA 1
ATOM 2965 C C . ALA B 1 116 ? -0.926 -18.938 -18.875 1 90.44 116 ALA B C 1
ATOM 2967 O O . ALA B 1 116 ? 0.015 -19.359 -19.547 1 90.44 116 ALA B O 1
ATOM 2968 N N . SER B 1 117 ? -2.031 -19.562 -18.734 1 90.25 117 SER B N 1
ATOM 2969 C CA . SER B 1 117 ? -2.195 -20.859 -19.359 1 90.25 117 SER B CA 1
ATOM 2970 C C . SER B 1 117 ? -2.27 -20.75 -20.875 1 90.25 117 SER B C 1
ATOM 2972 O O . SER B 1 117 ? -1.935 -21.688 -21.594 1 90.25 117 SER B O 1
ATOM 2974 N N . GLU B 1 118 ? -2.643 -19.641 -21.375 1 91.94 118 GLU B N 1
ATOM 2975 C CA . GLU B 1 118 ? -2.85 -19.453 -22.812 1 91.94 118 GLU B CA 1
ATOM 2976 C C . GLU B 1 118 ? -1.814 -18.5 -23.391 1 91.94 118 GLU B C 1
ATOM 2978 O O . GLU B 1 118 ? -1.732 -18.328 -24.609 1 91.94 118 GLU B O 1
ATOM 2983 N N . ALA B 1 119 ? -1.049 -17.953 -22.547 1 93.25 119 ALA B N 1
ATOM 2984 C CA . ALA B 1 119 ? -0.159 -16.875 -22.984 1 93.25 119 ALA B CA 1
ATOM 2985 C C . ALA B 1 119 ? 1.053 -17.438 -23.719 1 93.25 119 ALA B C 1
ATOM 2987 O O . ALA B 1 119 ? 1.606 -18.469 -23.328 1 93.25 119 ALA B O 1
ATOM 2988 N N . SER B 1 120 ? 1.456 -16.75 -24.812 1 94.62 120 SER B N 1
ATOM 2989 C CA . SER B 1 120 ? 2.705 -17.031 -25.516 1 94.62 120 SER B CA 1
ATOM 2990 C C . SER B 1 120 ? 3.898 -16.422 -24.781 1 94.62 120 SER B C 1
ATOM 2992 O O . SER B 1 120 ? 3.73 -15.562 -23.922 1 94.62 120 SER B O 1
ATOM 2994 N N . ASP B 1 121 ? 5.094 -16.891 -25.125 1 92.5 121 ASP B N 1
ATOM 2995 C CA . ASP B 1 121 ? 6.301 -16.297 -24.562 1 92.5 121 ASP B CA 1
ATOM 2996 C C . ASP B 1 121 ? 6.398 -14.812 -24.906 1 92.5 121 ASP B C 1
ATOM 2998 O O . ASP B 1 121 ? 6.852 -14.008 -24.094 1 92.5 121 ASP B O 1
ATOM 3002 N N . ALA B 1 122 ? 6.004 -14.484 -26.109 1 93.69 122 ALA B N 1
ATOM 3003 C CA . ALA B 1 122 ? 6.035 -13.094 -26.547 1 93.69 122 ALA B CA 1
ATOM 3004 C C . ALA B 1 122 ?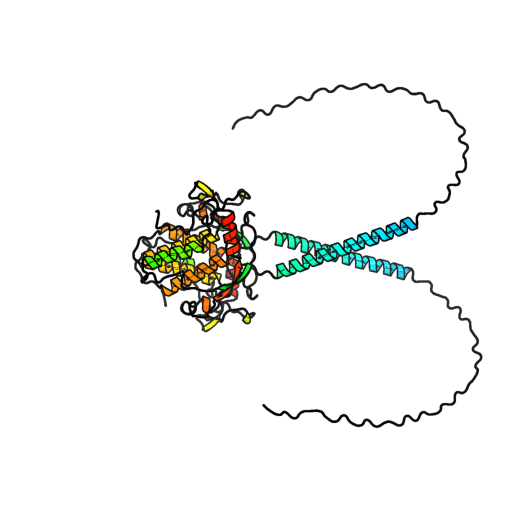 5.129 -12.219 -25.672 1 93.69 122 ALA B C 1
ATOM 3006 O O . ALA B 1 122 ? 5.473 -11.078 -25.359 1 93.69 122 ALA B O 1
ATOM 3007 N N . GLU B 1 123 ? 3.979 -12.727 -25.344 1 93.81 123 GLU B N 1
ATOM 3008 C CA . GLU B 1 123 ? 3.049 -11.992 -24.484 1 93.81 123 GLU B CA 1
ATOM 3009 C C . GLU B 1 123 ? 3.625 -11.797 -23.078 1 93.81 123 GLU B C 1
ATOM 3011 O O . GLU B 1 123 ? 3.486 -10.727 -22.5 1 93.81 123 GLU B O 1
ATOM 3016 N N . VAL B 1 124 ? 4.219 -12.828 -22.594 1 91 124 VAL B N 1
ATOM 3017 C CA . VAL B 1 124 ? 4.844 -12.75 -21.281 1 91 124 VAL B CA 1
ATOM 3018 C C . VAL B 1 124 ? 5.996 -11.75 -21.312 1 91 124 VAL B C 1
ATOM 3020 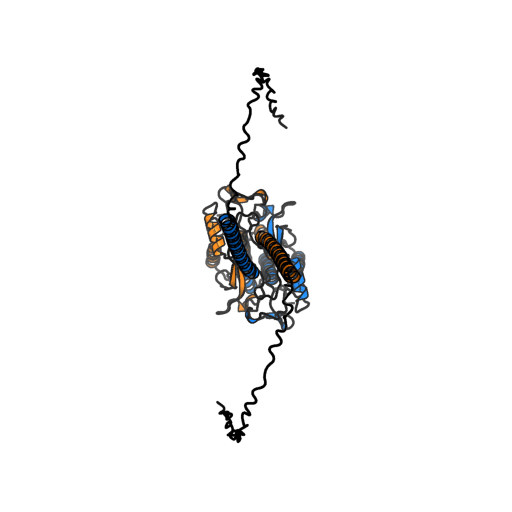O O . VAL B 1 124 ? 6.18 -10.977 -20.375 1 91 124 VAL B O 1
ATOM 3023 N N . ASP B 1 125 ? 6.762 -11.711 -22.406 1 89.62 125 ASP B N 1
ATOM 3024 C CA . ASP B 1 125 ? 7.852 -10.75 -22.562 1 89.62 125 ASP B CA 1
ATOM 3025 C C . ASP B 1 125 ? 7.32 -9.32 -22.641 1 89.62 125 ASP B C 1
ATOM 3027 O O . ASP B 1 125 ? 7.938 -8.398 -22.109 1 89.62 125 ASP B O 1
ATOM 3031 N N . SER B 1 126 ? 6.277 -9.18 -23.297 1 93.25 126 SER B N 1
ATOM 3032 C CA . SER B 1 126 ? 5.672 -7.855 -23.391 1 93.25 126 SER B CA 1
ATOM 3033 C C . SER B 1 126 ? 5.234 -7.34 -22.031 1 93.25 126 SER B C 1
ATOM 3035 O O . SER B 1 126 ? 5.262 -6.133 -21.781 1 93.25 126 SER B O 1
ATOM 3037 N N . LEU B 1 127 ? 4.789 -8.227 -21.156 1 94.5 127 LEU B N 1
ATOM 3038 C CA . LEU B 1 127 ? 4.434 -7.844 -19.797 1 94.5 127 LEU B CA 1
ATOM 3039 C C . LEU B 1 127 ? 5.641 -7.262 -19.062 1 94.5 127 LEU B C 1
ATOM 3041 O O . LEU B 1 127 ? 5.512 -6.273 -18.344 1 94.5 127 LEU B O 1
ATOM 3045 N N . ARG B 1 128 ? 6.75 -7.883 -19.234 1 94.12 128 ARG B N 1
ATOM 3046 C CA . ARG B 1 128 ? 7.969 -7.387 -18.609 1 94.12 128 ARG B CA 1
ATOM 3047 C C . ARG B 1 128 ? 8.258 -5.945 -19.016 1 94.12 128 ARG B C 1
ATOM 3049 O O . ARG B 1 128 ? 8.617 -5.113 -18.188 1 94.12 128 ARG B O 1
ATOM 3056 N N . GLU B 1 129 ? 8.117 -5.699 -20.25 1 94.88 129 GLU B N 1
ATOM 3057 C CA . GLU B 1 129 ? 8.352 -4.352 -20.766 1 94.88 129 GLU B CA 1
ATOM 3058 C C . GLU B 1 129 ? 7.379 -3.35 -20.156 1 94.88 129 GLU B C 1
ATOM 3060 O O . GLU B 1 129 ? 7.773 -2.256 -19.75 1 94.88 129 GLU B O 1
ATOM 3065 N N . ARG B 1 130 ? 6.133 -3.719 -20.078 1 96.31 130 ARG B N 1
ATOM 3066 C CA . ARG B 1 130 ? 5.109 -2.83 -19.531 1 96.31 130 ARG B CA 1
ATOM 3067 C C . ARG B 1 130 ? 5.352 -2.547 -18.062 1 96.31 130 ARG B C 1
ATOM 3069 O O . ARG B 1 130 ? 5.262 -1.398 -17.625 1 96.31 130 ARG B O 1
ATOM 3076 N N . TRP B 1 131 ? 5.645 -3.582 -17.344 1 97.62 131 TRP B N 1
ATOM 3077 C CA . TRP B 1 131 ? 5.938 -3.4 -15.93 1 97.62 131 TRP B CA 1
ATOM 3078 C C . TRP B 1 131 ? 7.238 -2.629 -15.734 1 97.62 131 TRP B C 1
ATOM 3080 O O . TRP B 1 131 ? 7.383 -1.869 -14.781 1 97.62 131 TRP B O 1
ATOM 3090 N N . GLY B 1 132 ? 8.203 -2.832 -16.656 1 97.12 132 GLY B N 1
ATOM 3091 C CA . GLY B 1 132 ? 9.445 -2.084 -16.625 1 97.12 132 GLY B CA 1
ATOM 3092 C C . GLY B 1 132 ? 9.25 -0.584 -16.734 1 97.12 132 GLY B C 1
ATOM 3093 O O . GLY B 1 132 ? 10.031 0.197 -16.188 1 97.12 132 GLY B O 1
ATOM 3094 N N . GLU B 1 133 ? 8.242 -0.208 -17.453 1 96.94 133 GLU B N 1
ATOM 3095 C CA . GLU B 1 133 ? 7.949 1.209 -17.641 1 96.94 133 GLU B CA 1
ATOM 3096 C C . GLU B 1 133 ? 7.508 1.861 -16.328 1 96.94 133 GLU B C 1
ATOM 3098 O O . GLU B 1 133 ? 7.566 3.084 -16.188 1 96.94 133 GLU B O 1
ATOM 3103 N N . LEU B 1 134 ? 7.051 1.069 -15.406 1 98.06 134 LEU B N 1
ATOM 3104 C CA . LEU B 1 134 ? 6.621 1.6 -14.117 1 98.06 134 LEU B CA 1
ATOM 3105 C C . LEU B 1 134 ? 7.82 1.912 -13.227 1 98.06 134 LEU B C 1
ATOM 3107 O O . LEU B 1 134 ? 7.691 2.633 -12.234 1 98.06 134 LEU B O 1
ATOM 3111 N N . ILE B 1 135 ? 8.969 1.314 -13.562 1 98.44 135 ILE B N 1
ATOM 3112 C CA . ILE B 1 135 ? 10.188 1.452 -12.781 1 98.44 135 ILE B CA 1
ATOM 3113 C C . ILE B 1 135 ? 11.039 2.594 -13.344 1 98.44 135 ILE B C 1
ATOM 3115 O O . ILE B 1 135 ? 11.25 2.678 -14.555 1 98.44 135 ILE B O 1
ATOM 3119 N N . PRO B 1 136 ? 11.477 3.531 -12.484 1 98.44 136 PRO B N 1
ATOM 3120 C CA . PRO B 1 136 ? 12.32 4.621 -12.977 1 98.44 136 PRO B CA 1
ATOM 3121 C C . PRO B 1 136 ? 13.688 4.145 -13.438 1 98.44 136 PRO B C 1
ATOM 3123 O O . PRO B 1 136 ? 14.172 3.104 -12.984 1 98.44 136 PRO B O 1
ATOM 3126 N N . LYS B 1 137 ? 14.266 4.996 -14.383 1 96.94 137 LYS B N 1
ATOM 3127 C CA . LYS B 1 137 ? 15.695 4.812 -14.609 1 96.94 137 LYS B CA 1
ATOM 3128 C C . LYS B 1 137 ? 16.469 4.844 -13.289 1 96.94 137 LYS B C 1
ATOM 3130 O O . LYS B 1 137 ? 16.203 5.691 -12.43 1 96.94 137 LYS B O 1
ATOM 3135 N N . GLY B 1 138 ? 17.453 3.93 -13.141 1 95.88 138 GLY B N 1
ATOM 3136 C CA . GLY B 1 138 ? 18.125 3.75 -11.867 1 95.88 138 GLY B CA 1
ATOM 3137 C C . GLY B 1 138 ? 17.5 2.652 -11.016 1 95.88 138 GLY B C 1
ATOM 3138 O O . GLY B 1 138 ? 18.078 2.254 -10 1 95.88 138 GLY B O 1
ATOM 3139 N N . ARG B 1 139 ? 16.25 2.174 -11.312 1 96.31 139 ARG B N 1
ATOM 3140 C CA . ARG B 1 139 ? 15.508 1.042 -10.758 1 96.31 139 ARG B CA 1
ATOM 3141 C C . ARG B 1 139 ? 15.117 1.305 -9.312 1 96.31 139 ARG B C 1
ATOM 3143 O O . ARG B 1 139 ? 14.977 0.369 -8.523 1 96.31 139 ARG B O 1
ATOM 3150 N N . GLY B 1 140 ? 15.062 2.568 -8.969 1 97.12 140 GLY B N 1
ATOM 3151 C CA . GLY B 1 140 ? 14.539 2.939 -7.668 1 97.12 140 GLY B CA 1
ATOM 3152 C C . GLY B 1 140 ? 15.602 2.969 -6.586 1 97.12 140 GLY B C 1
ATOM 3153 O O . GLY B 1 140 ? 15.289 3.127 -5.402 1 97.12 140 GLY B O 1
ATOM 3154 N N . TRP B 1 141 ? 16.875 2.801 -6.969 1 96.56 141 TRP B N 1
ATOM 3155 C CA . TRP B 1 141 ? 17.984 2.949 -6.035 1 96.56 141 TRP B CA 1
ATOM 3156 C C . TRP B 1 141 ? 18.391 4.414 -5.895 1 96.56 141 TRP B C 1
ATOM 3158 O O . TRP B 1 141 ? 18.594 5.109 -6.891 1 96.56 141 TRP B O 1
ATOM 3168 N N . ALA B 1 142 ? 18.438 4.832 -4.645 1 95.44 142 ALA B N 1
ATOM 3169 C CA . ALA B 1 142 ? 18.781 6.234 -4.406 1 95.44 142 ALA B CA 1
ATOM 3170 C C . ALA B 1 142 ? 20.047 6.363 -3.57 1 95.44 142 ALA B C 1
ATOM 3172 O O . ALA B 1 142 ? 20.312 5.531 -2.701 1 95.44 142 ALA B O 1
ATOM 3173 N N . HIS B 1 143 ? 20.688 7.441 -3.871 1 89.31 143 HIS B N 1
ATOM 3174 C CA . HIS B 1 143 ? 21.828 7.824 -3.057 1 89.31 143 HIS B CA 1
ATOM 3175 C C . HIS B 1 143 ? 21.406 8.688 -1.873 1 89.31 143 HIS B C 1
ATOM 3177 O O . HIS B 1 143 ? 20.922 9.812 -2.057 1 89.31 143 HIS B O 1
ATOM 3183 N N . ILE B 1 144 ? 21.578 8.141 -0.719 1 91.56 144 ILE B N 1
ATOM 3184 C CA . ILE B 1 144 ? 21.125 8.812 0.496 1 91.56 144 ILE B CA 1
ATOM 3185 C C . ILE B 1 144 ? 22.344 9.336 1.273 1 91.56 144 ILE B C 1
ATOM 3187 O O . ILE B 1 144 ? 23.297 8.602 1.505 1 91.56 144 ILE B O 1
ATOM 3191 N N . THR B 1 145 ? 22.266 10.609 1.69 1 83.31 145 THR B N 1
ATOM 3192 C CA . THR B 1 145 ? 23.438 11.258 2.283 1 83.31 145 THR B CA 1
ATOM 3193 C C . THR B 1 145 ? 23.141 11.719 3.705 1 83.31 145 THR B C 1
ATOM 3195 O O . THR B 1 145 ? 24.047 12.047 4.465 1 83.31 145 THR B O 1
ATOM 3198 N N . HIS B 1 146 ? 21.953 11.711 4.09 1 89.06 146 HIS B N 1
ATOM 3199 C CA . HIS B 1 146 ? 21.625 12.227 5.414 1 89.06 146 HIS B CA 1
ATOM 3200 C C . HIS B 1 146 ? 20.641 11.312 6.141 1 89.06 146 HIS B C 1
ATOM 3202 O O . HIS B 1 146 ? 19.984 10.484 5.516 1 89.06 146 HIS B O 1
ATOM 3208 N N . GLY B 1 147 ? 20.672 11.445 7.41 1 89.69 147 GLY B N 1
ATOM 3209 C CA . GLY B 1 147 ? 19.75 10.695 8.242 1 89.69 147 GLY B CA 1
ATOM 3210 C C . GLY B 1 147 ? 20.031 9.203 8.258 1 89.69 147 GLY B C 1
ATOM 3211 O O . GLY B 1 147 ? 19.141 8.391 8.461 1 89.69 147 GLY B O 1
ATOM 3212 N N . LEU B 1 148 ? 21.266 8.875 8.016 1 90.69 148 LEU B N 1
ATOM 3213 C CA . LEU B 1 148 ? 21.656 7.473 7.867 1 90.69 148 LEU B CA 1
ATOM 3214 C C . LEU B 1 148 ? 21.438 6.707 9.164 1 90.69 148 LEU B C 1
ATOM 3216 O O . LEU B 1 148 ? 21.203 5.496 9.148 1 90.69 148 LEU B O 1
ATOM 3220 N N . ASP B 1 149 ? 21.469 7.383 10.289 1 91.5 149 ASP B N 1
ATOM 3221 C CA . ASP B 1 149 ? 21.266 6.758 11.594 1 91.5 149 ASP B CA 1
ATOM 3222 C C . ASP B 1 149 ? 19.828 6.273 11.75 1 91.5 149 ASP B C 1
ATOM 3224 O O . ASP B 1 149 ? 19.547 5.414 12.594 1 91.5 149 ASP B O 1
ATOM 3228 N N . GLN B 1 150 ? 18.969 6.762 10.945 1 93.44 150 GLN B N 1
ATOM 3229 C CA . GLN B 1 150 ? 17.562 6.402 11.031 1 93.44 150 GLN B CA 1
ATOM 3230 C C . GLN B 1 150 ? 17.203 5.305 10.031 1 93.44 150 GLN B C 1
ATOM 3232 O O . GLN B 1 150 ? 16.062 4.836 9.992 1 93.44 150 GLN B O 1
ATOM 3237 N N . LEU B 1 151 ? 18.203 4.922 9.273 1 95.31 151 LEU B N 1
ATOM 3238 C CA . LEU B 1 151 ? 17.938 3.98 8.188 1 95.31 151 LEU B CA 1
ATOM 3239 C C . LEU B 1 151 ? 18.656 2.656 8.43 1 95.31 151 LEU B C 1
ATOM 3241 O O . LEU B 1 151 ? 19.641 2.604 9.172 1 95.31 151 LEU B O 1
ATOM 3245 N N . SER B 1 152 ? 18.078 1.621 7.832 1 93.19 152 SER B N 1
ATOM 3246 C CA . SER B 1 152 ? 18.75 0.325 7.836 1 93.19 152 SER B CA 1
ATOM 3247 C C . SER B 1 152 ? 20.047 0.375 7.047 1 93.19 152 SER B C 1
ATOM 3249 O O . SER B 1 152 ? 20.234 1.248 6.195 1 93.19 152 SER B O 1
ATOM 3251 N N . PRO B 1 153 ? 20.953 -0.665 7.375 1 92.38 153 PRO B N 1
ATOM 3252 C CA . PRO B 1 153 ? 22.188 -0.706 6.586 1 92.38 153 PRO B CA 1
ATOM 3253 C C . PRO B 1 153 ? 21.922 -0.757 5.082 1 92.38 153 PRO B C 1
ATOM 3255 O O . PRO B 1 153 ? 21 -1.433 4.641 1 92.38 153 PRO B O 1
ATOM 3258 N N . PRO B 1 154 ? 22.734 0.017 4.383 1 93.56 154 PRO B N 1
ATOM 3259 C CA . PRO B 1 154 ? 22.5 0.086 2.936 1 93.56 154 PRO B CA 1
ATOM 3260 C C . PRO B 1 154 ? 22.766 -1.244 2.234 1 93.56 154 PRO B C 1
ATOM 3262 O O . PRO B 1 154 ? 23.469 -2.105 2.775 1 93.56 154 PRO B O 1
ATOM 3265 N N . SER B 1 155 ? 22.109 -1.381 1.069 1 92.69 155 SER B N 1
ATOM 3266 C CA . SER B 1 155 ? 22.453 -2.438 0.121 1 92.69 155 SER B CA 1
ATOM 3267 C C . SER B 1 155 ? 23.469 -1.951 -0.906 1 92.69 155 SER B C 1
ATOM 3269 O O . SER B 1 155 ? 24.141 -0.936 -0.696 1 92.69 155 SER B O 1
ATOM 3271 N N . SER B 1 156 ? 23.688 -2.896 -1.906 1 90.06 156 SER B N 1
ATOM 3272 C CA . SER B 1 156 ? 24.578 -2.529 -3.002 1 90.06 156 SER B CA 1
ATOM 3273 C C . SER B 1 156 ? 23.875 -2.645 -4.348 1 90.06 156 SER B C 1
ATOM 3275 O O . SER B 1 156 ? 23.141 -3.602 -4.59 1 90.06 156 SER B O 1
ATOM 3277 N N . ASP B 1 157 ? 24.078 -1.571 -5.145 1 85.88 157 ASP B N 1
ATOM 3278 C CA . ASP B 1 157 ? 23.516 -1.683 -6.488 1 85.88 157 ASP B CA 1
ATOM 3279 C C . ASP B 1 157 ? 24.453 -2.459 -7.414 1 85.88 157 ASP B C 1
ATOM 3281 O O . ASP B 1 157 ? 25.438 -3.035 -6.961 1 85.88 157 ASP B O 1
ATOM 3285 N N . ALA B 1 158 ? 24.016 -2.494 -8.695 1 82.62 158 ALA B N 1
ATOM 3286 C CA . ALA B 1 158 ? 24.75 -3.293 -9.672 1 82.62 158 ALA B CA 1
ATOM 3287 C C . ALA B 1 158 ? 26.156 -2.738 -9.875 1 82.62 158 ALA B C 1
ATOM 3289 O O . ALA B 1 158 ? 27.078 -3.467 -10.281 1 82.62 158 ALA B O 1
ATOM 3290 N N . GLU B 1 159 ? 26.375 -1.481 -9.492 1 85.12 159 GLU B N 1
ATOM 3291 C CA . GLU B 1 159 ? 27.672 -0.836 -9.703 1 85.12 159 GLU B CA 1
ATOM 3292 C C . GLU B 1 159 ? 28.484 -0.783 -8.414 1 85.12 159 GLU B C 1
ATOM 3294 O O . GLU B 1 159 ? 29.578 -0.226 -8.383 1 85.12 159 GLU B O 1
ATOM 3299 N N . GLY B 1 160 ? 27.984 -1.303 -7.375 1 87.25 160 GLY B N 1
ATOM 3300 C CA . GLY B 1 160 ? 28.719 -1.442 -6.133 1 87.25 160 GLY B CA 1
ATOM 3301 C C . GLY B 1 160 ? 28.562 -0.256 -5.203 1 87.25 160 GLY B C 1
ATOM 3302 O O . GLY B 1 160 ? 29.234 -0.16 -4.18 1 87.25 160 GLY B O 1
ATOM 3303 N N . HIS B 1 161 ? 27.688 0.603 -5.527 1 89.94 161 HIS B N 1
ATOM 3304 C CA . HIS B 1 161 ? 27.422 1.754 -4.668 1 89.94 161 HIS B CA 1
ATOM 3305 C C . HIS B 1 161 ? 26.547 1.374 -3.482 1 89.94 161 HIS B C 1
ATOM 3307 O O . HIS B 1 161 ? 25.672 0.519 -3.605 1 89.94 161 HIS B O 1
ATOM 3313 N N . ASP B 1 162 ? 26.812 2.043 -2.301 1 92.19 162 ASP B N 1
ATOM 3314 C CA . ASP B 1 162 ? 25.859 1.946 -1.196 1 92.19 162 ASP B CA 1
ATOM 3315 C C . ASP B 1 162 ? 24.547 2.656 -1.533 1 92.19 162 ASP B C 1
ATOM 3317 O O . ASP B 1 162 ? 24.547 3.844 -1.862 1 92.19 162 ASP B O 1
ATOM 3321 N N . VAL B 1 163 ? 23.469 1.837 -1.401 1 95.06 163 VAL B N 1
ATOM 3322 C CA . VAL B 1 163 ? 22.219 2.41 -1.873 1 95.06 163 VAL B CA 1
ATOM 3323 C C . VAL B 1 163 ? 21.078 2.006 -0.938 1 95.06 163 VAL B C 1
ATOM 3325 O O . VAL B 1 163 ? 21.219 1.064 -0.153 1 95.06 163 VAL B O 1
ATOM 3328 N N . HIS B 1 164 ? 20.031 2.795 -0.947 1 97.12 164 HIS B N 1
ATOM 3329 C CA . HIS B 1 164 ? 18.734 2.447 -0.387 1 97.12 164 HIS B CA 1
ATOM 3330 C C . HIS B 1 164 ? 17.672 2.395 -1.473 1 97.12 164 HIS B C 1
ATOM 3332 O O . HIS B 1 164 ? 17.734 3.141 -2.453 1 97.12 164 HIS B O 1
ATOM 3338 N N . ALA B 1 165 ? 16.797 1.471 -1.279 1 97.38 165 ALA B N 1
ATOM 3339 C CA . ALA B 1 165 ? 15.688 1.343 -2.217 1 97.38 165 ALA B CA 1
ATOM 3340 C C . ALA B 1 165 ? 14.508 2.211 -1.788 1 97.38 165 ALA B C 1
ATOM 3342 O O . ALA B 1 165 ? 14.18 2.285 -0.601 1 97.38 165 ALA B O 1
ATOM 3343 N N . ILE B 1 166 ? 13.898 2.889 -2.764 1 98.38 166 ILE B N 1
ATOM 3344 C CA . ILE B 1 166 ? 12.609 3.529 -2.512 1 98.38 166 ILE B CA 1
ATOM 3345 C C . ILE B 1 166 ? 11.508 2.479 -2.506 1 98.38 166 ILE B C 1
ATOM 3347 O O . ILE B 1 166 ? 11.359 1.719 -3.467 1 98.38 166 ILE B O 1
ATOM 3351 N N . ALA B 1 167 ? 10.711 2.465 -1.553 1 98.75 167 ALA B N 1
ATOM 3352 C CA . ALA B 1 167 ? 9.844 1.341 -1.201 1 98.75 167 ALA B CA 1
ATOM 3353 C C . ALA B 1 167 ? 8.883 1.013 -2.338 1 98.75 167 ALA B C 1
ATOM 3355 O O . ALA B 1 167 ? 8.688 -0.158 -2.674 1 98.75 167 ALA B O 1
ATOM 3356 N N . VAL B 1 168 ? 8.297 2.014 -2.957 1 98.88 168 VAL B N 1
ATOM 3357 C CA . VAL B 1 168 ? 7.258 1.739 -3.945 1 98.88 168 VAL B CA 1
ATOM 3358 C C . VAL B 1 168 ? 7.852 0.944 -5.109 1 98.88 168 VAL B C 1
ATOM 3360 O O . VAL B 1 168 ? 7.188 0.067 -5.668 1 98.88 168 VAL B O 1
ATOM 3363 N N . PHE B 1 169 ? 9.047 1.179 -5.48 1 98.62 169 PHE B N 1
ATOM 3364 C CA . PHE B 1 169 ? 9.633 0.478 -6.617 1 98.62 169 PHE B CA 1
ATOM 3365 C C . PHE B 1 169 ? 10.031 -0.939 -6.227 1 98.62 169 PHE B C 1
ATOM 3367 O O . PHE B 1 169 ? 9.969 -1.856 -7.047 1 98.62 169 PHE B O 1
ATOM 3374 N N . HIS B 1 170 ? 10.477 -1.089 -4.984 1 98 170 HIS B N 1
ATOM 3375 C CA . HIS B 1 170 ? 10.648 -2.438 -4.457 1 98 170 HIS B CA 1
ATOM 3376 C C . HIS B 1 170 ? 9.328 -3.199 -4.438 1 98 170 HIS B C 1
ATOM 3378 O O . HIS B 1 170 ? 9.281 -4.367 -4.832 1 98 170 HIS B O 1
ATOM 3384 N N . GLU B 1 171 ? 8.273 -2.533 -3.994 1 98.69 171 GLU B N 1
ATOM 3385 C CA . GLU B 1 171 ? 6.941 -3.131 -3.934 1 98.69 171 GLU B CA 1
ATOM 3386 C C . GLU B 1 171 ? 6.484 -3.6 -5.312 1 98.69 171 GLU B C 1
ATOM 3388 O O . GLU B 1 171 ? 6.02 -4.73 -5.465 1 98.69 171 GLU B O 1
ATOM 3393 N N . ILE B 1 172 ? 6.625 -2.76 -6.289 1 98.62 172 ILE B N 1
ATOM 3394 C CA . ILE B 1 172 ? 6.219 -3.082 -7.648 1 98.62 172 ILE B CA 1
ATOM 3395 C C . ILE B 1 172 ? 7.082 -4.219 -8.195 1 98.62 172 ILE B C 1
ATOM 3397 O O . ILE B 1 172 ? 6.582 -5.121 -8.867 1 98.62 172 ILE B O 1
ATOM 3401 N N . HIS B 1 173 ? 8.32 -4.18 -7.891 1 97.75 173 HIS B N 1
ATOM 3402 C CA . HIS B 1 173 ? 9.211 -5.258 -8.312 1 97.75 173 HIS B CA 1
ATOM 3403 C C . HIS B 1 173 ? 8.773 -6.59 -7.715 1 97.75 173 HIS B C 1
ATOM 3405 O O . HIS B 1 173 ? 8.75 -7.609 -8.414 1 97.75 173 HIS B O 1
ATOM 3411 N N . CYS B 1 174 ? 8.461 -6.555 -6.457 1 97.81 174 CYS B N 1
ATOM 3412 C CA . CYS B 1 174 ? 8.023 -7.781 -5.801 1 97.81 174 CYS B CA 1
ATOM 3413 C C . CYS B 1 174 ? 6.723 -8.289 -6.414 1 97.81 174 CYS B C 1
ATOM 3415 O O . CYS B 1 174 ? 6.57 -9.492 -6.648 1 97.81 174 CYS B O 1
ATOM 3417 N N . LEU B 1 175 ? 5.785 -7.395 -6.621 1 98.5 175 LEU B N 1
ATOM 3418 C CA . LEU B 1 175 ? 4.527 -7.82 -7.223 1 98.5 175 LEU B CA 1
ATOM 3419 C C . LEU B 1 175 ? 4.758 -8.438 -8.594 1 98.5 175 LEU B C 1
ATOM 3421 O O . LEU B 1 175 ? 4.18 -9.477 -8.922 1 98.5 175 LEU B O 1
ATOM 3425 N N . TYR B 1 176 ? 5.578 -7.809 -9.383 1 97.56 176 TYR B N 1
ATOM 3426 C CA . TYR B 1 176 ? 5.914 -8.359 -10.688 1 97.56 176 TYR B CA 1
ATOM 3427 C C . TYR B 1 176 ? 6.574 -9.727 -10.555 1 97.56 176 TYR B C 1
ATOM 3429 O O . TYR B 1 176 ? 6.277 -10.648 -11.32 1 97.56 176 TYR B O 1
ATOM 3437 N N . THR B 1 177 ? 7.543 -9.836 -9.641 1 96.62 177 THR B N 1
ATOM 3438 C CA . THR B 1 177 ? 8.25 -11.094 -9.438 1 96.62 177 THR B CA 1
ATOM 3439 C C . THR B 1 177 ? 7.273 -12.219 -9.109 1 96.62 177 THR B C 1
ATOM 3441 O O . THR B 1 177 ? 7.402 -13.328 -9.633 1 96.62 177 THR B O 1
ATOM 3444 N N . ILE B 1 178 ? 6.309 -11.922 -8.242 1 97 178 ILE B N 1
ATOM 3445 C CA . ILE B 1 178 ? 5.277 -12.906 -7.938 1 97 178 ILE B CA 1
ATOM 3446 C C . ILE B 1 178 ? 4.516 -13.273 -9.211 1 97 178 ILE B C 1
ATOM 3448 O O . ILE B 1 178 ? 4.285 -14.453 -9.492 1 97 178 ILE B O 1
ATOM 3452 N N . MET B 1 179 ? 4.117 -12.273 -10 1 96.75 179 MET B N 1
ATOM 3453 C CA . MET B 1 179 ? 3.361 -12.523 -11.227 1 96.75 179 MET B CA 1
ATOM 3454 C C . MET B 1 179 ? 4.168 -13.383 -12.203 1 96.75 179 MET B C 1
ATOM 3456 O O . MET B 1 179 ? 3.643 -14.336 -12.773 1 96.75 179 MET B O 1
ATOM 3460 N N . ALA B 1 180 ? 5.41 -13.008 -12.391 1 95.62 180 ALA B N 1
ATOM 3461 C CA . ALA B 1 180 ? 6.273 -13.75 -13.297 1 95.62 180 ALA B CA 1
ATOM 3462 C C . ALA B 1 180 ? 6.422 -15.203 -12.844 1 95.62 180 ALA B C 1
ATOM 3464 O O . ALA B 1 180 ? 6.355 -16.125 -13.656 1 95.62 180 ALA B O 1
ATOM 3465 N N . ASP B 1 181 ? 6.598 -15.375 -11.57 1 95.69 181 ASP B N 1
ATOM 3466 C CA . ASP B 1 181 ? 6.754 -16.719 -11.031 1 95.69 181 ASP B CA 1
ATOM 3467 C C . ASP B 1 181 ? 5.449 -17.516 -11.133 1 95.69 181 ASP B C 1
ATOM 3469 O O . ASP B 1 181 ? 5.461 -18.719 -11.352 1 95.69 181 ASP B O 1
ATOM 3473 N N . TYR B 1 182 ? 4.387 -16.828 -10.867 1 95.88 182 TYR B N 1
ATOM 3474 C CA . TYR B 1 182 ? 3.08 -17.453 -11.047 1 95.88 182 TYR B CA 1
ATOM 3475 C C . TYR B 1 182 ? 2.898 -17.922 -12.484 1 95.88 182 TYR B C 1
ATOM 3477 O O . TYR B 1 182 ? 2.48 -19.062 -12.727 1 95.88 182 TYR B O 1
ATOM 3485 N N . ASN B 1 183 ? 3.129 -17.031 -13.43 1 94.94 183 ASN B N 1
ATOM 3486 C CA . ASN B 1 183 ? 3.027 -17.406 -14.844 1 94.94 183 ASN B CA 1
ATOM 3487 C C . ASN B 1 183 ? 3.902 -18.609 -15.172 1 94.94 183 ASN B C 1
ATOM 3489 O O . ASN B 1 183 ? 3.482 -19.5 -15.914 1 94.94 183 ASN B O 1
ATOM 3493 N N . ASN B 1 184 ? 5.09 -18.594 -14.641 1 94.56 184 ASN B N 1
ATOM 3494 C CA . ASN B 1 184 ? 5.984 -19.734 -14.852 1 94.56 184 ASN B CA 1
ATOM 3495 C C . ASN B 1 184 ? 5.41 -21.016 -14.266 1 94.56 184 ASN B C 1
ATOM 3497 O O . ASN B 1 184 ? 5.441 -22.062 -14.906 1 94.56 184 ASN B O 1
ATOM 3501 N N . ALA B 1 185 ? 4.918 -20.922 -13.062 1 95.06 185 ALA B N 1
ATOM 3502 C CA . ALA B 1 185 ? 4.359 -22.094 -12.406 1 95.06 185 ALA B CA 1
ATOM 3503 C C . ALA B 1 185 ? 3.203 -22.688 -13.211 1 95.06 185 ALA B C 1
ATOM 3505 O O . ALA B 1 185 ? 3.141 -23.891 -13.43 1 95.06 185 ALA B O 1
ATOM 3506 N N . VAL B 1 186 ? 2.33 -21.828 -13.641 1 95.06 186 VAL B N 1
ATOM 3507 C CA . VAL B 1 186 ? 1.169 -22.25 -14.422 1 95.06 186 VAL B CA 1
ATOM 3508 C C . VAL B 1 186 ? 1.628 -22.922 -15.711 1 95.06 186 VAL B C 1
ATOM 3510 O O . VAL B 1 186 ? 1 -23.875 -16.188 1 95.06 186 VAL B O 1
ATOM 3513 N N . ARG B 1 187 ? 2.707 -22.531 -16.219 1 93.38 187 ARG B N 1
ATOM 3514 C CA . ARG B 1 187 ? 3.219 -23.031 -17.484 1 93.38 187 ARG B CA 1
ATOM 3515 C C . ARG B 1 187 ? 4.246 -24.125 -17.281 1 93.38 187 ARG B C 1
ATOM 3517 O O . ARG B 1 187 ? 4.965 -24.516 -18.203 1 93.38 187 ARG B O 1
ATOM 3524 N N . ASN B 1 188 ? 4.41 -24.578 -16.109 1 92.94 188 ASN B N 1
ATOM 3525 C CA . ASN B 1 188 ? 5.328 -25.641 -15.742 1 92.94 188 ASN B CA 1
ATOM 3526 C C . ASN B 1 188 ? 6.773 -25.281 -16.062 1 92.94 188 ASN B C 1
ATOM 3528 O O . ASN B 1 188 ? 7.52 -26.094 -16.609 1 92.94 188 ASN B O 1
ATOM 3532 N N . LYS B 1 189 ? 7.109 -24.031 -15.859 1 92.38 189 LYS B N 1
ATOM 3533 C CA . LYS B 1 189 ? 8.484 -23.531 -15.992 1 92.38 189 LYS B CA 1
ATOM 3534 C C . LYS B 1 189 ? 9.125 -23.328 -14.625 1 92.38 189 LYS B C 1
ATOM 3536 O O . LYS B 1 189 ? 8.461 -23.453 -13.594 1 92.38 189 LYS B O 1
ATOM 3541 N N . THR B 1 190 ? 10.406 -23.016 -14.641 1 91.44 190 THR B N 1
ATOM 3542 C CA . THR B 1 190 ? 11.164 -22.891 -13.406 1 91.44 190 THR B CA 1
ATOM 3543 C C . THR B 1 190 ? 10.672 -21.703 -12.586 1 91.44 190 THR B C 1
ATOM 3545 O O . THR B 1 190 ? 10.383 -20.641 -13.133 1 91.44 190 THR B O 1
ATOM 3548 N N . THR B 1 191 ? 10.539 -21.953 -11.234 1 91.69 191 THR B N 1
ATOM 3549 C CA . THR B 1 191 ? 10.133 -20.906 -10.297 1 91.69 191 THR B CA 1
ATOM 3550 C C . THR B 1 191 ? 11.25 -20.609 -9.305 1 91.69 191 THR B C 1
ATOM 3552 O O . THR B 1 191 ? 12.242 -21.344 -9.242 1 91.69 191 THR B O 1
ATOM 3555 N N . MET B 1 192 ? 11.141 -19.484 -8.648 1 89.25 192 MET B N 1
ATOM 3556 C CA . MET B 1 192 ? 12.086 -19.031 -7.633 1 89.25 192 MET B CA 1
ATOM 3557 C C . MET B 1 192 ? 11.391 -18.844 -6.289 1 89.25 192 MET B C 1
ATOM 3559 O O . MET B 1 192 ? 11.164 -17.719 -5.848 1 89.25 192 MET B O 1
ATOM 3563 N N . PRO B 1 193 ? 11.164 -19.969 -5.574 1 88.31 193 PRO B N 1
ATOM 3564 C CA . PRO B 1 193 ? 10.32 -19.953 -4.375 1 88.31 193 PRO B CA 1
ATOM 3565 C C . PRO B 1 193 ? 10.852 -18.984 -3.307 1 88.31 193 PRO B C 1
ATOM 3567 O O . PRO B 1 193 ? 10.062 -18.312 -2.645 1 88.31 193 PRO B O 1
ATOM 3570 N N . ALA B 1 194 ? 12.156 -18.938 -3.117 1 85.5 194 ALA B N 1
ATOM 3571 C CA . ALA B 1 194 ? 12.719 -18.062 -2.094 1 85.5 194 ALA B CA 1
ATOM 3572 C C . ALA B 1 194 ? 12.367 -16.609 -2.369 1 85.5 194 ALA B C 1
ATOM 3574 O O . ALA B 1 194 ? 12.008 -15.867 -1.452 1 85.5 194 ALA B O 1
ATOM 3575 N N . HIS B 1 195 ? 12.43 -16.234 -3.656 1 89 195 HIS B N 1
ATOM 3576 C CA . HIS B 1 195 ? 12.117 -14.852 -4.023 1 89 195 HIS B CA 1
ATOM 3577 C C . HIS B 1 195 ? 10.633 -14.555 -3.826 1 89 195 HIS B C 1
ATOM 3579 O O . HIS B 1 195 ? 10.273 -13.492 -3.322 1 89 195 HIS B O 1
ATOM 3585 N N . VAL B 1 196 ? 9.867 -15.469 -4.156 1 93.88 196 VAL B N 1
ATOM 3586 C CA . VAL B 1 196 ? 8.422 -15.273 -4.066 1 93.88 196 VAL B CA 1
ATOM 3587 C C . VAL B 1 196 ? 8.008 -15.195 -2.598 1 93.88 196 VAL B C 1
ATOM 3589 O O . VAL B 1 196 ? 7.16 -14.383 -2.23 1 93.88 196 VAL B O 1
ATOM 3592 N N . ARG B 1 197 ? 8.594 -16.016 -1.735 1 93.25 197 ARG B N 1
ATOM 3593 C CA . ARG B 1 197 ? 8.273 -15.969 -0.312 1 93.25 197 ARG B CA 1
ATOM 3594 C C . ARG B 1 197 ? 8.664 -14.625 0.298 1 93.25 197 ARG B C 1
ATOM 3596 O O . ARG B 1 197 ? 7.918 -14.062 1.102 1 93.25 197 ARG B O 1
ATOM 3603 N N . HIS B 1 198 ? 9.828 -14.164 -0.073 1 93.69 198 HIS B N 1
ATOM 3604 C CA . HIS B 1 198 ? 10.258 -12.82 0.313 1 93.69 198 HIS B CA 1
ATOM 3605 C C . HIS B 1 198 ? 9.211 -11.781 -0.058 1 93.69 198 HIS B C 1
ATOM 3607 O O . HIS B 1 198 ? 8.844 -10.938 0.768 1 93.69 198 HIS B O 1
ATOM 3613 N N . CYS B 1 199 ? 8.781 -11.852 -1.295 1 96.56 199 CYS B N 1
ATOM 3614 C CA . CYS B 1 199 ? 7.863 -10.852 -1.836 1 96.56 199 CYS B CA 1
ATOM 3615 C C . CYS B 1 199 ? 6.516 -10.914 -1.126 1 96.56 199 CYS B C 1
ATOM 3617 O O . CYS B 1 199 ? 5.93 -9.875 -0.81 1 96.56 199 CYS B O 1
ATOM 3619 N N . PHE B 1 200 ? 6.008 -12.117 -0.834 1 97.19 200 PHE B N 1
ATOM 3620 C CA . PHE B 1 200 ? 4.73 -12.242 -0.148 1 97.19 200 PHE B CA 1
ATOM 3621 C C . PHE B 1 200 ? 4.805 -11.641 1.252 1 97.19 200 PHE B C 1
ATOM 3623 O O . PHE B 1 200 ? 3.912 -10.898 1.665 1 97.19 200 PHE B O 1
ATOM 3630 N N . GLU B 1 201 ? 5.801 -11.992 1.992 1 96.56 201 GLU B N 1
ATOM 3631 C CA . GLU B 1 201 ? 5.949 -11.492 3.355 1 96.56 201 GLU B CA 1
ATOM 3632 C C . GLU B 1 201 ? 6.129 -9.977 3.371 1 96.56 201 GLU B C 1
ATOM 3634 O O . GLU B 1 201 ? 5.504 -9.281 4.176 1 96.56 201 GLU B O 1
ATOM 3639 N N . TYR B 1 202 ? 6.992 -9.523 2.496 1 97.38 202 TYR B N 1
ATOM 3640 C CA . TYR B 1 202 ? 7.246 -8.086 2.396 1 97.38 202 TYR B CA 1
ATOM 3641 C C . TYR B 1 202 ? 5.969 -7.328 2.059 1 97.38 202 TYR B C 1
ATOM 3643 O O . TYR B 1 202 ? 5.633 -6.34 2.717 1 97.38 202 TYR B O 1
ATOM 3651 N N . LEU B 1 203 ? 5.156 -7.785 1.038 1 98.56 203 LEU B N 1
ATOM 3652 C CA . LEU B 1 203 ? 3.939 -7.098 0.616 1 98.56 203 LEU B CA 1
ATOM 3653 C C . LEU B 1 203 ? 2.854 -7.211 1.681 1 98.56 203 LEU B C 1
ATOM 3655 O O . LEU B 1 203 ? 2.055 -6.289 1.857 1 98.56 203 LEU B O 1
ATOM 3659 N N . ARG B 1 204 ? 2.805 -8.328 2.418 1 98.38 204 ARG B N 1
ATOM 3660 C CA . ARG B 1 204 ? 1.872 -8.453 3.533 1 98.38 204 ARG B CA 1
ATOM 3661 C C . ARG B 1 204 ? 2.068 -7.324 4.539 1 98.38 204 ARG B C 1
ATOM 3663 O O . ARG B 1 204 ? 1.112 -6.633 4.902 1 98.38 204 ARG B O 1
ATOM 3670 N N . LEU B 1 205 ? 3.301 -7.117 4.934 1 97.94 205 LEU B N 1
ATOM 3671 C CA . LEU B 1 205 ? 3.607 -6.078 5.91 1 97.94 205 LEU B CA 1
ATOM 3672 C C . LEU B 1 205 ? 3.365 -4.691 5.324 1 97.94 205 LEU B C 1
ATOM 3674 O O . LEU B 1 205 ? 2.9 -3.789 6.023 1 97.94 205 LEU B O 1
ATOM 3678 N N . THR B 1 206 ? 3.682 -4.535 4.027 1 98.69 206 THR B N 1
ATOM 3679 C CA . THR B 1 206 ? 3.482 -3.26 3.342 1 98.69 206 THR B CA 1
ATOM 3680 C C . THR B 1 206 ? 2.012 -2.857 3.363 1 98.69 206 THR B C 1
ATOM 3682 O O . THR B 1 206 ? 1.677 -1.729 3.729 1 98.69 206 THR B O 1
ATOM 3685 N N . LEU B 1 207 ? 1.139 -3.803 2.998 1 98.88 207 LEU B N 1
ATOM 3686 C CA . LEU B 1 207 ? -0.292 -3.52 2.941 1 98.88 207 LEU B CA 1
ATOM 3687 C C . LEU B 1 207 ? -0.846 -3.242 4.336 1 98.88 207 LEU B C 1
ATOM 3689 O O . LEU B 1 207 ? -1.638 -2.316 4.52 1 98.88 207 LEU B O 1
ATOM 3693 N N . MET B 1 208 ? -0.42 -3.979 5.324 1 98.69 208 MET B N 1
ATOM 3694 C CA . MET B 1 208 ? -0.852 -3.762 6.699 1 98.69 208 MET B CA 1
ATOM 3695 C C . MET B 1 208 ? -0.353 -2.42 7.223 1 98.69 208 MET B C 1
ATOM 3697 O O . MET B 1 208 ? -1.037 -1.761 8.008 1 98.69 208 MET B O 1
ATOM 3701 N N . CYS B 1 209 ? 0.845 -2.029 6.812 1 98.75 209 CYS B N 1
ATOM 3702 C CA . CYS B 1 209 ? 1.423 -0.754 7.223 1 98.75 209 CYS B CA 1
ATOM 3703 C C . CYS B 1 209 ? 0.616 0.413 6.664 1 98.75 209 CYS B C 1
ATOM 3705 O O . CYS B 1 209 ? 0.325 1.37 7.387 1 98.75 209 CYS B O 1
ATOM 3707 N N . HIS B 1 210 ? 0.275 0.326 5.398 1 98.69 210 HIS B N 1
ATOM 3708 C CA . HIS B 1 210 ? -0.519 1.392 4.797 1 98.69 210 HIS B CA 1
ATOM 3709 C C . HIS B 1 210 ? -1.926 1.43 5.383 1 98.69 210 HIS B C 1
ATOM 3711 O O . HIS B 1 210 ? -2.469 2.508 5.637 1 98.69 210 HIS B O 1
ATOM 3717 N N . ALA B 1 211 ? -2.508 0.225 5.562 1 98.81 211 ALA B N 1
ATOM 3718 C CA . ALA B 1 211 ? -3.842 0.063 6.133 1 98.81 211 ALA B CA 1
ATOM 3719 C C . ALA B 1 211 ? -4.836 1.019 5.484 1 98.81 211 ALA B C 1
ATOM 3721 O O . ALA B 1 211 ? -5.504 1.794 6.172 1 98.81 211 ALA B O 1
ATOM 3722 N N . ASP B 1 212 ? -4.953 0.929 4.18 1 98.88 212 ASP B N 1
ATOM 3723 C CA . ASP B 1 212 ? -5.789 1.805 3.365 1 98.88 212 ASP B CA 1
ATOM 3724 C C . ASP B 1 212 ? -7.262 1.688 3.764 1 98.88 212 ASP B C 1
ATOM 3726 O O . ASP B 1 212 ? -7.824 0.591 3.768 1 98.88 212 ASP B O 1
ATOM 3730 N N . THR B 1 213 ? -7.922 2.787 4.07 1 98.62 213 THR B N 1
ATOM 3731 C CA . THR B 1 213 ? -9.289 2.75 4.578 1 98.62 213 THR B CA 1
ATOM 3732 C C . THR B 1 213 ? -10.281 3.209 3.512 1 98.62 213 THR B C 1
ATOM 3734 O O . THR B 1 213 ? -11.43 3.521 3.818 1 98.62 213 THR B O 1
ATOM 3737 N N . THR B 1 214 ? -9.812 3.311 2.293 1 98.38 214 THR B N 1
ATOM 3738 C CA . THR B 1 214 ? -10.719 3.619 1.188 1 98.38 214 THR B CA 1
ATOM 3739 C C . THR B 1 214 ? -11.906 2.658 1.177 1 98.38 214 THR B C 1
ATOM 3741 O O . THR B 1 214 ? -11.742 1.46 1.413 1 98.38 214 THR B O 1
ATOM 3744 N N . LEU B 1 215 ? -13.047 3.213 0.856 1 97.94 215 LEU B N 1
ATOM 3745 C CA . LEU B 1 215 ? -14.242 2.387 0.689 1 97.94 215 LEU B CA 1
ATOM 3746 C C . LEU B 1 215 ? -14.461 2.045 -0.78 1 97.94 215 LEU B C 1
ATOM 3748 O O . LEU B 1 215 ? -14.648 2.939 -1.608 1 97.94 215 LEU B O 1
ATOM 3752 N N . GLU B 1 216 ? -14.5 0.706 -1.014 1 97.31 216 GLU B N 1
ATOM 3753 C CA . GLU B 1 216 ? -14.555 0.228 -2.393 1 97.31 216 GLU B CA 1
ATOM 3754 C C . GLU B 1 216 ? -15.898 -0.431 -2.695 1 97.31 216 GLU B C 1
ATOM 3756 O O . GLU B 1 216 ? -16.469 -1.12 -1.843 1 97.31 216 GLU B O 1
ATOM 3761 N N . GLY B 1 217 ? -16.312 -0.222 -3.932 1 95.19 217 GLY B N 1
ATOM 3762 C CA . GLY B 1 217 ? -17.594 -0.782 -4.348 1 95.19 217 GLY B CA 1
ATOM 3763 C C . GLY B 1 217 ? -17.438 -1.949 -5.309 1 95.19 217 GLY B C 1
ATOM 3764 O O . GLY B 1 217 ? -16.391 -2.578 -5.371 1 95.19 217 GLY B O 1
ATOM 3765 N N . ARG B 1 218 ? -18.469 -2.217 -6.055 1 92.56 218 ARG B N 1
ATOM 3766 C CA . ARG B 1 218 ? -18.656 -3.398 -6.891 1 92.56 218 ARG B CA 1
ATOM 3767 C C . ARG B 1 218 ? -17.578 -3.496 -7.953 1 92.56 218 ARG B C 1
ATOM 3769 O O . ARG B 1 218 ? -17 -4.566 -8.164 1 92.56 218 ARG B O 1
ATOM 3776 N N . PRO B 1 219 ? -17.203 -2.451 -8.594 1 90.94 219 PRO B N 1
ATOM 3777 C CA . PRO B 1 219 ? -16.203 -2.578 -9.656 1 90.94 219 PRO B CA 1
ATOM 3778 C C . PRO B 1 219 ? -14.859 -3.088 -9.148 1 90.94 219 PRO B C 1
ATOM 3780 O O . PRO B 1 219 ? -14.102 -3.707 -9.898 1 90.94 219 PRO B O 1
ATOM 3783 N N . ASP B 1 220 ? -14.555 -2.85 -7.891 1 94.25 220 ASP B N 1
ATOM 3784 C CA . ASP B 1 220 ? -13.25 -3.193 -7.344 1 94.25 220 ASP B CA 1
ATOM 3785 C C . ASP B 1 220 ? -13.219 -4.645 -6.863 1 94.25 220 ASP B C 1
ATOM 3787 O O . ASP B 1 220 ? -12.164 -5.281 -6.867 1 94.25 220 ASP B O 1
ATOM 3791 N N . VAL B 1 221 ? -14.406 -5.125 -6.453 1 91 221 VAL B N 1
ATOM 3792 C CA . VAL B 1 221 ? -14.344 -6.355 -5.668 1 91 221 VAL B CA 1
ATOM 3793 C C . VAL B 1 221 ? -14.852 -7.527 -6.508 1 91 221 VAL B C 1
ATOM 3795 O O . VAL B 1 221 ? -14.656 -8.688 -6.145 1 91 221 VAL B O 1
ATOM 3798 N N . ILE B 1 222 ? -15.438 -7.238 -7.652 1 85.62 222 ILE B N 1
ATOM 3799 C CA . ILE B 1 222 ? -15.938 -8.305 -8.516 1 85.62 222 ILE B CA 1
ATOM 3800 C C . ILE B 1 222 ? -15.07 -8.391 -9.773 1 85.62 222 ILE B C 1
ATOM 3802 O O . ILE B 1 222 ? -15.133 -7.516 -10.641 1 85.62 222 ILE B O 1
ATOM 3806 N N . PRO B 1 223 ? -14.344 -9.508 -9.977 1 83.75 223 PRO B N 1
ATOM 3807 C CA . PRO B 1 223 ? -13.383 -9.633 -11.07 1 83.75 223 PRO B CA 1
ATOM 3808 C C . PRO B 1 223 ? -14.016 -9.414 -12.445 1 83.75 223 PRO B C 1
ATOM 3810 O O . PRO B 1 223 ? -13.453 -8.711 -13.289 1 83.75 223 PRO B O 1
ATOM 3813 N N . ASP B 1 224 ? -15.156 -9.867 -12.703 1 82.62 224 ASP B N 1
ATOM 3814 C CA . ASP B 1 224 ? -15.797 -9.789 -14.016 1 82.62 224 ASP B CA 1
ATOM 3815 C C . ASP B 1 224 ? -16.203 -8.352 -14.344 1 82.62 224 ASP B C 1
ATOM 3817 O O . ASP B 1 224 ? -16.359 -7.996 -15.508 1 82.62 224 ASP B O 1
ATOM 3821 N N . THR B 1 225 ? -16.297 -7.547 -13.375 1 83.06 225 THR B N 1
ATOM 3822 C CA . THR B 1 225 ? -16.781 -6.188 -13.562 1 83.06 225 THR B CA 1
ATOM 3823 C C . THR B 1 225 ? -15.625 -5.223 -13.797 1 83.06 225 THR B C 1
ATOM 3825 O O . THR B 1 225 ? -15.781 -4.215 -14.484 1 83.06 225 THR B O 1
ATOM 3828 N N . MET B 1 226 ? -14.484 -5.574 -13.383 1 83.5 226 MET B N 1
ATOM 3829 C CA . MET B 1 226 ? -13.344 -4.668 -13.312 1 83.5 226 MET B CA 1
ATOM 3830 C C . MET B 1 226 ? -12.891 -4.246 -14.703 1 83.5 226 MET B C 1
ATOM 3832 O O . MET B 1 226 ? -12.516 -3.088 -14.914 1 83.5 226 MET B O 1
ATOM 3836 N N . PHE B 1 227 ? -13.055 -5.156 -15.68 1 81.31 227 PHE B N 1
ATOM 3837 C CA . PHE B 1 227 ? -12.477 -4.871 -16.984 1 81.31 227 PHE B CA 1
ATOM 3838 C C . PHE B 1 227 ? -13.562 -4.5 -17.984 1 81.31 227 PHE B C 1
ATOM 3840 O O . PHE B 1 227 ? -13.289 -4.371 -19.188 1 81.31 227 PHE B O 1
ATOM 3847 N N . GLN B 1 228 ? -14.742 -4.316 -17.453 1 84.88 228 GLN B N 1
ATOM 3848 C CA . GLN B 1 228 ? -15.82 -3.93 -18.359 1 84.88 228 GLN B CA 1
ATOM 3849 C C . GLN B 1 228 ? -15.648 -2.496 -18.844 1 84.88 228 GLN B C 1
ATOM 3851 O O . GLN B 1 228 ? -15.211 -1.625 -18.078 1 84.88 228 GLN B O 1
ATOM 3856 N N . PRO B 1 229 ? -16.016 -2.346 -20.125 1 82.75 229 PRO B N 1
ATOM 3857 C CA . PRO B 1 229 ? -15.875 -0.998 -20.688 1 82.75 229 PRO B CA 1
ATOM 3858 C C . PRO B 1 229 ? -16.688 0.044 -19.906 1 82.75 229 PRO B C 1
ATOM 3860 O O . PRO B 1 229 ? -17.828 -0.214 -19.531 1 82.75 229 PRO B O 1
ATOM 3863 N N . GLY B 1 230 ? -16.078 1.174 -19.656 1 82.69 230 GLY B N 1
ATOM 3864 C CA . GLY B 1 230 ? -16.766 2.295 -19.031 1 82.69 230 GLY B CA 1
ATOM 3865 C C . GLY B 1 230 ? -16.844 2.176 -17.516 1 82.69 230 GLY B C 1
ATOM 3866 O O . GLY B 1 230 ? -17.359 3.072 -16.844 1 82.69 230 GLY B O 1
ATOM 3867 N N . VAL B 1 231 ? -16.359 1.078 -17.031 1 85.44 231 VAL B N 1
ATOM 3868 C CA . VAL B 1 231 ? -16.422 0.883 -15.594 1 85.44 231 VAL B CA 1
ATOM 3869 C C . VAL B 1 231 ? -15.133 1.396 -14.953 1 85.44 231 VAL B C 1
ATOM 3871 O O . VAL B 1 231 ? -14.031 1.059 -15.398 1 85.44 231 VAL B O 1
ATOM 3874 N N . MET B 1 232 ? -15.344 2.287 -13.992 1 90.38 232 MET B N 1
ATOM 3875 C CA . MET B 1 232 ? -14.219 2.783 -13.211 1 90.38 232 MET B CA 1
ATOM 3876 C C . MET B 1 232 ? -14.266 2.242 -11.781 1 90.38 232 MET B C 1
ATOM 3878 O O . MET B 1 232 ? -15.344 2.041 -11.227 1 90.38 232 MET B O 1
ATOM 3882 N N . GLY B 1 233 ? -13.102 2.021 -11.273 1 94 233 GLY B N 1
ATOM 3883 C CA . GLY B 1 233 ? -13.023 1.613 -9.883 1 94 233 GLY B CA 1
ATOM 3884 C C . GLY B 1 233 ? -13.312 2.742 -8.906 1 94 233 GLY B C 1
ATOM 3885 O O . GLY B 1 233 ? -13.742 3.822 -9.32 1 94 233 GLY B O 1
ATOM 3886 N N . SER B 1 234 ? -13.148 2.449 -7.695 1 95.69 234 SER B N 1
ATOM 3887 C CA . SER B 1 234 ? -13.406 3.426 -6.641 1 95.69 234 SER B CA 1
ATOM 3888 C C . SER B 1 234 ? -12.336 4.512 -6.621 1 95.69 234 SER B C 1
ATOM 3890 O O . SER B 1 234 ? -11.227 4.312 -7.133 1 95.69 234 SER B O 1
ATOM 3892 N N . ARG B 1 235 ? -12.727 5.648 -6.059 1 95.69 235 ARG B N 1
ATOM 3893 C CA . ARG B 1 235 ? -11.789 6.754 -5.887 1 95.69 235 ARG B CA 1
ATOM 3894 C C . ARG B 1 235 ? -10.906 6.535 -4.66 1 95.69 235 ARG B C 1
ATOM 3896 O O . ARG B 1 235 ? -11.406 6.199 -3.584 1 95.69 235 ARG B O 1
ATOM 3903 N N . HIS B 1 236 ? -9.664 6.703 -4.867 1 97.94 236 HIS B N 1
ATOM 3904 C CA . HIS B 1 236 ? -8.664 6.621 -3.809 1 97.94 236 HIS B CA 1
ATOM 3905 C C . HIS B 1 236 ? -7.902 7.934 -3.67 1 97.94 236 HIS B C 1
ATOM 3907 O O . HIS B 1 236 ? -7.777 8.688 -4.637 1 97.94 236 HIS B O 1
ATOM 3913 N N . VAL B 1 237 ? -7.457 8.266 -2.414 1 97.94 237 VAL B N 1
ATOM 3914 C CA . VAL B 1 237 ? -6.504 9.352 -2.238 1 97.94 237 VAL B CA 1
ATOM 3915 C C . VAL B 1 237 ? -5.09 8.852 -2.512 1 97.94 237 VAL B C 1
ATOM 3917 O O . VAL B 1 237 ? -4.551 8.039 -1.75 1 97.94 237 VAL B O 1
ATOM 3920 N N . CYS B 1 238 ? -4.531 9.391 -3.578 1 98.25 238 CYS B N 1
ATOM 3921 C CA . CYS B 1 238 ? -3.27 8.844 -4.066 1 98.25 238 CYS B CA 1
ATOM 3922 C C . CYS B 1 238 ? -2.176 9.906 -4.062 1 98.25 238 CYS B C 1
ATOM 3924 O O . CYS B 1 238 ? -2.434 11.07 -4.375 1 98.25 238 CYS B O 1
ATOM 3926 N N . ARG B 1 239 ? -0.997 9.445 -3.668 1 98.06 239 ARG B N 1
ATOM 3927 C CA . ARG B 1 239 ? 0.197 10.258 -3.879 1 98.06 239 ARG B CA 1
ATOM 3928 C C . ARG B 1 239 ? 0.533 10.367 -5.363 1 98.06 239 ARG B C 1
ATOM 3930 O O . ARG B 1 239 ? 0.261 9.445 -6.133 1 98.06 239 ARG B O 1
ATOM 3937 N N . ASP B 1 240 ? 1.11 11.469 -5.746 1 98.19 240 ASP B N 1
ATOM 3938 C CA . ASP B 1 240 ? 1.517 11.656 -7.133 1 98.19 240 ASP B CA 1
ATOM 3939 C C . ASP B 1 240 ? 2.664 10.719 -7.5 1 98.19 240 ASP B C 1
ATOM 3941 O O . ASP B 1 240 ? 3.834 11.07 -7.352 1 98.19 240 ASP B O 1
ATOM 3945 N N . TYR B 1 241 ? 2.33 9.586 -8.055 1 98.62 241 TYR B N 1
ATOM 3946 C CA . TYR B 1 241 ? 3.305 8.562 -8.414 1 98.62 241 TYR B CA 1
ATOM 3947 C C . TYR B 1 241 ? 4.324 9.102 -9.414 1 98.62 241 TYR B C 1
ATOM 3949 O O . TYR B 1 241 ? 5.512 8.797 -9.328 1 98.62 241 TYR B O 1
ATOM 3957 N N . GLY B 1 242 ? 3.848 9.828 -10.391 1 98.5 242 GLY B N 1
ATOM 3958 C CA . GLY B 1 242 ? 4.742 10.414 -11.375 1 98.5 242 GLY B CA 1
ATOM 3959 C C . GLY B 1 242 ? 5.805 11.312 -10.758 1 98.5 242 GLY B C 1
ATOM 3960 O O . GLY B 1 242 ? 6.969 11.258 -11.164 1 98.5 242 GLY B O 1
ATOM 3961 N N . ALA B 1 243 ? 5.395 12.117 -9.812 1 98.62 243 ALA B N 1
ATOM 3962 C CA . ALA B 1 243 ? 6.344 13 -9.133 1 98.62 243 ALA B CA 1
ATOM 3963 C C . ALA B 1 243 ? 7.371 12.188 -8.344 1 98.62 243 ALA B C 1
ATOM 3965 O O . ALA B 1 243 ? 8.555 12.531 -8.32 1 98.62 243 ALA B O 1
ATOM 3966 N N . VAL B 1 244 ? 6.941 11.148 -7.691 1 98.69 244 VAL B N 1
ATOM 3967 C CA . VAL B 1 244 ? 7.852 10.273 -6.953 1 98.69 244 VAL B CA 1
ATOM 3968 C C . VAL B 1 244 ? 8.852 9.641 -7.918 1 98.69 244 VAL B C 1
ATOM 3970 O O . VAL B 1 244 ? 10.055 9.625 -7.645 1 98.69 244 VAL B O 1
ATOM 3973 N N . LYS B 1 245 ? 8.336 9.141 -9 1 98.69 245 LYS B N 1
ATOM 3974 C CA . LYS B 1 245 ? 9.188 8.523 -10.008 1 98.69 245 LYS B CA 1
ATOM 3975 C C . LYS B 1 245 ? 10.203 9.516 -10.555 1 98.69 245 LYS B C 1
ATOM 3977 O O . LYS B 1 245 ? 11.383 9.188 -10.695 1 98.69 245 LYS B O 1
ATOM 3982 N N . ALA B 1 246 ? 9.797 10.719 -10.836 1 98.44 246 ALA B N 1
ATOM 3983 C CA . ALA B 1 246 ? 10.695 11.75 -11.336 1 98.44 246 ALA B CA 1
ATOM 3984 C C . ALA B 1 246 ? 11.789 12.07 -10.32 1 98.44 246 ALA B C 1
ATOM 3986 O O . ALA B 1 246 ? 12.953 12.227 -10.68 1 98.44 246 ALA B O 1
ATOM 3987 N N . TRP B 1 247 ? 11.383 12.203 -9.141 1 98.25 247 TRP B N 1
ATOM 3988 C CA . TRP B 1 247 ? 12.367 12.445 -8.094 1 98.25 247 TRP B CA 1
ATOM 3989 C C . TRP B 1 247 ? 13.391 11.32 -8.039 1 98.25 247 TRP B C 1
ATOM 3991 O O . TRP B 1 247 ? 14.594 11.57 -7.902 1 98.25 247 TRP B O 1
ATOM 4001 N N . ALA B 1 248 ? 12.938 10.07 -8.125 1 98.25 248 ALA B N 1
ATOM 4002 C CA . ALA B 1 248 ? 13.82 8.906 -8.094 1 98.25 248 ALA B CA 1
ATOM 4003 C C . ALA B 1 248 ? 14.836 8.961 -9.234 1 98.25 248 ALA B C 1
ATOM 4005 O O . ALA B 1 248 ? 16.016 8.664 -9.039 1 98.25 248 ALA B O 1
ATOM 4006 N N . VAL B 1 249 ? 14.383 9.32 -10.391 1 98.12 249 VAL B N 1
ATOM 4007 C CA . VAL B 1 249 ? 15.266 9.422 -11.555 1 98.12 249 VAL B CA 1
ATOM 4008 C C . VAL B 1 249 ? 16.359 10.445 -11.281 1 98.12 249 VAL B C 1
ATOM 4010 O O . VAL B 1 249 ? 17.531 10.211 -11.609 1 98.12 249 VAL B O 1
ATOM 4013 N N . ASN B 1 250 ? 16.016 11.508 -10.648 1 96.94 250 ASN B N 1
ATOM 4014 C CA . ASN B 1 250 ? 16.953 12.602 -10.43 1 96.94 250 ASN B CA 1
ATOM 4015 C C . ASN B 1 250 ? 17.922 12.297 -9.289 1 96.94 250 ASN B C 1
ATOM 4017 O O . ASN B 1 250 ? 18.938 12.977 -9.125 1 96.94 250 ASN B O 1
ATOM 4021 N N . HIS B 1 251 ? 17.672 11.25 -8.547 1 96.25 251 HIS B N 1
ATOM 4022 C CA . HIS B 1 251 ? 18.531 10.914 -7.41 1 96.25 251 HIS B CA 1
ATOM 4023 C C . HIS B 1 251 ? 19.062 9.484 -7.52 1 96.25 251 HIS B C 1
ATOM 4025 O O . HIS B 1 251 ? 19.422 8.875 -6.516 1 96.25 251 HIS B O 1
ATOM 4031 N N . ARG B 1 252 ? 19.094 9.031 -8.703 1 95.88 252 ARG B N 1
ATOM 4032 C CA . ARG B 1 252 ? 19.484 7.645 -8.961 1 95.88 252 ARG B CA 1
ATOM 4033 C C . ARG B 1 252 ? 20.984 7.457 -8.82 1 95.88 252 ARG B C 1
ATOM 4035 O O . ARG B 1 252 ? 21.75 8.414 -8.93 1 95.88 252 ARG B O 1
ATOM 4042 N N . THR B 1 253 ? 21.391 6.176 -8.641 1 94.31 253 THR B N 1
ATOM 4043 C CA . THR B 1 253 ? 22.812 5.855 -8.438 1 94.31 253 THR B CA 1
ATOM 4044 C C . THR B 1 253 ? 23.359 5.113 -9.648 1 94.31 253 THR B C 1
ATOM 4046 O O . THR B 1 253 ? 24.578 4.859 -9.727 1 94.31 253 THR B O 1
ATOM 4049 N N . ASN B 1 254 ? 22.516 4.73 -10.531 1 93.94 254 ASN B N 1
ATOM 4050 C CA . ASN B 1 254 ? 22.906 3.971 -11.711 1 93.94 254 ASN B CA 1
ATOM 4051 C C . ASN B 1 254 ? 22.016 4.281 -12.906 1 93.94 254 ASN B C 1
ATOM 4053 O O . ASN B 1 254 ? 21.078 5.078 -12.797 1 93.94 254 ASN B O 1
ATOM 4057 N N . GLU B 1 255 ? 22.359 3.58 -14.078 1 94.31 255 GLU B N 1
ATOM 4058 C CA . GLU B 1 255 ? 21.656 3.928 -15.312 1 94.31 255 GLU B CA 1
ATOM 4059 C C . GLU B 1 255 ? 20.797 2.768 -15.805 1 94.31 255 GLU B C 1
ATOM 4061 O O . GLU B 1 255 ? 20.359 2.758 -16.953 1 94.31 255 GLU B O 1
ATOM 4066 N N . GLN B 1 256 ? 20.562 1.801 -14.938 1 93.62 256 GLN B N 1
ATOM 4067 C CA . GLN B 1 256 ? 19.797 0.626 -15.359 1 93.62 256 GLN B CA 1
ATOM 4068 C C . GLN B 1 256 ? 18.328 0.968 -15.578 1 93.62 256 GLN B C 1
ATOM 4070 O O . GLN B 1 256 ? 17.781 1.843 -14.906 1 93.62 256 GLN B O 1
ATOM 4075 N N . THR B 1 257 ? 17.781 0.271 -16.609 1 94.5 257 THR B N 1
ATOM 4076 C CA . THR B 1 257 ? 16.375 0.487 -16.922 1 94.5 257 THR B CA 1
ATOM 4077 C C . THR B 1 257 ? 15.594 -0.826 -16.859 1 94.5 257 THR B C 1
ATOM 4079 O O . THR B 1 257 ? 16.188 -1.904 -16.828 1 94.5 257 THR B O 1
ATOM 4082 N N . GLY B 1 258 ? 14.297 -0.688 -16.781 1 93.56 258 GLY B N 1
ATOM 4083 C CA . GLY B 1 258 ? 13.438 -1.858 -16.781 1 93.56 258 GLY B CA 1
ATOM 4084 C C . GLY B 1 258 ? 13.32 -2.52 -15.422 1 93.56 258 GLY B C 1
ATOM 4085 O O . GLY B 1 258 ? 13.836 -2.002 -14.43 1 93.56 258 GLY B O 1
ATOM 4086 N N . ILE B 1 259 ? 12.57 -3.58 -15.391 1 93.19 259 ILE B N 1
ATOM 4087 C CA . ILE B 1 259 ? 12.336 -4.312 -14.148 1 93.19 259 ILE B CA 1
ATOM 4088 C C . ILE B 1 259 ? 13.195 -5.578 -14.125 1 93.19 259 ILE B C 1
ATOM 4090 O O . ILE B 1 259 ? 13.312 -6.27 -15.141 1 93.19 259 ILE B O 1
ATOM 4094 N N . LEU B 1 260 ? 13.898 -5.766 -13.016 1 84.44 260 LEU B N 1
ATOM 4095 C CA . LEU B 1 260 ? 14.758 -6.93 -12.883 1 84.44 260 LEU B CA 1
ATOM 4096 C C . LEU B 1 260 ? 13.945 -8.219 -12.906 1 84.44 260 LEU B C 1
ATOM 4098 O O . LEU B 1 260 ? 12.914 -8.312 -12.242 1 84.44 260 LEU B O 1
ATOM 4102 N N . ASN B 1 261 ? 14.297 -9.07 -13.789 1 77.69 261 ASN B N 1
ATOM 4103 C CA . ASN B 1 261 ? 13.719 -10.406 -13.82 1 77.69 261 ASN B CA 1
ATOM 4104 C C . ASN B 1 261 ? 14.609 -11.414 -13.102 1 77.69 261 ASN B C 1
ATOM 4106 O O . ASN B 1 261 ? 15.719 -11.703 -13.562 1 77.69 261 ASN B O 1
ATOM 4110 N N . VAL B 1 262 ? 14.133 -11.891 -12.055 1 72.69 262 VAL B N 1
ATOM 4111 C CA . VAL B 1 262 ? 14.953 -12.75 -11.211 1 72.69 262 VAL B CA 1
ATOM 4112 C C . VAL B 1 262 ? 15.211 -14.078 -11.922 1 72.69 262 VAL B C 1
ATOM 4114 O O . VAL B 1 262 ? 16.125 -14.82 -11.555 1 72.69 262 VAL B O 1
ATOM 4117 N N . HIS B 1 263 ? 14.398 -14.398 -12.875 1 69.62 263 HIS B N 1
ATOM 4118 C CA . HIS B 1 263 ? 14.594 -15.633 -13.625 1 69.62 263 HIS B CA 1
ATOM 4119 C C . HIS B 1 263 ? 15.672 -15.461 -14.688 1 69.62 263 HIS B C 1
ATOM 4121 O O . HIS B 1 263 ? 16.188 -16.438 -15.227 1 69.62 263 HIS B O 1
ATOM 4127 N N . HIS B 1 264 ? 15.953 -14.234 -15.156 1 56.88 264 HIS B N 1
ATOM 4128 C CA . HIS B 1 264 ? 16.938 -14.039 -16.219 1 56.88 264 HIS B CA 1
ATOM 4129 C C . HIS B 1 264 ? 18.219 -13.445 -15.68 1 56.88 264 HIS B C 1
ATOM 4131 O O . HIS B 1 264 ? 18.266 -12.266 -15.32 1 56.88 264 HIS B O 1
ATOM 4137 N N . HIS B 1 265 ? 18.969 -14.242 -14.977 1 41.16 265 HIS B N 1
ATOM 4138 C CA . HIS B 1 265 ? 20.297 -13.773 -14.602 1 41.16 265 HIS B CA 1
ATOM 4139 C C . HIS B 1 265 ? 21.047 -13.227 -15.812 1 41.16 265 HIS B C 1
ATOM 4141 O O . HIS B 1 265 ? 22.203 -12.828 -15.695 1 41.16 265 HIS B O 1
ATOM 4147 N N . GLY B 1 266 ? 20.5 -12.969 -16.922 1 32.84 266 GLY B N 1
ATOM 4148 C CA . GLY B 1 266 ? 21.516 -12.734 -17.953 1 32.84 266 GLY B CA 1
ATOM 4149 C C . GLY B 1 266 ? 22.25 -11.422 -17.766 1 32.84 266 GLY B C 1
ATOM 4150 O O . GLY B 1 266 ? 21.75 -10.508 -17.109 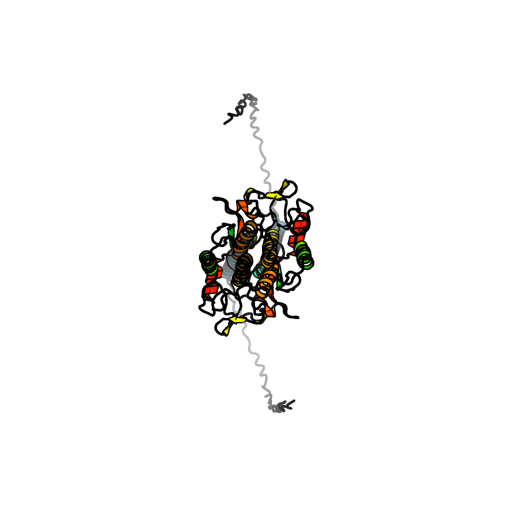1 32.84 266 GLY B O 1
#

Nearest PDB structures (foldseek):
  4v4k-assembly2_Y  TM=3.238E-01  e=1.518E+00  Lederbergvirus P22
  5gai-assembly1_L  TM=3.824E-01  e=9.045E+00  Lederbergvirus P22
  5gai-assembly1_O  TM=3.163E-01  e=6.718E+00  Lederbergvirus P22
  5gai-assembly1_O  TM=3.602E-01  e=7.437E+00  Lederbergvirus P22

Foldseek 3Di:
DDDPDPDDDDDDDDDDDDDDPDPDDDPPPVDPPPCPVPPPPDPPDPVVVVVVVVVVVVVVVVVVVVVVVVVVVVVVVVCVVVVQDDDQLGDNLPQDDAFDKDKDWAQDDPQLADDLLPDDPVSLVSNQVVLLVLAAFLLQWFDGDGSVVVDDFFDQDPVGDGTDGRVVSVLSLLVVLLRSQVSQVSVVHDHDVVSNVVNVVSVVVVCVSNVFPDDWDDCVPPPVNVHDPPDITGIDIDGDSVVVSVVSNVGHDHGDTTHDHPVDPD/DDPDDDDDDDPDDPDDDDPPVPPPDPPPPPDPPPPPVPPPPDDPDCVVVVVVVVVVVVVVVVVVVVVVVVVVVVVVVVCVVVVQDADQLHDNLPQDDAFDKDKDWAQDDPLLADDLLPDDPVSLVSNQVVLLVLAAFLLQWFDGDGSVVVDDFFDQDPVGDGTDGRVVSVLSLLVVLLRSQVSCVSVVHDHDVVSNVVNVVSVVVVCVSNVFPDDWDDCVPPVVNVHDPPDITGIDIDGDSVVVSVVSNVGHDHGDTTHDHPVDPD

Solvent-accessible surface area (backbone atoms only — not comparable to full-atom values): 30540 Å² total; per-residue (Å²): 132,88,76,83,77,83,81,82,83,81,82,78,76,86,78,80,81,73,84,78,74,78,73,84,78,77,82,75,74,79,72,82,75,76,76,70,79,69,73,69,75,76,74,81,73,60,54,68,55,51,50,49,48,51,50,50,53,50,48,52,50,49,50,49,49,49,50,51,49,51,51,48,50,50,50,50,49,48,46,50,48,57,67,60,54,70,52,68,34,32,31,80,56,67,77,50,78,89,70,64,65,44,79,39,65,42,75,67,62,72,78,80,55,73,58,44,82,76,53,50,71,67,56,56,52,50,36,48,54,57,57,9,69,74,33,31,52,18,54,31,29,30,65,78,88,60,46,61,89,72,42,46,62,58,32,67,48,99,83,66,44,73,23,30,35,31,37,34,46,54,51,51,48,33,54,47,49,40,50,53,33,36,37,22,24,57,58,74,42,83,64,56,63,66,58,40,43,41,32,51,52,52,49,52,51,51,47,46,27,53,39,27,44,23,54,29,14,32,39,66,74,35,58,83,44,33,73,36,86,92,48,59,32,29,56,38,27,19,31,45,43,69,59,52,40,51,52,38,44,76,36,36,75,52,83,49,68,42,57,90,50,88,87,56,77,118,136,86,75,83,76,76,76,84,81,79,82,75,82,79,78,82,76,81,76,77,74,76,82,77,79,81,78,73,79,77,77,80,75,76,76,72,76,70,76,68,81,70,77,81,74,57,53,66,55,52,49,49,48,53,51,49,51,50,48,52,50,48,51,49,49,49,50,51,49,50,52,48,51,50,50,50,49,49,46,49,49,56,69,60,54,69,51,66,35,33,30,80,57,68,78,50,78,90,71,64,66,46,80,40,66,42,76,65,63,71,78,79,54,73,58,43,81,76,51,50,71,68,57,55,50,50,35,50,53,57,56,8,68,74,34,32,53,18,55,30,28,30,63,78,89,61,48,61,88,72,41,44,63,59,31,68,49,98,84,64,45,72,22,30,34,31,36,33,48,54,52,52,48,32,53,47,50,39,51,53,34,36,36,23,23,56,59,73,42,82,64,56,64,66,56,39,42,40,31,51,50,52,49,52,51,50,48,44,27,54,38,27,43,23,54,30,12,32,39,66,74,36,57,83,43,32,72,37,86,94,46,59,32,27,57,36,26,17,31,46,40,67,59,54,41,52,52,37,43,77,38,35,74,51,84,49,68,41,58,90,49,88,86,56,79,119

Secondary structure (DSSP, 8-state):
----------------------------------------------HHHHHHHHHHHHHHHHHHHHHHHHHHHHHHHHHHHHHH-PPTTS-SSSSSPP--EEEEE----GGG---TTT--HHHHHHHHHHHHTTSPTTTTEE---S-GGGSPPPEE-TTS-EEEEEHHHHHHHHHHHHHHHHHHHHTT----HHHHHHHHHHHHHHHHHH----EE-HHHH-HHHHTSTT----EEEEE-HHHHHHHHHHTBS----S---TT---/----------------------------------------------HHHHHHHHHHHHHHHHHHHHHHHHHHHHHHHHHHHHHH-PPTTS-SSSSSPP--EEEEE----GGG---TTT--HHHHHHHHHHHHTTSPTTTTEE---S-GGGSPPPEE-TTS-EEEEEHHHHHHHHHHHHHHHHHHHHTT----HHHHHHHHHHHHHHHHHH----EE-HHHH-HHHHTSTT----EEEEE-HHHHHHHHHHTBS----S---TT---

Radius of gyration: 40.37 Å; Cα contacts (8 Å, |Δi|>4): 736; chains: 2; bounding box: 119×115×74 Å

InterPro domains:
  IPR021765 Mycotoxin biosynthesis protein UstYa-like [PF11807] (57-250)
  IPR021765 Mycotoxin biosynthesis protein UstYa-like [PTHR33365] (39-255)

pLDDT: mean 78.81, std 25.17, range [18.27, 98.88]

Sequence (532 aa):
MPSYKYEHLETGDRSPLSSALPEFVPATEEGSTSRRASHLPWTTSNRAGTTALVWLVRIVLLVWMVIVAAASLIVLADLGRSLHRVAVGSDHSGNVPAFPSAIKYFDYVPDFTVDASEASDAEVDSLRERWGELIPKGRGWAHITHGLDQLSPPSSDAEGHDVHAIAVFHEIHCLYTIMADYNNAVRNKTTMPAHVRHCFEYLRLTLMCHADTTLEGRPDVIPDTMFQPGVMGSRHVCRDYGAVKAWAVNHRTNEQTGILNVHHHGMPSYKYEHLETGDRSPLSSALPEFVPATEEGSTSRRASHLPWTTSNRAGTTALVWLVRIVLLVWMVIVAAASLIVLADLGRSLHRVAVGSDHSGNVPAFPSAIKYFDYVPDFTVDASEASDAEVDSLRERWGELIPKGRGWAHITHGLDQLSPPSSDAEGHDVHAIAVFHEIHCLYTIMADYNNAVRNKTTMPAHVRHCFEYLRLTLMCHADTTLEGRPDVIPDTMFQPGVMGSRHVCRDYGAVKAWAVNHRTNEQTGILNVHHHG